Protein 6LDN (pdb70)

Structure (mmCIF, N/CA/C/O backbone):
data_6LDN
#
_entry.id   6LDN
#
_cell.length_a   61.473
_cell.length_b   131.072
_cell.length_c   51.913
_cell.angle_alpha   90.000
_cell.angle_beta   90.000
_cell.angle_gamma   90.000
#
_symmetry.space_group_name_H-M   'P 21 21 2'
#
loop_
_entity.id
_entity.type
_entity.pdbx_description
1 polymer Csm5
2 water water
#
loop_
_atom_site.group_PDB
_atom_site.id
_atom_site.type_symbol
_atom_site.label_atom_id
_atom_site.label_alt_id
_atom_site.label_comp_id
_atom_site.label_asym_id
_atom_site.label_entity_id
_atom_site.label_seq_id
_atom_site.pdbx_PDB_ins_code
_atom_site.Cartn_x
_atom_site.Cartn_y
_atom_site.Cartn_z
_atom_site.occupancy
_atom_site.B_iso_or_equiv
_atom_site.auth_seq_id
_atom_site.auth_comp_id
_atom_site.auth_asym_id
_atom_site.auth_atom_id
_atom_site.pdbx_PDB_model_num
ATOM 1 N N . GLU A 1 3 ? -2.08328 30.67312 47.26908 1.000 69.99797 3 GLU A N 1
ATOM 2 C CA . GLU A 1 3 ? -0.95661 30.09909 47.99682 1.000 72.39772 3 GLU A CA 1
ATOM 3 C C . GLU A 1 3 ? -0.20181 31.10922 48.85164 1.000 72.60511 3 GLU A C 1
ATOM 4 O O . GLU A 1 3 ? 0.37367 32.06341 48.33330 1.000 76.07491 3 GLU A O 1
ATOM 10 N N . ARG A 1 4 ? -0.20999 30.87325 50.16399 1.000 71.69987 4 ARG A N 1
ATOM 11 C CA . ARG A 1 4 ? 0.47446 31.73592 51.11773 1.000 69.46395 4 ARG A CA 1
ATOM 12 C C . ARG A 1 4 ? 1.98980 31.60112 50.97200 1.000 59.20146 4 ARG A C 1
ATOM 13 O O . ARG A 1 4 ? 2.51865 30.53879 50.63799 1.000 48.50782 4 ARG A O 1
ATOM 21 N N . THR A 1 5 ? 2.69123 32.69973 51.20209 1.000 61.33295 5 THR A N 1
ATOM 22 C CA . THR A 1 5 ? 4.14359 32.67852 51.14526 1.000 66.22571 5 THR A CA 1
ATOM 23 C C . THR A 1 5 ? 4.76195 32.04609 52.39655 1.000 60.34483 5 THR A C 1
ATOM 24 O O . THR A 1 5 ? 4.21222 32.13331 53.49843 1.000 57.95275 5 THR A O 1
ATOM 28 N N . LEU A 1 6 ? 5.93204 31.41865 52.21389 1.000 61.15744 6 LEU A N 1
ATOM 29 C CA . LEU A 1 6 ? 6.65746 30.71335 53.27430 1.000 54.77877 6 LEU A CA 1
ATOM 30 C C . LEU A 1 6 ? 8.14503 31.02823 53.18287 1.000 52.71303 6 LEU A C 1
ATOM 31 O O . LEU A 1 6 ? 8.72724 30.96618 52.09552 1.000 55.50982 6 LEU A O 1
ATOM 36 N N . LYS A 1 7 ? 8.76579 31.34309 54.31956 1.000 44.08736 7 LYS A N 1
ATOM 37 C CA . LYS A 1 7 ? 10.13793 31.83101 54.32833 1.000 44.11305 7 LYS A CA 1
ATOM 38 C C . LYS A 1 7 ? 10.93392 31.11472 55.41418 1.000 41.43308 7 LYS A C 1
ATOM 39 O O . LYS A 1 7 ? 10.50260 31.04750 56.56922 1.000 40.93975 7 LYS A O 1
ATOM 45 N N . VAL A 1 8 ? 12.09993 30.59730 55.03783 1.000 39.22666 8 VAL A N 1
ATOM 46 C CA . VAL A 1 8 ? 12.95978 29.83037 55.93431 1.000 35.30957 8 VAL A CA 1
ATOM 47 C C . VAL A 1 8 ? 13.82003 30.80039 56.73635 1.000 37.87577 8 VAL A C 1
ATOM 48 O O . VAL A 1 8 ? 14.51822 31.64316 56.15925 1.000 36.02702 8 VAL A O 1
ATOM 52 N N . LEU A 1 9 ? 13.76675 30.69054 58.06703 1.000 38.07089 9 LEU A N 1
ATOM 53 C CA . LEU A 1 9 ? 14.42300 31.65978 58.93903 1.000 37.81436 9 LEU A CA 1
ATOM 54 C C . LEU A 1 9 ? 15.75220 31.16605 59.50262 1.000 38.23415 9 LEU A C 1
ATOM 55 O O . LEU A 1 9 ? 16.64186 31.97588 59.78894 1.000 42.15646 9 LEU A O 1
ATOM 60 N N . SER A 1 10 ? 15.88555 29.86549 59.68449 1.000 35.28409 10 SER A N 1
ATOM 61 C CA . SER A 1 10 ? 17.04112 29.21339 60.26802 1.000 34.50632 10 SER A CA 1
ATOM 62 C C . SER A 1 10 ? 17.19181 27.90686 59.50965 1.000 40.17964 10 SER A C 1
ATOM 63 O O . SER A 1 10 ? 16.25689 27.48600 58.82031 1.000 41.59194 10 SER A O 1
ATOM 66 N N . PRO A 1 11 ? 18.37641 27.29061 59.53468 1.000 41.97011 11 PRO A N 1
ATOM 67 C CA . PRO A 1 11 ? 18.60782 26.16273 58.62513 1.000 38.03325 11 PRO A CA 1
ATOM 68 C C . PRO A 1 11 ? 17.62621 25.02752 58.87607 1.000 40.33066 11 PRO A C 1
ATOM 69 O O . PRO A 1 11 ? 17.33042 24.66280 60.01676 1.000 43.63657 11 PRO A O 1
ATOM 73 N N . LEU A 1 12 ? 17.14316 24.44827 57.78416 1.000 34.12228 12 LEU A N 1
ATOM 74 C CA . LEU A 1 12 ? 15.95080 23.61282 57.80271 1.000 32.32268 12 LEU A CA 1
ATOM 75 C C . LEU A 1 12 ? 16.28683 22.33080 57.07003 1.000 35.69008 12 LEU A C 1
ATOM 76 O O . LEU A 1 12 ? 16.53428 22.35139 55.86126 1.000 37.25330 12 LEU A O 1
ATOM 81 N N . HIS A 1 13 ? 16.30603 21.23157 57.80822 1.000 36.87036 13 HIS A N 1
ATOM 82 C CA . HIS A 1 13 ? 16.53624 19.90350 57.26326 1.000 35.42528 13 HIS A CA 1
ATOM 83 C C . HIS A 1 13 ? 15.28003 19.06606 57.42279 1.000 33.35168 13 HIS A C 1
ATOM 84 O O . HIS A 1 13 ? 14.79474 18.87517 58.53966 1.000 34.97347 13 HIS A O 1
ATOM 91 N N . ILE A 1 14 ? 14.75871 18.57536 56.30830 1.000 34.02362 14 ILE A N 1
ATOM 92 C CA . ILE A 1 14 ? 13.69760 17.58037 56.30545 1.000 31.44105 14 ILE A CA 1
ATOM 93 C C . ILE A 1 14 ? 14.16014 16.42592 55.43454 1.000 34.53894 14 ILE A C 1
ATOM 94 O O . ILE A 1 14 ? 14.34607 16.59725 54.22420 1.000 33.68507 14 ILE A O 1
ATOM 99 N N . GLY A 1 15 ? 14.34202 15.26433 56.03889 1.000 39.20666 15 GLY A N 1
ATOM 100 C CA . GLY A 1 15 ? 15.18182 14.21971 55.47800 1.000 45.96932 15 GLY A CA 1
ATOM 101 C C . GLY A 1 15 ? 14.38201 12.96670 55.18573 1.000 51.30969 15 GLY A C 1
ATOM 102 O O . GLY A 1 15 ? 13.51629 12.57954 55.96688 1.000 50.50522 15 GLY A O 1
ATOM 103 N N . THR A 1 16 ? 14.70564 12.32434 54.06446 1.000 68.76466 16 THR A N 1
ATOM 104 C CA . THR A 1 16 ? 14.19292 10.99645 53.74731 1.000 78.54738 16 THR A CA 1
ATOM 105 C C . THR A 1 16 ? 14.68588 9.91009 54.70465 1.000 78.85959 16 THR A C 1
ATOM 106 O O . THR A 1 16 ? 14.07214 8.83972 54.77298 1.000 78.38521 16 THR A O 1
ATOM 110 N N . GLY A 1 17 ? 15.78942 10.14026 55.41500 1.000 68.91616 17 GLY A N 1
ATOM 111 C CA . GLY A 1 17 ? 16.54731 9.08671 56.04632 1.000 60.28084 17 GLY A CA 1
ATOM 112 C C . GLY A 1 17 ? 17.70529 8.55162 55.22915 1.000 61.56288 17 GLY A C 1
ATOM 113 O O . GLY A 1 17 ? 18.64779 8.00004 55.80689 1.000 66.81448 17 GLY A O 1
ATOM 114 N N . ASN A 1 18 ? 17.68789 8.74194 53.91323 1.000 61.80269 18 ASN A N 1
ATOM 115 C CA . ASN A 1 18 ? 18.80873 8.38235 53.05716 1.000 59.90232 18 ASN A CA 1
ATOM 116 C C . ASN A 1 18 ? 19.95660 9.37194 53.19992 1.000 56.06293 18 ASN A C 1
ATOM 117 O O . ASN A 1 18 ? 19.75550 10.55254 53.49486 1.000 50.47501 18 ASN A O 1
ATOM 122 N N . GLU A 1 19 ? 21.17385 8.87288 52.97792 1.000 57.95031 19 GLU A N 1
ATOM 123 C CA . GLU A 1 19 ? 22.39219 9.64285 53.17382 1.000 57.02776 19 GLU A CA 1
ATOM 124 C C . GLU A 1 19 ? 23.22399 9.61912 51.90048 1.000 55.07402 19 GLU A C 1
ATOM 125 O O . GLU A 1 19 ? 23.39683 8.56602 51.28074 1.000 54.42386 19 GLU A O 1
ATOM 131 N N . LEU A 1 20 ? 23.74633 10.78383 51.51774 1.000 54.43565 20 LEU A N 1
ATOM 132 C CA . LEU A 1 20 ? 24.91761 10.82479 50.65336 1.000 50.23555 20 LEU A CA 1
ATOM 133 C C . LEU A 1 20 ? 26.14224 10.24661 51.34928 1.000 56.45127 20 LEU A C 1
ATOM 134 O O . LEU A 1 20 ? 26.43503 10.56056 52.50731 1.000 56.56992 20 LEU A O 1
ATOM 139 N N . THR A 1 21 ? 26.88672 9.44755 50.60484 1.000 59.26933 21 THR A N 1
ATOM 140 C CA . THR A 1 21 ? 28.10511 8.77228 51.00817 1.000 57.33935 21 THR A CA 1
ATOM 141 C C . THR A 1 21 ? 29.29979 9.38568 50.28192 1.000 55.62827 21 THR A C 1
ATOM 142 O O . THR A 1 21 ? 29.12760 10.10586 49.29297 1.000 50.32505 21 THR A O 1
ATOM 146 N N . PRO A 1 22 ? 30.52980 9.13367 50.74357 1.000 58.97327 22 PRO A N 1
ATOM 147 C CA . PRO A 1 22 ? 31.69054 9.67145 50.01187 1.000 60.37882 22 PRO A CA 1
ATOM 148 C C . PRO A 1 22 ? 31.76748 9.19957 48.56841 1.000 57.27803 22 PRO A C 1
ATOM 149 O O . PRO A 1 22 ? 32.37376 9.88457 47.73580 1.000 63.18480 22 PRO A O 1
ATOM 153 N N . VAL A 1 23 ? 31.16571 8.05475 48.24615 1.000 48.14814 23 VAL A N 1
ATOM 154 C CA . VAL A 1 23 ? 31.03639 7.63760 46.85253 1.000 46.52641 23 VAL A CA 1
ATOM 155 C C . VAL A 1 23 ? 30.26108 8.66652 46.03598 1.000 45.48788 23 VAL A C 1
ATOM 156 O O . VAL A 1 23 ? 30.41298 8.73927 44.81028 1.000 46.39956 23 VAL A O 1
ATOM 160 N N . ASP A 1 24 ? 29.41413 9.46624 46.68455 1.000 47.38139 24 ASP A N 1
ATOM 161 C CA . ASP A 1 24 ? 28.54618 10.39883 45.97693 1.000 47.60353 24 ASP A CA 1
ATOM 162 C C . ASP A 1 24 ? 29.09689 11.82262 45.90580 1.000 46.43067 24 ASP A C 1
ATOM 163 O O . ASP A 1 24 ? 28.52517 12.64977 45.18496 1.000 44.33714 24 ASP A O 1
ATOM 168 N N . ILE A 1 25 ? 30.16739 12.15205 46.63348 1.000 47.28154 25 ILE A N 1
ATOM 169 C CA . ILE A 1 25 ? 30.57933 13.54752 46.75263 1.000 49.33757 25 ILE A CA 1
ATOM 170 C C . ILE A 1 25 ? 32.04657 13.68883 46.37917 1.000 49.64257 25 ILE A C 1
ATOM 171 O O . ILE A 1 25 ? 32.84823 12.77077 46.55747 1.000 53.90635 25 ILE A O 1
ATOM 176 N N . TYR A 1 26 ? 32.38296 14.83913 45.80934 1.000 47.80964 26 TYR A N 1
ATOM 177 C CA . TYR A 1 26 ? 33.75102 15.33736 45.77310 1.000 45.60613 26 TYR A CA 1
ATOM 178 C C . TYR A 1 26 ? 33.82204 16.69643 46.45519 1.000 39.33035 26 TYR A C 1
ATOM 179 O O . TYR A 1 26 ? 33.22076 17.65870 45.95507 1.000 36.78721 26 TYR A O 1
ATOM 188 N N . PRO A 1 27 ? 34.50773 16.84130 47.58729 1.000 40.44281 27 PRO A N 1
ATOM 189 C CA . PRO A 1 27 ? 34.70252 18.17692 48.16476 1.000 38.63120 27 PRO A CA 1
ATOM 190 C C . PRO A 1 27 ? 35.86355 18.90684 47.50340 1.000 44.35688 27 PRO A C 1
ATOM 191 O O . PRO A 1 27 ? 36.87778 18.30505 47.14592 1.000 47.55984 27 PRO A O 1
ATOM 195 N N . ARG A 1 28 ? 35.72216 20.22101 47.34852 1.000 43.86430 28 ARG A N 1
ATOM 196 C CA . ARG A 1 28 ? 36.87732 21.05771 47.03618 1.000 45.83920 28 ARG A CA 1
ATOM 197 C C . ARG A 1 28 ? 36.64519 22.45261 47.60371 1.000 47.43903 28 ARG A C 1
ATOM 198 O O . ARG A 1 28 ? 35.60733 23.06458 47.32962 1.000 50.18710 28 ARG A O 1
ATOM 206 N N . GLU A 1 29 ? 37.60188 22.94609 48.39250 1.000 41.83132 29 GLU A N 1
ATOM 207 C CA . GLU A 1 29 ? 37.45236 24.21877 49.12157 1.000 41.31309 29 GLU A CA 1
ATOM 208 C C . GLU A 1 29 ? 36.22828 24.09966 50.03291 1.000 45.05848 29 GLU A C 1
ATOM 209 O O . GLU A 1 29 ? 36.16828 23.14991 50.83039 1.000 48.65806 29 GLU A O 1
ATOM 215 N N . ASN A 1 30 ? 35.24779 25.00724 49.96255 1.000 45.67371 30 ASN A N 1
ATOM 216 C CA . ASN A 1 30 ? 34.02488 24.90864 50.75922 1.000 47.72212 30 ASN A CA 1
ATOM 217 C C . ASN A 1 30 ? 32.80254 24.50709 49.93290 1.0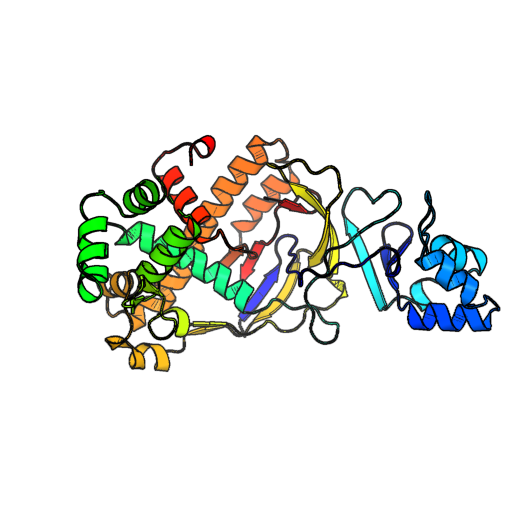00 43.25025 30 ASN A C 1
ATOM 218 O O . ASN A 1 30 ? 31.67720 24.87587 50.28922 1.000 45.51138 30 ASN A O 1
ATOM 223 N N . ILE A 1 31 ? 33.00356 23.82475 48.80859 1.000 39.82435 31 ILE A N 1
ATOM 224 C CA . ILE A 1 31 ? 31.92517 23.26942 47.99739 1.000 39.67279 31 ILE A CA 1
ATOM 225 C C . ILE A 1 31 ? 31.99868 21.74966 48.07305 1.000 44.05937 31 ILE A C 1
ATOM 226 O O . ILE A 1 31 ? 33.05785 21.15862 47.82731 1.000 51.47487 31 ILE A O 1
ATOM 231 N N . ILE A 1 32 ? 30.88069 21.12204 48.42462 1.000 43.08418 32 ILE A N 1
ATOM 232 C CA . ILE A 1 32 ? 30.64127 19.70240 48.15747 1.000 42.65127 32 ILE A CA 1
ATOM 233 C C . ILE A 1 32 ? 30.02525 19.55116 46.77392 1.000 38.71873 32 ILE A C 1
ATOM 234 O O . ILE A 1 32 ? 28.93100 20.06385 46.51449 1.000 37.94528 32 ILE A O 1
ATOM 239 N N . HIS A 1 33 ? 30.69708 18.81951 45.89482 1.000 34.77402 33 HIS A N 1
ATOM 240 C CA . HIS A 1 33 ? 30.10760 18.44255 44.61469 1.000 36.07869 33 HIS A CA 1
ATOM 241 C C . HIS A 1 33 ? 29.31919 17.15065 44.80559 1.000 38.97939 33 HIS A C 1
ATOM 242 O O . HIS A 1 33 ? 29.87349 16.15132 45.27467 1.000 42.38976 33 HIS A O 1
ATOM 249 N N . VAL A 1 34 ? 28.03548 17.16790 44.44160 1.000 37.95537 34 VAL A N 1
ATOM 250 C CA . VAL A 1 34 ? 27.20630 15.96671 44.45401 1.000 36.56594 34 VAL A CA 1
ATOM 251 C C . VAL A 1 34 ? 27.28901 15.35229 43.06059 1.000 40.38634 34 VAL A C 1
ATOM 252 O O . VAL A 1 34 ? 26.73218 15.88289 42.10395 1.000 45.31029 34 VAL A O 1
ATOM 256 N N . LEU A 1 35 ? 28.01760 14.24507 42.94480 1.000 40.75530 35 LEU A N 1
ATOM 257 C CA . LEU A 1 35 ? 28.53105 13.78777 41.66227 1.000 43.65039 35 LEU A CA 1
ATOM 258 C C . LEU A 1 35 ? 27.47698 12.99268 40.90403 1.000 43.25444 35 LEU A C 1
ATOM 259 O O . LEU A 1 35 ? 26.58672 12.38119 41.49778 1.000 43.28375 35 LEU A O 1
ATOM 264 N N . ASP A 1 36 ? 27.59763 12.98869 39.57730 1.000 42.07234 36 ASP A N 1
ATOM 265 C CA . ASP A 1 36 ? 26.97873 11.95468 38.74920 1.000 45.07560 36 ASP A CA 1
ATOM 266 C C . ASP A 1 36 ? 27.96941 10.80899 38.58465 1.000 46.20506 36 ASP A C 1
ATOM 267 O O . ASP A 1 36 ? 28.79934 10.79585 37.66897 1.000 47.52687 36 ASP A O 1
ATOM 272 N N . THR A 1 37 ? 27.89218 9.83778 39.49882 1.000 39.81686 37 THR A N 1
ATOM 273 C CA . THR A 1 37 ? 28.92426 8.81199 39.54555 1.000 42.37067 37 THR A CA 1
ATOM 274 C C . THR A 1 37 ? 28.90719 7.95799 38.29461 1.000 44.33155 37 THR A C 1
ATOM 275 O O . THR A 1 37 ? 29.94992 7.42708 37.89563 1.000 50.29258 37 THR A O 1
ATOM 279 N N . GLU A 1 38 ? 27.74266 7.81257 37.66412 1.000 44.76686 38 GLU A N 1
ATOM 280 C CA . GLU A 1 38 ? 27.65894 6.94777 36.49524 1.000 46.91691 38 GLU A CA 1
ATOM 281 C C . GLU A 1 38 ? 28.44613 7.53775 35.33361 1.000 52.43021 38 GLU A C 1
ATOM 282 O O . GLU A 1 38 ? 29.28627 6.85814 34.73218 1.000 42.59215 38 GLU A O 1
ATOM 288 N N . ARG A 1 39 ? 28.22142 8.82238 35.03246 1.000 52.56609 39 ARG A N 1
ATOM 289 C CA . ARG A 1 39 ? 28.97298 9.44965 33.95263 1.000 53.95319 39 ARG A CA 1
ATOM 290 C C . ARG A 1 39 ? 30.45506 9.53700 34.28164 1.000 52.73442 39 ARG A C 1
ATOM 291 O O . ARG A 1 39 ? 31.29254 9.43894 33.37952 1.000 54.79204 39 ARG A O 1
ATOM 299 N N . LEU A 1 40 ? 30.79652 9.69102 35.56407 1.000 53.25998 40 LEU A N 1
ATOM 300 C CA . LEU A 1 40 ? 32.19984 9.67173 35.97010 1.000 49.37028 40 LEU A CA 1
ATOM 301 C C . LEU A 1 40 ? 32.83445 8.29649 35.76442 1.000 51.89784 40 LEU A C 1
ATOM 302 O O . LEU A 1 40 ? 33.96955 8.20086 35.28380 1.000 54.00546 40 LEU A O 1
ATOM 307 N N . VAL A 1 41 ? 32.12194 7.21709 36.09865 1.000 47.91644 41 VAL A N 1
ATOM 308 C CA . VAL A 1 41 ? 32.68616 5.89409 35.85124 1.000 50.88929 41 VAL A CA 1
ATOM 309 C C . VAL A 1 41 ? 32.81363 5.63267 34.35420 1.000 54.61720 41 VAL A C 1
ATOM 310 O O . VAL A 1 41 ? 33.82931 5.09838 33.89303 1.000 58.08837 41 VAL A O 1
ATOM 314 N N . ASN A 1 42 ? 31.82010 6.04311 33.56158 1.000 55.98577 42 ASN A N 1
ATOM 315 C CA . ASN A 1 42 ? 31.92100 5.81412 32.12283 1.000 59.52303 42 ASN A CA 1
ATOM 316 C C . ASN A 1 42 ? 33.06635 6.59586 31.50125 1.000 55.28825 42 ASN A C 1
ATOM 317 O O . ASN A 1 42 ? 33.77521 6.06624 30.63960 1.000 57.05553 42 ASN A O 1
ATOM 322 N N . ASP A 1 43 ? 33.27541 7.84804 31.92793 1.000 55.12141 43 ASP A N 1
ATOM 323 C CA . ASP A 1 43 ? 34.38799 8.62132 31.37704 1.000 57.90217 43 ASP A CA 1
ATOM 324 C C . ASP A 1 43 ? 35.73601 8.03722 31.78779 1.000 54.65317 43 ASP A C 1
ATOM 325 O O . ASP A 1 43 ? 36.67777 8.03695 30.99088 1.000 58.24014 43 ASP A O 1
ATOM 330 N N . LEU A 1 44 ? 35.85196 7.53997 33.02620 1.000 52.17023 44 LEU A N 1
ATOM 331 C CA . LEU A 1 44 ? 37.11365 6.95220 33.47730 1.000 52.85351 44 LEU A CA 1
ATOM 332 C C . LEU A 1 44 ? 37.43442 5.66476 32.72901 1.000 57.53616 44 LEU A C 1
ATOM 333 O O . LEU A 1 44 ? 38.60673 5.34987 32.49437 1.000 52.05072 44 LEU A O 1
ATOM 338 N N . MET A 1 45 ? 36.41059 4.89660 32.35825 1.000 59.00392 45 MET A N 1
ATOM 339 C CA . MET A 1 45 ? 36.66746 3.68785 31.58913 1.000 60.83098 45 MET A CA 1
ATOM 340 C C . MET A 1 45 ? 37.05818 3.99486 30.15104 1.000 65.23762 45 MET A C 1
ATOM 341 O O . MET A 1 45 ? 37.79570 3.21640 29.53577 1.000 70.04672 45 MET A O 1
ATOM 346 N N . ASN A 1 46 ? 36.58877 5.11232 29.59549 1.000 63.93677 46 ASN A N 1
ATOM 347 C CA . ASN A 1 46 ? 37.07689 5.52725 28.28604 1.000 68.34496 46 ASN A CA 1
ATOM 348 C C . ASN A 1 46 ? 38.44061 6.19333 28.35091 1.000 69.04948 46 ASN A C 1
ATOM 349 O O . ASN A 1 46 ? 39.10036 6.32182 27.31473 1.000 71.08063 46 ASN A O 1
ATOM 354 N N . LEU A 1 47 ? 38.87332 6.61252 29.53747 1.000 67.75886 47 LEU A N 1
ATOM 355 C CA . LEU A 1 47 ? 40.24618 7.02144 29.79668 1.000 67.12556 47 LEU A CA 1
ATOM 356 C C . LEU A 1 47 ? 41.14513 5.84192 30.14979 1.000 69.03052 47 LEU A C 1
ATOM 357 O O . LEU A 1 47 ? 42.32550 6.03942 30.45442 1.000 70.54941 47 LEU A O 1
ATOM 362 N N . GLY A 1 48 ? 40.61299 4.62348 30.10991 1.000 67.66254 48 GLY A N 1
ATOM 363 C CA . GLY A 1 48 ? 41.41254 3.43348 30.27978 1.000 68.45486 48 GLY A CA 1
ATOM 364 C C . GLY A 1 48 ? 41.50925 2.90493 31.69323 1.000 69.25683 48 GLY A C 1
ATOM 365 O O . GLY A 1 48 ? 42.18277 1.88613 31.90850 1.000 65.92517 48 GLY A O 1
ATOM 366 N N . VAL A 1 49 ? 40.85552 3.53780 32.66643 1.000 55.66627 49 VAL A N 1
ATOM 367 C CA . VAL A 1 49 ? 40.65631 2.84945 33.93254 1.000 58.04205 49 VAL A CA 1
ATOM 368 C C . VAL A 1 49 ? 39.76282 1.64587 33.67071 1.000 64.37527 49 VAL A C 1
ATOM 369 O O . VAL A 1 49 ? 38.66368 1.77281 33.12025 1.000 67.16686 49 VAL A O 1
ATOM 373 N N . GLU A 1 50 ? 40.25576 0.46321 33.99877 1.000 66.44435 50 GLU A N 1
ATOM 374 C CA . GLU A 1 50 ? 39.42726 -0.71865 33.87217 1.000 67.80067 50 GLU A CA 1
ATOM 375 C C . GLU A 1 50 ? 38.48486 -0.83363 35.06336 1.000 64.23002 50 GLU A C 1
ATOM 376 O O . GLU A 1 50 ? 38.78417 -0.36696 36.16606 1.000 63.60943 50 GLU A O 1
ATOM 382 N N . LEU A 1 51 ? 37.31497 -1.43312 34.81683 1.000 62.34486 51 LEU A N 1
ATOM 383 C CA . LEU A 1 51 ? 36.24010 -1.40159 35.80310 1.000 59.17707 51 LEU A CA 1
ATOM 384 C C . LEU A 1 51 ? 36.63469 -2.11698 37.09038 1.000 54.68856 51 LEU A C 1
ATOM 385 O O . LEU A 1 51 ? 36.18962 -1.72752 38.17926 1.000 53.10813 51 LEU A O 1
ATOM 390 N N . ASN A 1 52 ? 37.48855 -3.14239 36.97980 1.000 60.75942 52 ASN A N 1
ATOM 391 C CA . ASN A 1 52 ? 37.95341 -3.89981 38.13989 1.000 62.62728 52 ASN A CA 1
ATOM 392 C C . ASN A 1 52 ? 38.56485 -2.98495 39.19187 1.000 57.99266 52 ASN A C 1
ATOM 393 O O . ASN A 1 52 ? 38.30924 -3.13947 40.39224 1.000 55.69606 52 ASN A O 1
ATOM 398 N N . GLU A 1 53 ? 39.37420 -2.02263 38.75484 1.000 60.18773 53 GLU A N 1
ATOM 399 C CA . GLU A 1 53 ? 40.02918 -1.11507 39.68454 1.000 57.87264 53 GLU A CA 1
ATOM 400 C C . GLU A 1 53 ? 39.02263 -0.20751 40.38176 1.000 57.07709 53 GLU A C 1
ATOM 401 O O . GLU A 1 53 ? 39.12954 0.03367 41.58937 1.000 59.97997 53 GLU A O 1
ATOM 407 N N . ILE A 1 54 ? 38.01325 0.26471 39.64752 1.000 57.46820 54 ILE A N 1
ATOM 408 C CA . ILE A 1 54 ? 36.94634 1.04926 40.25650 1.000 49.39541 54 ILE A CA 1
ATOM 409 C C . ILE A 1 54 ? 36.17131 0.21496 41.26631 1.000 49.43073 54 ILE A C 1
ATOM 410 O O . ILE A 1 54 ? 35.86475 0.67982 42.37189 1.000 48.63478 54 ILE A O 1
ATOM 415 N N . LEU A 1 55 ? 35.85183 -1.03288 40.91883 1.000 53.77032 55 LEU A N 1
ATOM 416 C CA . LEU A 1 55 ? 35.07092 -1.84349 41.84688 1.000 58.87276 55 LEU A CA 1
ATOM 417 C C . LEU A 1 55 ? 35.85373 -2.12337 43.12705 1.000 59.74925 55 LEU A C 1
ATOM 418 O O . LEU A 1 55 ? 35.28855 -2.07719 44.22665 1.000 53.57102 55 LEU A O 1
ATOM 423 N N . ALA A 1 56 ? 37.16730 -2.35597 43.01171 1.000 52.47786 56 ALA A N 1
ATOM 424 C CA . ALA A 1 56 ? 37.97721 -2.58210 44.20338 1.000 53.23382 56 ALA A CA 1
ATOM 425 C C . ALA A 1 56 ? 38.07934 -1.33207 45.06994 1.000 64.01471 56 ALA A C 1
ATOM 426 O O . ALA A 1 56 ? 38.14930 -1.44011 46.29900 1.000 64.38468 56 ALA A O 1
ATOM 428 N N . LEU A 1 57 ? 38.07362 -0.14430 44.45630 1.000 58.13588 57 LEU A N 1
ATOM 429 C CA . LEU A 1 57 ? 38.05687 1.08815 45.23380 1.000 57.64744 57 LEU A CA 1
ATOM 430 C C . LEU A 1 57 ? 36.74829 1.24886 45.99775 1.000 59.02324 57 LEU A C 1
ATOM 431 O O . LEU A 1 57 ? 36.74855 1.67983 47.15592 1.000 58.52214 57 LEU A O 1
ATOM 436 N N . LEU A 1 58 ? 35.61778 0.92125 45.36739 1.000 63.28610 58 LEU A N 1
ATOM 437 C CA . LEU A 1 58 ? 34.34636 1.00986 46.07733 1.000 67.81961 58 LEU A CA 1
ATOM 438 C C . LEU A 1 58 ? 34.26123 -0.01864 47.19996 1.000 77.05571 58 LEU A C 1
ATOM 439 O O . LEU A 1 58 ? 33.66285 0.25355 48.24697 1.000 81.46142 58 LEU A O 1
ATOM 444 N N . LYS A 1 59 ? 34.87317 -1.19018 47.00821 1.000 82.88300 59 LYS A N 1
ATOM 445 C CA . LYS A 1 59 ? 34.86741 -2.23373 48.03046 1.000 90.35877 59 LYS A CA 1
ATOM 446 C C . LYS A 1 59 ? 35.75963 -1.88598 49.22290 1.000 93.92578 59 LYS A C 1
ATOM 447 O O . LYS A 1 59 ? 35.45349 -2.27653 50.35575 1.000 94.32505 59 LYS A O 1
ATOM 453 N N . ASN A 1 60 ? 36.87369 -1.18650 48.99004 1.000 95.80942 60 ASN A N 1
ATOM 454 C CA . ASN A 1 60 ? 37.88663 -0.91571 50.01531 1.000 98.21743 60 ASN A CA 1
ATOM 455 C C . ASN A 1 60 ? 38.31523 0.54648 49.94220 1.000 94.79325 60 ASN A C 1
ATOM 456 O O . ASN A 1 60 ? 39.39439 0.85535 49.42013 1.000 94.69445 60 ASN A O 1
ATOM 461 N N . PRO A 1 61 ? 37.49220 1.47255 50.43431 1.000 92.39131 61 PRO A N 1
ATOM 462 C CA . PRO A 1 61 ? 37.83840 2.89098 50.32220 1.000 90.22564 61 PRO A CA 1
ATOM 463 C C . PRO A 1 61 ? 39.10698 3.20757 51.08788 1.000 89.93021 61 PRO A C 1
ATOM 464 O O . PRO A 1 61 ? 39.37190 2.62272 52.15735 1.000 85.79697 61 PRO A O 1
ATOM 468 N N . PRO A 1 62 ? 39.92928 4.13062 50.57930 1.000 96.01245 62 PRO A N 1
ATOM 469 C CA . PRO A 1 62 ? 41.22026 4.41386 51.22220 1.000 102.73300 62 PRO A CA 1
ATOM 470 C C . PRO A 1 62 ? 41.05742 4.99976 52.61682 1.000 112.31484 62 PRO A C 1
ATOM 471 O O . PRO A 1 62 ? 40.04843 5.62914 52.94463 1.000 112.46994 62 PRO A O 1
ATOM 475 N N . GLY A 1 63 ? 42.07050 4.76118 53.44929 1.000 122.31946 63 GLY A N 1
ATOM 476 C CA . GLY A 1 63 ? 42.03812 5.08551 54.85961 1.000 128.81199 63 GLY A CA 1
ATOM 477 C C . GLY A 1 63 ? 42.38590 6.51333 55.21062 1.000 132.93172 63 GLY A C 1
ATOM 478 O O . GLY A 1 63 ? 42.40059 6.85480 56.39713 1.000 133.52578 63 GLY A O 1
ATOM 479 N N . ASP A 1 64 ? 42.66536 7.36238 54.21644 1.000 135.17266 64 ASP A N 1
ATOM 480 C CA . ASP A 1 64 ? 43.21010 8.69272 54.47040 1.000 136.64193 64 ASP A CA 1
ATOM 481 C C . ASP A 1 64 ? 42.57515 9.77311 53.59430 1.000 130.06693 64 ASP A C 1
ATOM 482 O O . ASP A 1 64 ? 42.26330 10.86111 54.08986 1.000 131.81245 64 ASP A O 1
ATOM 487 N N . ALA A 1 65 ? 42.38159 9.49757 52.30198 1.000 122.58744 65 ALA A N 1
ATOM 488 C CA . ALA A 1 65 ? 41.74000 10.41936 51.36505 1.000 115.30448 65 ALA A CA 1
ATOM 489 C C . ALA A 1 65 ? 40.30121 9.97602 51.08642 1.000 107.46243 65 ALA A C 1
ATOM 490 O O . ALA A 1 65 ? 39.81897 8.97794 51.63311 1.000 105.89940 65 ALA A O 1
ATOM 492 N N . TYR A 1 66 ? 39.60224 10.72811 50.22082 1.000 100.72749 66 TYR A N 1
ATOM 493 C CA . TYR A 1 66 ? 38.30077 10.25176 49.75286 1.000 89.12256 66 TYR A CA 1
ATOM 494 C C . TYR A 1 66 ? 38.44162 9.19269 48.67426 1.000 90.79248 66 TYR A C 1
ATOM 495 O O . TYR A 1 66 ? 39.51184 8.60521 48.48549 1.000 102.31607 66 TYR A O 1
ATOM 504 N N . ILE A 1 67 ? 37.35375 8.95349 47.95731 1.000 78.98213 67 ILE A N 1
ATOM 505 C CA . ILE A 1 67 ? 37.30848 7.94069 46.92139 1.000 77.55031 67 ILE A CA 1
ATOM 506 C C . ILE A 1 67 ? 37.61669 8.52388 45.55341 1.000 69.52589 67 ILE A C 1
ATOM 507 O O . ILE A 1 67 ? 38.44575 7.98922 44.81637 1.000 75.98166 67 ILE A O 1
ATOM 512 N N . TRP A 1 68 ? 36.95769 9.61783 45.19234 1.000 60.72098 68 TRP A N 1
ATOM 513 C CA . TRP A 1 68 ? 37.15111 10.21415 43.87942 1.000 64.95103 68 TRP A CA 1
ATOM 514 C C . TRP A 1 68 ? 38.22558 11.29764 43.87160 1.000 75.00104 68 TRP A C 1
ATOM 515 O O . TRP A 1 68 ? 38.46294 11.90762 42.82254 1.000 77.91878 68 TRP A O 1
ATOM 526 N N . LYS A 1 69 ? 38.84487 11.58247 45.02044 1.000 77.65600 69 LYS A N 1
ATOM 527 C CA . LYS A 1 69 ? 39.98820 12.48644 45.03453 1.000 79.12703 69 LYS A CA 1
ATOM 528 C C . LYS A 1 69 ? 41.14451 11.91853 44.22708 1.000 75.82561 69 LYS A C 1
ATOM 529 O O . LYS A 1 69 ? 41.86208 12.66072 43.54594 1.000 72.13680 69 LYS A O 1
ATOM 535 N N . GLY A 1 70 ? 41.32555 10.60144 44.25949 1.000 73.98938 70 GLY A N 1
ATOM 536 C CA . GLY A 1 70 ? 42.44406 10.02387 43.54150 1.000 70.68960 70 GLY A CA 1
ATOM 537 C C . GLY A 1 70 ? 42.27378 10.12611 42.03940 1.000 69.38371 70 GLY A C 1
ATOM 538 O O . GLY A 1 70 ? 43.23714 10.37653 41.31738 1.000 69.34667 70 GLY A O 1
ATOM 539 N N . TYR A 1 71 ? 41.04373 9.96430 41.54783 1.000 69.15978 71 TYR A N 1
ATOM 540 C CA . TYR A 1 71 ? 40.85442 9.95633 40.10222 1.000 67.22141 71 TYR A CA 1
ATOM 541 C C . TYR A 1 71 ? 40.64691 11.34911 39.53495 1.000 63.26938 71 TYR A C 1
ATOM 542 O O . TYR A 1 71 ? 41.20353 11.67131 38.47696 1.000 59.24771 71 TYR A O 1
ATOM 551 N N . ILE A 1 72 ? 39.84791 12.17615 40.21658 1.000 60.88904 72 ILE A N 1
ATOM 552 C CA . ILE A 1 72 ? 39.63113 13.53614 39.74352 1.000 57.91272 72 ILE A CA 1
ATOM 553 C C . ILE A 1 72 ? 40.94612 14.29484 39.70607 1.000 61.78979 72 ILE A C 1
ATOM 554 O O . ILE A 1 72 ? 41.17409 15.10064 38.79405 1.000 61.05897 72 ILE A O 1
ATOM 559 N N . GLU A 1 73 ? 41.86419 14.00116 40.63277 1.000 67.95380 73 GLU A N 1
ATOM 560 C CA . GLU A 1 73 ? 43.14788 14.69582 40.69861 1.000 72.62010 73 GLU A CA 1
ATOM 561 C C . GLU A 1 73 ? 44.28765 13.94757 40.00019 1.000 72.56230 73 GLU A C 1
ATOM 562 O O . GLU A 1 73 ? 45.36018 14.52696 39.79682 1.000 72.59762 73 GLU A O 1
ATOM 568 N N . GLU A 1 74 ? 44.05251 12.71850 39.53807 1.000 71.75318 74 GLU A N 1
ATOM 569 C CA . GLU A 1 74 ? 45.00158 12.04434 38.66112 1.000 67.12930 74 GLU A CA 1
ATOM 570 C C . GLU A 1 74 ? 44.77178 12.37683 37.19410 1.000 66.08016 74 GLU A C 1
ATOM 571 O O . GLU A 1 74 ? 45.73579 12.50070 36.43343 1.000 70.95337 74 GLU A O 1
ATOM 577 N N . PHE A 1 75 ? 43.51119 12.51538 36.77822 1.000 60.21433 75 PHE A N 1
ATOM 578 C CA . PHE A 1 75 ? 43.16633 12.72466 35.37788 1.000 57.92561 75 PHE A CA 1
ATOM 579 C C . PHE A 1 75 ? 42.81473 14.17735 35.07057 1.000 59.21355 75 PHE A C 1
ATOM 580 O O . PHE A 1 75 ? 42.36241 14.47804 33.96192 1.000 48.39026 75 PHE A O 1
ATOM 588 N N . HIS A 1 76 ? 42.99491 15.07722 36.03733 1.000 61.13199 76 HIS A N 1
ATOM 589 C CA . HIS A 1 76 ? 42.79105 16.51397 35.84876 1.000 60.39933 76 HIS A CA 1
ATOM 590 C C . HIS A 1 76 ? 41.36968 16.79871 35.35246 1.000 63.58122 76 HIS A C 1
ATOM 591 O O . HIS A 1 76 ? 41.14194 17.63112 34.47020 1.000 66.40907 76 HIS A O 1
ATOM 598 N N . LEU A 1 77 ? 40.41131 16.06381 35.91588 1.000 60.40199 77 LEU A N 1
ATOM 599 C CA . LEU A 1 77 ? 39.00272 16.23955 35.59690 1.000 56.63491 77 LEU A CA 1
ATOM 600 C C . LEU A 1 77 ? 38.45340 17.49909 36.25644 1.000 55.32348 77 LEU A C 1
ATOM 601 O O . LEU A 1 77 ? 38.90887 17.92283 37.32212 1.000 54.77581 77 LEU A O 1
ATOM 606 N N . ASP A 1 78 ? 37.45804 18.09886 35.61641 1.000 57.70226 78 ASP A N 1
ATOM 607 C CA . ASP A 1 78 ? 36.76068 19.21959 36.22627 1.000 57.51364 78 ASP A CA 1
ATOM 608 C C . ASP A 1 78 ? 35.60504 18.69337 37.05991 1.000 53.00135 78 ASP A C 1
ATOM 609 O O . ASP A 1 78 ? 34.64101 18.15720 36.49332 1.000 49.99757 78 ASP A O 1
ATOM 614 N N . PRO A 1 79 ? 35.62214 18.87610 38.37802 1.000 54.02231 79 PRO A N 1
ATOM 615 C CA . PRO A 1 79 ? 34.52460 18.33923 39.19087 1.000 53.89564 79 PRO A CA 1
ATOM 616 C C . PRO A 1 79 ? 33.18113 18.89347 38.77231 1.000 53.31121 79 PRO A C 1
ATOM 617 O O . PRO A 1 79 ? 32.18314 18.16150 38.80760 1.000 49.27358 79 PRO A O 1
ATOM 621 N N . SER A 1 80 ? 33.13647 20.14559 38.30451 1.000 60.33155 80 SER A N 1
ATOM 622 C CA . SER A 1 80 ? 31.88084 20.72511 37.84841 1.000 65.01514 80 SER A CA 1
ATOM 623 C C . SER A 1 80 ? 31.31690 19.99593 36.63918 1.000 64.89392 80 SER A C 1
ATOM 624 O O . SER A 1 80 ? 30.10450 20.03694 36.41564 1.000 71.86341 80 SER A O 1
ATOM 627 N N . ASP A 1 81 ? 32.15667 19.32998 35.85804 1.000 61.05474 81 ASP A N 1
ATOM 628 C CA . ASP A 1 81 ? 31.63661 18.56984 34.73559 1.000 65.86590 81 ASP A CA 1
ATOM 629 C C . ASP A 1 81 ? 30.86819 17.34140 35.18720 1.000 64.46612 81 ASP A C 1
ATOM 630 O O . ASP A 1 81 ? 30.12453 16.76968 34.38805 1.000 65.24010 81 ASP A O 1
ATOM 635 N N . TYR A 1 82 ? 31.03989 16.91180 36.43764 1.000 59.89427 82 TYR A N 1
ATOM 636 C CA . TYR A 1 82 ? 30.35575 15.72802 36.94258 1.000 53.18504 82 TYR A CA 1
ATOM 637 C C . TYR A 1 82 ? 29.39346 16.04527 38.08162 1.000 53.93121 82 TYR A C 1
ATOM 638 O O . TYR A 1 82 ? 28.80495 15.12087 38.65615 1.000 55.31948 82 TYR A O 1
ATOM 647 N N . SER A 1 83 ? 29.21342 17.32488 38.41432 1.000 49.70127 83 SER A N 1
ATOM 648 C CA . SER A 1 83 ? 28.31874 17.72567 39.49173 1.000 47.92396 83 SER A CA 1
ATOM 649 C C . SER A 1 83 ? 26.87469 17.75119 39.00918 1.000 53.10248 83 SER A C 1
ATOM 650 O O . SER A 1 83 ? 26.55168 18.42064 38.02501 1.000 59.53059 83 SER A O 1
ATOM 653 N N . ILE A 1 84 ? 25.99953 17.04074 39.71962 1.000 52.00440 84 ILE A N 1
ATOM 654 C CA . ILE A 1 84 ? 24.56779 17.29154 39.59675 1.000 48.54289 84 ILE A CA 1
ATOM 655 C C . ILE A 1 84 ? 24.20901 18.64384 40.20500 1.000 48.82065 84 ILE A C 1
ATOM 656 O O . ILE A 1 84 ? 23.49030 19.44835 39.60055 1.000 52.23403 84 ILE A O 1
ATOM 661 N N . TYR A 1 85 ? 24.69623 18.90484 41.41312 1.000 43.13858 85 TYR A N 1
ATOM 662 C CA . TYR A 1 85 ? 24.54690 20.19285 42.07423 1.000 41.17075 85 TYR A CA 1
ATOM 663 C C . TYR A 1 85 ? 25.60810 20.27390 43.16065 1.000 40.78430 85 TYR A C 1
ATOM 664 O O . TYR A 1 85 ? 26.36060 19.32550 43.39296 1.000 46.08421 85 TYR A O 1
ATOM 673 N N . THR A 1 86 ? 25.68100 21.43132 43.80203 1.000 36.58935 86 THR A N 1
ATOM 674 C CA . THR A 1 86 ? 26.75565 21.73960 44.72707 1.000 34.81491 86 THR A CA 1
ATOM 675 C C . THR A 1 86 ? 26.15413 22.25113 46.02555 1.000 36.93210 86 THR A C 1
ATOM 676 O O . THR A 1 86 ? 25.03818 22.77160 46.05301 1.000 38.85399 86 THR A O 1
ATOM 680 N N . LEU A 1 87 ? 26.92323 22.10904 47.09882 1.000 32.24423 87 LEU A N 1
ATOM 681 C CA . LEU A 1 87 ? 26.50202 22.48213 48.43747 1.000 32.07955 87 LEU A CA 1
ATOM 682 C C . LEU A 1 87 ? 27.62909 23.29647 49.05490 1.000 40.52383 87 LEU A C 1
ATOM 683 O O . LEU A 1 87 ? 28.74164 22.78423 49.21272 1.000 45.14807 87 LEU A O 1
ATOM 688 N N . LYS A 1 88 ? 27.35998 24.56243 49.38064 1.000 42.43969 88 LYS A N 1
ATOM 689 C CA . LYS A 1 88 ? 28.27254 25.29600 50.24950 1.000 45.86825 88 LYS A CA 1
ATOM 690 C C . LYS A 1 88 ? 28.33766 24.64022 51.62622 1.000 41.78260 88 LYS A C 1
ATOM 691 O O . LYS A 1 88 ? 27.32244 24.18673 52.16413 1.000 39.33106 88 LYS A O 1
ATOM 697 N N . ILE A 1 89 ? 29.55240 24.57683 52.19601 1.000 36.27679 89 ILE A N 1
ATOM 698 C CA . ILE A 1 89 ? 29.76565 23.94979 53.49847 1.000 41.90218 89 ILE A CA 1
ATOM 699 C C . ILE A 1 89 ? 29.59710 24.99235 54.59587 1.000 41.94438 89 ILE A C 1
ATOM 700 O O . ILE A 1 89 ? 30.12472 26.10459 54.49851 1.000 43.13708 89 ILE A O 1
ATOM 705 N N . HIS A 1 90 ? 28.91228 24.61590 55.67532 1.000 37.57488 90 HIS A N 1
ATOM 706 C CA . HIS A 1 90 ? 28.80204 25.44057 56.87903 1.000 40.48114 90 HIS A CA 1
ATOM 707 C C . HIS A 1 90 ? 29.26041 24.61610 58.07897 1.000 43.45783 90 HIS A C 1
ATOM 708 O O . HIS A 1 90 ? 28.49966 23.78259 58.58192 1.000 44.57396 90 HIS A O 1
ATOM 715 N N . GLY A 1 91 ? 30.47440 24.86675 58.56200 1.000 45.32695 91 GLY A N 1
ATOM 716 C CA . GLY A 1 91 ? 30.98903 24.25745 59.77684 1.000 54.46216 91 GLY A CA 1
ATOM 717 C C . GLY A 1 91 ? 32.28125 23.50077 59.52850 1.000 63.64953 91 GLY A C 1
ATOM 718 O O . GLY A 1 91 ? 32.80685 23.45908 58.41785 1.000 66.17800 91 GLY A O 1
ATOM 719 N N . LYS A 1 92 ? 32.79031 22.89330 60.60319 1.000 76.02029 92 LYS A N 1
ATOM 720 C CA . LYS A 1 92 ? 34.09046 22.22830 60.55146 1.000 84.83882 92 LYS A CA 1
ATOM 721 C C . LYS A 1 92 ? 34.03383 21.03971 59.61603 1.000 92.82794 92 LYS A C 1
ATOM 722 O O . LYS A 1 92 ? 33.31861 20.07196 59.87802 1.000 94.99458 92 LYS A O 1
ATOM 728 N N . ILE A 1 93 ? 34.85162 21.08245 58.56555 1.000 102.52049 93 ILE A N 1
ATOM 729 C CA . ILE A 1 93 ? 34.77487 20.07766 57.51054 1.000 104.47882 93 ILE A CA 1
ATOM 730 C C . ILE A 1 93 ? 35.18036 18.69156 58.01792 1.000 101.26036 93 ILE A C 1
ATOM 731 O O . ILE A 1 93 ? 36.03969 18.53868 58.91657 1.000 103.60321 93 ILE A O 1
ATOM 736 N N . GLY A 1 94 ? 34.54081 17.67405 57.43920 1.000 94.58593 94 GLY A N 1
ATOM 737 C CA . GLY A 1 94 ? 34.83886 16.29946 57.81958 1.000 91.48324 94 GLY A CA 1
ATOM 738 C C . GLY A 1 94 ? 36.24113 15.87762 57.39854 1.000 90.60463 94 GLY A C 1
ATOM 739 O O . GLY A 1 94 ? 36.72892 16.26284 56.33465 1.000 90.92844 94 GLY A O 1
ATOM 740 N N . ARG A 1 95 ? 36.90290 15.06752 58.23994 1.000 84.74254 95 ARG A N 1
ATOM 741 C CA . ARG A 1 95 ? 38.29044 14.74107 57.95297 1.000 83.05262 95 ARG A CA 1
ATOM 742 C C . ARG A 1 95 ? 38.41572 14.04731 56.60842 1.000 87.29748 95 ARG A C 1
ATOM 743 O O . ARG A 1 95 ? 39.09403 14.55409 55.71543 1.000 88.98138 95 ARG A O 1
ATOM 751 N N . LYS A 1 96 ? 37.80778 12.87151 56.45922 1.000 91.77339 96 LYS A N 1
ATOM 752 C CA . LYS A 1 96 ? 38.14888 11.95859 55.37225 1.000 98.15885 96 LYS A CA 1
ATOM 753 C C . LYS A 1 96 ? 36.90551 11.45964 54.66705 1.000 101.18831 96 LYS A C 1
ATOM 754 O O . LYS A 1 96 ? 36.87998 11.24409 53.45237 1.000 104.33215 96 LYS A O 1
ATOM 760 N N . SER A 1 97 ? 35.89908 11.16348 55.45919 1.000 99.10045 97 SER A N 1
ATOM 761 C CA . SER A 1 97 ? 34.65050 10.66593 54.93726 1.000 96.84063 97 SER A CA 1
ATOM 762 C C . SER A 1 97 ? 33.59229 11.56666 55.52353 1.000 87.06885 97 SER A C 1
ATOM 763 O O . SER A 1 97 ? 33.61804 11.87494 56.71781 1.000 88.20022 97 SER A O 1
ATOM 766 N N . MET A 1 98 ? 32.73378 12.06288 54.66720 1.000 75.20785 98 MET A N 1
ATOM 767 C CA . MET A 1 98 ? 31.66797 12.93583 55.08614 1.000 70.10788 98 MET A CA 1
ATOM 768 C C . MET A 1 98 ? 30.38487 12.23886 54.68719 1.000 69.40545 98 MET A C 1
ATOM 769 O O . MET A 1 98 ? 30.33016 11.59853 53.63213 1.000 73.36675 98 MET A O 1
ATOM 774 N N . GLN A 1 99 ? 29.37355 12.31926 55.53918 1.000 66.99154 99 GLN A N 1
ATOM 775 C CA . GLN A 1 99 ? 28.15107 11.56835 55.3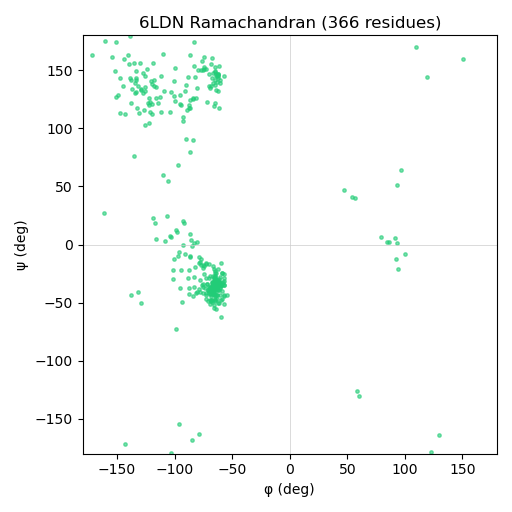0810 1.000 58.68107 99 GLN A CA 1
ATOM 776 C C . GLN A 1 99 ? 26.97505 12.46908 55.64112 1.000 53.38596 99 GLN A C 1
ATOM 777 O O . GLN A 1 99 ? 26.88239 12.99072 56.75729 1.000 58.96812 99 GLN A O 1
ATOM 783 N N . ILE A 1 100 ? 26.10529 12.69305 54.66472 1.000 43.57497 100 ILE A N 1
ATOM 784 C CA . ILE A 1 100 ? 25.21955 13.84985 54.66906 1.000 39.72854 100 ILE A CA 1
ATOM 785 C C . ILE A 1 100 ? 23.78626 13.34017 54.59080 1.000 40.77566 100 ILE A C 1
ATOM 786 O O . ILE A 1 100 ? 23.41366 12.66916 53.61760 1.000 28.05311 100 ILE A O 1
ATOM 791 N N . LYS A 1 101 ? 22.98039 13.66990 55.59955 1.000 35.84590 101 LYS A N 1
ATOM 792 C CA . LYS A 1 101 ? 21.55018 13.39331 55.52213 1.000 32.98422 101 LYS A CA 1
ATOM 793 C C . LYS A 1 101 ? 20.94530 14.14579 54.35363 1.000 33.33951 101 LYS A C 1
ATOM 794 O O . LYS A 1 101 ? 20.97510 15.37864 54.31150 1.000 38.88571 101 LYS A O 1
ATOM 800 N N . GLU A 1 102 ? 20.40578 13.40840 53.39889 1.000 34.59636 102 GLU A N 1
ATOM 801 C CA . GLU A 1 102 ? 19.85037 14.05229 52.22893 1.000 39.68296 102 GLU A CA 1
ATOM 802 C C . GLU A 1 102 ? 18.54058 14.73417 52.59560 1.000 41.92066 102 GLU A C 1
ATOM 803 O O . GLU A 1 102 ? 17.84471 14.33048 53.53338 1.000 41.57741 102 GLU A O 1
ATOM 809 N N . PHE A 1 103 ? 18.22482 15.80516 51.87405 1.000 39.83773 103 PHE A N 1
ATOM 810 C CA . PHE A 1 103 ? 16.98030 16.52670 52.08201 1.000 30.22164 103 PHE A CA 1
ATOM 811 C C . PHE A 1 103 ? 15.96909 16.11230 51.02165 1.000 33.15048 103 PHE A C 1
ATOM 812 O O . PHE A 1 103 ? 16.32930 15.82446 49.88065 1.000 38.07996 103 PHE A O 1
ATOM 820 N N . ILE A 1 104 ? 14.71218 15.97345 51.45482 1.000 29.82442 104 ILE A N 1
ATOM 821 C CA . ILE A 1 104 ? 13.71312 15.27518 50.66434 1.000 35.23062 104 ILE A CA 1
ATOM 822 C C . ILE A 1 104 ? 13.44264 16.03963 49.38041 1.000 35.79033 104 ILE A C 1
ATOM 823 O O . ILE A 1 104 ? 13.41017 17.27766 49.35763 1.000 37.76057 104 ILE A O 1
ATOM 828 N N . LYS A 1 105 ? 13.25053 15.29689 48.29538 1.000 32.01163 105 LYS A N 1
ATOM 829 C CA . LYS A 1 105 ? 13.14562 15.88082 46.97250 1.000 30.53716 105 LYS A CA 1
ATOM 830 C C . LYS A 1 105 ? 12.04359 15.15162 46.22975 1.000 37.81249 105 LYS A C 1
ATOM 831 O O . LYS A 1 105 ? 11.71806 14.00353 46.53343 1.000 46.50238 105 LYS A O 1
ATOM 837 N N . LEU A 1 106 ? 11.46028 15.82723 45.25264 1.000 37.05123 106 LEU A N 1
ATOM 838 C CA . LEU A 1 106 ? 10.71915 15.15446 44.20182 1.000 43.16894 106 LEU A CA 1
ATOM 839 C C . LEU A 1 106 ? 11.35783 15.51774 42.87229 1.000 46.01368 106 LEU A C 1
ATOM 840 O O . LEU A 1 106 ? 11.48159 16.70113 42.54592 1.000 42.46103 106 LEU A O 1
ATOM 845 N N . ASN A 1 107 ? 11.78483 14.49894 42.12351 1.000 58.63455 107 ASN A N 1
ATOM 846 C CA . ASN A 1 107 ? 12.38669 14.68848 40.80478 1.000 61.92252 107 ASN A CA 1
ATOM 847 C C . ASN A 1 107 ? 13.55977 15.66303 40.87380 1.000 56.11646 107 ASN A C 1
ATOM 848 O O . ASN A 1 107 ? 13.73398 16.52498 40.00911 1.000 54.78409 107 ASN A O 1
ATOM 853 N N . GLY A 1 108 ? 14.36097 15.53034 41.93090 1.000 56.58792 108 GLY A N 1
ATOM 854 C CA . GLY A 1 108 ? 15.56897 16.30612 42.11604 1.000 57.39761 108 GLY A CA 1
ATOM 855 C C . GLY A 1 108 ? 15.39644 17.65584 42.78282 1.000 59.81706 108 GLY A C 1
ATOM 856 O O . GLY A 1 108 ? 16.38531 18.39086 42.92026 1.000 60.57783 108 GLY A O 1
ATOM 857 N N . ARG A 1 109 ? 14.18224 18.01698 43.18780 1.000 58.06742 109 ARG A N 1
ATOM 858 C CA . ARG A 1 109 ? 13.88237 19.37332 43.61982 1.000 53.95683 109 ARG A CA 1
ATOM 859 C C . ARG A 1 109 ? 13.41346 19.35253 45.06879 1.000 49.00290 109 ARG A C 1
ATOM 860 O O . ARG A 1 109 ? 12.45276 18.63553 45.39547 1.000 51.44461 109 ARG A O 1
ATOM 868 N N . PRO A 1 110 ? 14.09230 20.04852 45.97475 1.000 40.13275 110 PRO A N 1
ATOM 869 C CA . PRO A 1 110 ? 13.63990 20.10214 47.37375 1.000 35.03472 110 PRO A CA 1
ATOM 870 C C . PRO A 1 110 ? 12.29427 20.80434 47.53584 1.000 38.82909 110 PRO A C 1
ATOM 871 O O . PRO A 1 110 ? 11.92944 21.69987 46.76731 1.000 39.28420 110 PRO A O 1
ATOM 875 N N . TYR A 1 111 ? 11.54663 20.37020 48.54958 1.000 38.00913 111 TYR A N 1
ATOM 876 C CA . TYR A 1 111 ? 10.29357 21.00536 48.92133 1.000 36.84459 111 TYR A CA 1
ATOM 877 C C . TYR A 1 111 ? 10.02378 20.73449 50.39851 1.000 37.30588 111 TYR A C 1
ATOM 878 O O . TYR A 1 111 ? 10.57818 19.80038 50.98436 1.000 39.04702 111 TYR A O 1
ATOM 887 N N . ILE A 1 112 ? 9.15040 21.54557 50.99185 1.000 36.98715 112 ILE A N 1
ATOM 888 C CA . ILE A 1 112 ? 8.61097 21.28063 52.32253 1.000 36.03776 112 ILE A CA 1
ATOM 889 C C . ILE A 1 112 ? 7.37867 20.39649 52.15061 1.000 37.72212 112 ILE A C 1
ATOM 890 O O . ILE A 1 112 ? 6.38827 20.85369 51.55774 1.000 42.64220 112 ILE A O 1
ATOM 895 N N . PRO A 1 113 ? 7.37883 19.16954 52.67786 1.000 31.66449 113 PRO A N 1
ATOM 896 C CA . PRO A 1 113 ? 6.13829 18.38862 52.67157 1.000 31.85204 113 PRO A CA 1
ATOM 897 C C . PRO A 1 113 ? 5.06866 19.06063 53.52233 1.000 31.54195 113 PRO A C 1
ATOM 898 O O . PRO A 1 113 ? 5.34611 19.63547 54.57605 1.000 36.79051 113 PRO A O 1
ATOM 902 N N . GLY A 1 114 ? 3.81876 18.92764 53.06981 1.000 29.20503 114 GLY A N 1
ATOM 903 C CA . GLY A 1 114 ? 2.69340 19.39973 53.85961 1.000 27.41363 114 GLY A CA 1
ATOM 904 C C . GLY A 1 114 ? 2.55620 18.72330 55.21037 1.000 33.73525 114 GLY A C 1
ATOM 905 O O . GLY A 1 114 ? 2.09850 19.34625 56.17014 1.000 39.35930 114 GLY A O 1
ATOM 906 N N . SER A 1 115 ? 2.95903 17.45379 55.32231 1.000 29.63746 115 SER A N 1
ATOM 907 C CA . SER A 1 115 ? 2.91636 16.81639 56.63442 1.000 26.94027 115 SER A CA 1
ATOM 908 C C . SER A 1 115 ? 3.85613 17.49265 57.63157 1.000 32.81884 115 SER A C 1
ATOM 909 O O . SER A 1 115 ? 3.57794 17.49167 58.83656 1.000 35.36762 115 SER A O 1
ATOM 912 N N . SER A 1 116 ? 4.97289 18.06264 57.16340 1.000 32.37372 116 SER A N 1
ATOM 913 C CA . SER A 1 116 ? 5.87012 18.77665 58.07142 1.000 33.75565 116 SER A CA 1
ATOM 914 C C . SER A 1 116 ? 5.22417 20.04896 58.59412 1.000 35.03499 116 SER A C 1
ATOM 915 O O . SER A 1 116 ? 5.36661 20.39169 59.77316 1.000 38.46400 116 SER A O 1
ATOM 918 N N . LEU A 1 117 ? 4.54882 20.79115 57.71650 1.000 32.35666 117 LEU A N 1
ATOM 919 C CA . LEU A 1 117 ? 3.96284 22.04590 58.15395 1.000 33.97422 117 LEU A CA 1
ATOM 920 C C . LEU A 1 117 ? 2.75355 21.78297 59.03978 1.000 36.97470 117 LEU A C 1
ATOM 921 O O . LEU A 1 117 ? 2.61287 22.38138 60.11688 1.000 37.73580 117 LEU A O 1
ATOM 926 N N . LYS A 1 118 ? 1.91058 20.83603 58.62608 1.000 38.96223 118 LYS A N 1
ATOM 927 C CA . LYS A 1 118 ? 0.73085 20.47828 59.39632 1.000 39.73662 118 LYS A CA 1
ATOM 928 C C . LYS A 1 118 ? 1.09731 19.86026 60.74240 1.000 41.76674 118 LYS A C 1
ATOM 929 O O . LYS A 1 118 ? 0.38966 20.08094 61.73367 1.000 37.99375 118 LYS A O 1
ATOM 935 N N . GLY A 1 119 ? 2.21644 19.12745 60.80842 1.000 35.93929 119 GLY A N 1
ATOM 936 C CA . GLY A 1 119 ? 2.65495 18.57374 62.07631 1.000 33.96252 119 GLY A CA 1
ATOM 937 C C . GLY A 1 119 ? 3.12574 19.61865 63.06924 1.000 36.49174 119 GLY A C 1
ATOM 938 O O . GLY A 1 119 ? 2.88888 19.48400 64.27590 1.000 42.50049 119 GLY A O 1
ATOM 939 N N . ALA A 1 120 ? 3.79306 20.67029 62.58522 1.000 33.43052 120 ALA A N 1
ATOM 940 C CA . ALA A 1 120 ? 4.12369 21.79490 63.45046 1.000 34.18969 120 ALA A CA 1
ATOM 941 C C . ALA A 1 120 ? 2.87220 22.51614 63.93549 1.000 35.97691 120 ALA A C 1
ATOM 942 O O . ALA A 1 120 ? 2.81876 22.97836 65.08177 1.000 35.33149 120 ALA A O 1
ATOM 944 N N . ILE A 1 121 ? 1.85418 22.62093 63.07928 1.000 37.52377 121 ILE A N 1
ATOM 945 C CA . ILE A 1 121 ? 0.59562 23.21653 63.50870 1.000 37.25584 121 ILE A CA 1
ATOM 946 C C . ILE A 1 121 ? -0.10701 22.30745 64.50326 1.000 41.03271 121 ILE A C 1
ATOM 947 O O . ILE A 1 121 ? -0.62932 22.76551 65.52676 1.000 49.47598 121 ILE A O 1
ATOM 952 N N . ARG A 1 122 ? -0.10965 21.00207 64.22864 1.000 38.28766 122 ARG A N 1
ATOM 953 C CA . ARG A 1 122 ? -0.79749 20.05305 65.09451 1.000 32.23651 122 ARG A CA 1
ATOM 954 C C . ARG A 1 122 ? -0.18491 20.02719 66.48641 1.000 32.49781 122 ARG A C 1
ATOM 955 O O . ARG A 1 122 ? -0.90265 19.92628 67.48604 1.000 42.00989 122 ARG A O 1
ATOM 963 N N . THR A 1 123 ? 1.13642 20.15890 66.57627 1.000 29.11474 123 THR A N 1
ATOM 964 C CA . THR A 1 123 ? 1.76610 20.17509 67.88815 1.000 35.25441 123 THR A CA 1
ATOM 965 C C . THR A 1 123 ? 1.33384 21.39697 68.68467 1.000 37.75107 123 THR A C 1
ATOM 966 O O . THR A 1 123 ? 1.16431 21.31704 69.90628 1.000 37.94718 123 THR A O 1
ATOM 970 N N . ALA A 1 124 ? 1.13759 22.53201 68.01205 1.000 37.39712 124 ALA A N 1
ATOM 971 C CA . ALA A 1 124 ? 0.73415 23.73987 68.72329 1.000 41.49125 124 ALA A CA 1
ATOM 972 C C . ALA A 1 124 ? -0.72229 23.65634 69.16333 1.000 43.56042 124 ALA A C 1
ATOM 973 O O . ALA A 1 124 ? -1.07189 24.09205 70.26370 1.000 42.11291 124 ALA A O 1
ATOM 975 N N . VAL A 1 125 ? -1.57248 23.06557 68.32495 1.000 42.88160 125 VAL A N 1
ATOM 976 C CA . VAL A 1 125 ? -2.97234 22.84834 68.67294 1.000 36.89434 125 VAL A CA 1
ATOM 977 C C . VAL A 1 125 ? -3.10023 21.94515 69.89532 1.000 35.25065 125 VAL A C 1
ATOM 978 O O . VAL A 1 125 ? -3.94390 22.17413 70.77152 1.000 41.91910 125 VAL A O 1
ATOM 982 N N . LEU A 1 126 ? -2.25594 20.92310 69.98900 1.000 34.11749 126 LEU A N 1
ATOM 983 C CA . LEU A 1 126 ? -2.23571 20.09708 71.19087 1.000 39.34481 126 LEU A CA 1
ATOM 984 C C . LEU A 1 126 ? -1.97261 20.93943 72.43031 1.000 39.88402 126 LEU A C 1
ATOM 985 O O . LEU A 1 126 ? -2.64200 20.77839 73.45629 1.000 42.88436 126 LEU A O 1
ATOM 990 N N . TYR A 1 127 ? -1.00920 21.85531 72.33623 1.000 35.77214 127 TYR A N 1
ATOM 991 C CA . TYR A 1 127 ? -0.58854 22.66585 73.47378 1.000 36.17487 127 TYR A CA 1
ATOM 992 C C . TYR A 1 127 ? -1.72239 23.55644 73.97245 1.000 39.98398 127 TYR A C 1
ATOM 993 O O . TYR A 1 127 ? -1.98569 23.62762 75.17783 1.000 37.35442 127 TYR A O 1
ATOM 1002 N N . LYS A 1 128 ? -2.41231 24.23881 73.05766 1.000 34.87485 128 LYS A N 1
ATOM 1003 C CA . LYS A 1 128 ? -3.47954 25.12739 73.48162 1.000 35.99638 128 LYS A CA 1
ATOM 1004 C C . LYS A 1 128 ? -4.63565 24.33666 74.07906 1.000 42.29653 128 LYS A C 1
ATOM 1005 O O . LYS A 1 128 ? -5.17672 24.71098 75.12646 1.000 38.06612 128 LYS A O 1
ATOM 1011 N N . ALA A 1 129 ? -4.99301 23.21468 73.45012 1.000 41.40947 129 ALA A N 1
ATOM 1012 C CA . ALA A 1 129 ? -6.12221 22.42187 73.92193 1.000 41.24506 129 ALA A CA 1
ATOM 1013 C C . ALA A 1 129 ? -5.87465 21.90827 75.33567 1.000 42.44802 129 ALA A C 1
ATOM 1014 O O . ALA A 1 129 ? -6.71305 22.08437 76.23083 1.000 39.26626 129 ALA A O 1
ATOM 1016 N N . LEU A 1 130 ? -4.70670 21.29991 75.56062 1.000 40.51893 130 LEU A N 1
ATOM 1017 C CA . LEU A 1 130 ? -4.32843 20.85869 76.90181 1.000 42.10409 130 LEU A CA 1
ATOM 1018 C C . LEU A 1 130 ? -4.10870 22.01821 77.86345 1.000 42.88278 130 LEU A C 1
ATOM 1019 O O . LEU A 1 130 ? -4.36844 21.87641 79.06189 1.000 47.01727 130 LEU A O 1
ATOM 1024 N N . LYS A 1 131 ? -3.61010 23.15602 77.37877 1.000 43.11933 131 LYS A N 1
ATOM 1025 C CA . LYS A 1 131 ? -3.35144 24.26466 78.28911 1.000 52.32110 131 LYS A CA 1
ATOM 1026 C C . LYS A 1 131 ? -4.65838 24.87119 78.78757 1.000 53.85407 131 LYS A C 1
ATOM 1027 O O . LYS A 1 131 ? -4.78578 25.19856 79.97322 1.000 51.36520 131 LYS A O 1
ATOM 1033 N N . GLU A 1 132 ? -5.64651 25.00102 77.90103 1.000 57.24359 132 GLU A N 1
ATOM 1034 C CA . GLU A 1 132 ? -6.88613 25.70119 78.20433 1.000 61.17062 132 GLU A CA 1
ATOM 1035 C C . GLU A 1 132 ? -8.00969 24.77297 78.65262 1.000 62.58796 132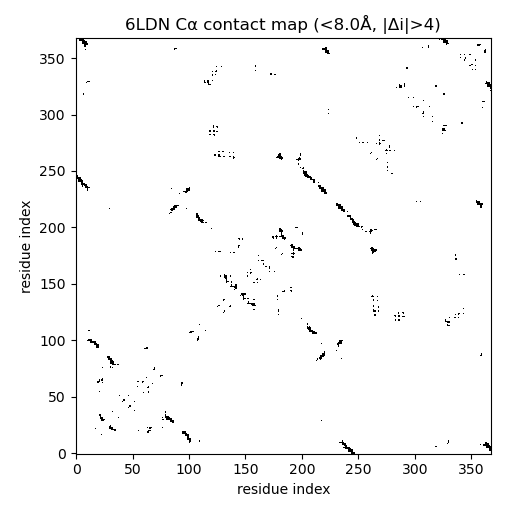 GLU A C 1
ATOM 1036 O O . GLU A 1 132 ? -8.77349 25.13708 79.54963 1.000 62.63389 132 GLU A O 1
ATOM 1042 N N . CYS A 1 133 ? -8.12867 23.57381 78.06785 1.000 65.56981 133 CYS A N 1
ATOM 1043 C CA . CYS A 1 133 ? -9.26446 22.69113 78.33355 1.000 64.38850 133 CYS A CA 1
ATOM 1044 C C . CYS A 1 133 ? -8.83584 21.36191 78.95830 1.000 60.29602 133 CYS A C 1
ATOM 1045 O O . CYS A 1 133 ? -9.56614 20.37244 78.86763 1.000 56.51793 133 CYS A O 1
ATOM 1048 N N . GLY A 1 134 ? -7.66812 21.31960 79.59320 1.000 62.09413 134 GLY A N 1
ATOM 1049 C CA . GLY A 1 134 ? -7.07645 20.11725 80.14337 1.000 58.64928 134 GLY A CA 1
ATOM 1050 C C . GLY A 1 134 ? -7.51605 19.78302 81.55009 1.000 60.55453 134 GLY A C 1
ATOM 1051 O O . GLY A 1 134 ? -6.93988 18.89438 82.18812 1.000 62.32935 134 GLY A O 1
ATOM 1052 N N . ASP A 1 135 ? -8.51509 20.48894 82.06095 1.000 58.59642 135 ASP A N 1
ATOM 1053 C CA . ASP A 1 135 ? -9.04537 20.21371 83.38318 1.000 63.87746 135 ASP A CA 1
ATOM 1054 C C . ASP A 1 135 ? -9.76105 18.86965 83.41308 1.000 61.13052 135 ASP A C 1
ATOM 1055 O O . ASP A 1 135 ? -10.21689 18.35306 82.38803 1.000 55.93997 135 ASP A O 1
ATOM 1060 N N . ALA A 1 136 ? -9.82415 18.28777 84.61288 1.000 63.76874 136 ALA A N 1
ATOM 1061 C CA . ALA A 1 136 ? -10.42294 16.96995 84.76515 1.000 63.36612 136 ALA A CA 1
ATOM 1062 C C . ALA A 1 136 ? -11.87354 16.95157 84.31527 1.000 64.66350 136 ALA A C 1
ATOM 1063 O O . ALA A 1 136 ? -12.33178 15.94822 83.75979 1.000 64.16553 136 ALA A O 1
ATOM 1065 N N . ARG A 1 137 ? -12.60691 18.04658 84.52261 1.000 69.73990 137 ARG A N 1
ATOM 1066 C CA . ARG A 1 137 ? -14.01951 18.04361 84.15702 1.000 74.23533 137 ARG A CA 1
ATOM 1067 C C . ARG A 1 137 ? -14.19668 17.97701 82.64555 1.000 71.45334 137 ARG A C 1
ATOM 1068 O O . ARG A 1 137 ? -14.96500 17.15048 82.13869 1.000 74.84300 137 ARG A O 1
ATOM 1076 N N . ALA A 1 138 ? -13.48546 18.83025 81.90462 1.000 63.65425 138 ALA A N 1
ATOM 1077 C CA . ALA A 1 138 ? -13.70528 18.88283 80.46352 1.000 55.68710 138 ALA A CA 1
ATOM 1078 C C . ALA A 1 138 ? -13.25863 17.59504 79.79583 1.000 55.45663 138 ALA A C 1
ATOM 1079 O O . ALA A 1 138 ? -13.92169 17.09934 78.87773 1.000 61.42878 138 ALA A O 1
ATOM 1081 N N . VAL A 1 139 ? -12.13661 17.03883 80.24464 1.000 49.69278 139 VAL A N 1
ATOM 1082 C CA . VAL A 1 139 ? -11.61130 15.84974 79.59266 1.000 53.44603 139 VAL A CA 1
ATOM 1083 C C . VAL A 1 139 ? -12.47481 14.64810 79.91160 1.000 54.12789 139 VAL A C 1
ATOM 1084 O O . VAL A 1 139 ? -12.66899 13.76305 79.06787 1.000 54.00491 139 VAL A O 1
ATOM 1088 N N . MET A 1 140 ? -13.03441 14.60879 81.11501 1.000 59.83156 140 MET A N 1
ATOM 1089 C CA . MET A 1 140 ? -13.92102 13.50972 81.45326 1.000 61.90691 140 MET A CA 1
ATOM 1090 C C . MET A 1 140 ? -15.20401 13.57147 80.64284 1.000 62.31164 140 MET A C 1
ATOM 1091 O O . MET A 1 140 ? -15.73699 12.53355 80.24009 1.000 60.19402 140 MET A O 1
ATOM 1096 N N . ARG A 1 141 ? -15.71107 14.77938 80.38558 1.000 64.27655 141 ARG A N 1
ATOM 1097 C CA . ARG A 1 141 ? -16.90785 14.90479 79.56269 1.000 66.34031 141 ARG A CA 1
ATOM 1098 C C . ARG A 1 141 ? -16.64710 14.38871 78.15311 1.000 60.95890 141 ARG A C 1
ATOM 1099 O O . ARG A 1 141 ? -17.49591 13.70745 77.56564 1.000 57.48607 141 ARG A O 1
ATOM 1107 N N . VAL A 1 142 ? -15.44234 14.63411 77.63048 1.000 55.69187 142 VAL A N 1
ATOM 1108 C CA . VAL A 1 142 ? -15.07989 14.13905 76.30828 1.000 51.10526 142 VAL A CA 1
ATOM 1109 C C . VAL A 1 142 ? -15.02763 12.62344 76.30758 1.000 52.51604 142 VAL A C 1
ATOM 1110 O O . VAL A 1 142 ? -15.67407 11.96327 75.48629 1.000 55.35797 142 VAL A O 1
ATOM 1114 N N . VAL A 1 143 ? -14.23873 12.05288 77.22077 1.000 52.19789 143 VAL A N 1
ATOM 1115 C CA . VAL A 1 143 ? -13.96249 10.62315 77.20164 1.000 49.61616 143 VAL A CA 1
ATOM 1116 C C . VAL A 1 143 ? -15.15004 9.80513 77.69118 1.000 55.55507 143 VAL A C 1
ATOM 1117 O O . VAL A 1 143 ? -15.29114 8.64428 77.28619 1.000 58.65143 143 VAL A O 1
ATOM 1121 N N . SER A 1 144 ? -16.03484 10.38091 78.51886 1.000 49.89179 144 SER A N 1
ATOM 1122 C CA . SER A 1 144 ? -17.16508 9.60556 79.03278 1.000 69.69335 144 SER A CA 1
ATOM 1123 C C . SER A 1 144 ? -18.11876 9.19079 77.92046 1.000 68.94708 144 SER A C 1
ATOM 1124 O O . SER A 1 144 ? -18.82200 8.18564 78.05884 1.000 72.88009 144 SER A O 1
ATOM 1127 N N . LYS A 1 145 ? -18.13964 9.92346 76.81529 1.000 67.61009 145 LYS A N 1
ATOM 1128 C CA . LYS A 1 145 ? -19.00805 9.59486 75.69765 1.000 67.94033 145 LYS A CA 1
ATOM 1129 C C . LYS A 1 145 ? -18.43934 8.49065 74.81400 1.000 68.95278 145 LYS A C 1
ATOM 1130 O O . LYS A 1 145 ? -19.05760 8.16039 73.79644 1.000 73.23645 145 LYS A O 1
ATOM 1136 N N . VAL A 1 146 ? -17.27529 7.93160 75.16168 1.000 66.21585 146 VAL A N 1
ATOM 1137 C CA . VAL A 1 146 ? -16.61648 6.91199 74.34533 1.000 62.27173 146 VAL A CA 1
ATOM 1138 C C . VAL A 1 146 ? -16.24179 5.69192 75.18565 1.000 58.55358 146 VAL A C 1
ATOM 1139 O O . VAL A 1 146 ? -16.51301 4.54711 74.80250 1.000 54.72274 146 VAL A O 1
ATOM 1143 N N . ASN A 1 147 ? -15.58172 5.92057 76.31795 1.000 55.76770 147 ASN A N 1
ATOM 1144 C CA . ASN A 1 147 ? -15.27817 4.83943 77.25214 1.000 54.12016 147 ASN A CA 1
ATOM 1145 C C . ASN A 1 147 ? -15.30878 5.41258 78.65844 1.000 55.40786 147 ASN A C 1
ATOM 1146 O O . ASN A 1 147 ? -14.45523 6.22662 79.02061 1.000 57.23941 147 ASN A O 1
ATOM 1151 N N . GLY A 1 148 ? -16.28929 4.98151 79.45057 1.000 53.70334 148 GLY A N 1
ATOM 1152 C CA . GLY A 1 148 ? -16.43162 5.54419 80.77316 1.000 54.64592 148 GLY A CA 1
ATOM 1153 C C . GLY A 1 148 ? -15.44967 4.99829 81.77528 1.000 60.23855 148 GLY A C 1
ATOM 1154 O O . GLY A 1 148 ? -15.28128 5.59273 82.84053 1.000 62.78225 148 GLY A O 1
ATOM 1155 N N . ASP A 1 149 ? -14.78413 3.88910 81.45794 1.000 64.09789 149 ASP A N 1
ATOM 1156 C CA . ASP A 1 149 ? -13.73747 3.39748 82.34497 1.000 71.89298 149 ASP A CA 1
ATOM 1157 C C . ASP A 1 149 ? -12.50455 4.28636 82.27065 1.000 67.64917 149 ASP A C 1
ATOM 1158 O O . ASP A 1 149 ? -11.96811 4.70741 83.30327 1.000 66.59978 149 ASP A O 1
ATOM 1163 N N . VAL A 1 150 ? -12.06681 4.62200 81.05386 1.000 62.33322 150 VAL A N 1
ATOM 1164 C CA . VAL A 1 150 ? -10.97175 5.57641 80.90894 1.000 58.37837 150 VAL A CA 1
ATOM 1165 C C . VAL A 1 150 ? -11.35370 6.92614 81.50746 1.000 60.48746 150 VAL A C 1
ATOM 1166 O O . VAL A 1 150 ? -10.56657 7.54096 82.23951 1.000 61.20644 150 VAL A O 1
ATOM 1170 N N . ALA A 1 151 ? -12.57574 7.39357 81.24117 1.000 61.61561 151 ALA A N 1
ATOM 1171 C CA . ALA A 1 151 ? -12.98199 8.69243 81.76818 1.000 61.11028 151 ALA A CA 1
ATOM 1172 C C . ALA A 1 151 ? -13.04512 8.68168 83.28645 1.000 65.76306 151 ALA A C 1
ATOM 1173 O O . ALA A 1 151 ? -12.81548 9.71089 83.92968 1.000 69.57568 151 ALA A O 1
ATOM 1175 N N . ARG A 1 152 ? -13.34713 7.53306 83.87447 1.000 63.22495 152 ARG A N 1
ATOM 1176 C CA . ARG A 1 152 ? -13.28406 7.42242 85.31835 1.000 64.93198 152 ARG A CA 1
ATOM 1177 C C . ARG A 1 152 ? -11.85301 7.31796 85.81470 1.000 66.73487 152 ARG A C 1
ATOM 1178 O O . ARG A 1 152 ? -11.52883 7.83905 86.88640 1.000 66.65331 152 ARG A O 1
ATOM 1186 N N . ASP A 1 153 ? -10.98242 6.66168 85.05364 1.000 77.29115 153 ASP A N 1
ATOM 1187 C CA . ASP A 1 153 ? -9.59724 6.56226 85.48674 1.000 86.23085 153 ASP A CA 1
ATOM 1188 C C . ASP A 1 153 ? -8.88988 7.90958 85.38538 1.000 92.34820 153 ASP A C 1
ATOM 1189 O O . ASP A 1 153 ? -8.10796 8.26930 86.27458 1.000 95.01175 153 ASP A O 1
ATOM 1194 N N . ILE A 1 154 ? -9.16728 8.68420 84.32883 1.000 93.25815 154 ILE A N 1
ATOM 1195 C CA . ILE A 1 154 ? -8.50551 9.98244 84.20730 1.000 90.37903 154 ILE A CA 1
ATOM 1196 C C . ILE A 1 154 ? -8.93394 10.89633 85.33926 1.000 87.76625 154 ILE A C 1
ATOM 1197 O O . ILE A 1 154 ? -8.17194 11.77189 85.76212 1.000 86.96954 154 ILE A O 1
ATOM 1202 N N . GLY A 1 155 ? -10.14244 10.71592 85.85084 1.000 87.03476 155 GLY A N 1
ATOM 1203 C CA . GLY A 1 155 ? -10.78527 11.78927 86.56646 1.000 85.74392 155 GLY A CA 1
ATOM 1204 C C . GLY A 1 155 ? -10.31084 12.00748 87.98190 1.000 88.07735 155 GLY A C 1
ATOM 1205 O O . GLY A 1 155 ? -10.31807 13.13942 88.47268 1.000 89.83225 155 GLY A O 1
ATOM 1206 N N . ARG A 1 156 ? -9.88538 10.94191 88.64932 1.000 91.14612 156 ARG A N 1
ATOM 1207 C CA . ARG A 1 156 ? -9.24351 11.07860 89.95206 1.000 102.46091 156 ARG A CA 1
ATOM 1208 C C . ARG A 1 156 ? -7.72607 11.06735 89.75913 1.000 116.28168 156 ARG A C 1
ATOM 1209 O O . ARG A 1 156 ? -7.01262 10.13349 90.13017 1.000 116.77159 156 ARG A O 1
ATOM 1217 N N . SER A 1 157 ? -7.24509 12.14523 89.13458 1.000 135.69803 157 SER A N 1
ATOM 1218 C CA . SER A 1 157 ? -5.81781 12.36987 88.93813 1.000 140.18966 157 SER A CA 1
ATOM 1219 C C . SER A 1 157 ? -5.53179 13.83788 88.63792 1.000 137.25921 157 SER A C 1
ATOM 1220 O O . SER A 1 157 ? -4.53743 14.15770 87.97812 1.000 139.13383 157 SER A O 1
ATOM 1223 N N . GLU A 1 158 ? -6.39178 14.72869 89.12902 1.000 131.21039 158 GLU A N 1
ATOM 1224 C CA . GLU A 1 158 ? -6.24539 16.18783 88.99254 1.000 120.17074 158 GLU A CA 1
ATOM 1225 C C . GLU A 1 158 ? -6.24365 16.52576 87.50262 1.000 114.99108 158 GLU A C 1
ATOM 1226 O O . GLU A 1 158 ? -7.14347 16.07002 86.77837 1.000 117.65249 158 GLU A O 1
ATOM 1232 N N . ASP A 1 159 ? -5.29178 17.31327 87.00879 1.000 107.37318 159 ASP A N 1
ATOM 1233 C CA . ASP A 1 159 ? -5.26127 17.67065 85.59882 1.000 96.64648 159 ASP A CA 1
ATOM 1234 C C . ASP A 1 159 ? -4.78694 16.49302 84.75016 1.000 88.98960 159 ASP A C 1
ATOM 1235 O O . ASP A 1 159 ? -4.22077 15.51385 85.24578 1.000 87.85557 159 ASP A O 1
ATOM 1240 N N . VAL A 1 160 ? -5.09017 16.57830 83.45456 1.000 80.12555 160 VAL A N 1
ATOM 1241 C CA . VAL A 1 160 ? -4.67202 15.56151 82.49659 1.000 71.85919 160 VAL A CA 1
ATOM 1242 C C . VAL A 1 160 ? -3.15734 15.51265 82.36730 1.000 66.83881 160 VAL A C 1
ATOM 1243 O O . VAL A 1 160 ? -2.59100 14.48848 81.96378 1.000 63.34769 160 VAL A O 1
ATOM 1247 N N . LEU A 1 161 ? -2.47559 16.60393 82.70749 1.000 64.83512 161 LEU A N 1
ATOM 1248 C CA . LEU A 1 161 ? -1.02329 16.55646 82.80513 1.000 67.50569 161 LEU A CA 1
ATOM 1249 C C . LEU A 1 161 ? -0.58268 15.52878 83.84326 1.000 71.95516 161 LEU A C 1
ATOM 1250 O O . LEU A 1 161 ? 0.29419 14.70031 83.57732 1.000 70.09984 161 LEU A O 1
ATOM 1255 N N . ASP A 1 162 ? -1.19611 15.55824 85.03269 1.000 76.77247 162 ASP A N 1
ATOM 1256 C CA . ASP A 1 162 ? -0.89046 14.56648 86.06283 1.000 78.03330 162 ASP A CA 1
ATOM 1257 C C . ASP A 1 162 ? -1.40336 13.17567 85.70425 1.000 72.62818 162 ASP A C 1
ATOM 1258 O O . ASP A 1 162 ? -0.82592 12.17332 86.13993 1.000 71.33436 162 ASP A O 1
ATOM 1263 N N . TYR A 1 163 ? -2.48607 13.08508 84.93401 1.000 69.11597 163 TYR A N 1
ATOM 1264 C CA . TYR A 1 163 ? -2.93795 11.77555 84.48244 1.000 66.21265 163 TYR A CA 1
ATOM 1265 C C . TYR A 1 163 ? -1.94630 11.13947 83.51445 1.000 63.73361 163 TYR A C 1
ATOM 1266 O O . TYR A 1 163 ? -1.64691 9.94130 83.62431 1.000 62.68177 163 TYR A O 1
ATOM 1275 N N . TYR A 1 164 ? -1.40496 11.92727 82.57713 1.000 58.69149 164 TYR A N 1
ATOM 1276 C CA . TYR A 1 164 ? -0.37542 11.40963 81.67613 1.000 55.80431 164 TYR A CA 1
ATOM 1277 C C . TYR A 1 164 ? 0.84295 10.92075 82.44853 1.000 57.70240 164 TYR A C 1
ATOM 1278 O O . TYR A 1 164 ? 1.47112 9.92775 82.06217 1.000 57.98669 164 TYR A O 1
ATOM 1287 N N . MET A 1 165 ? 1.17930 11.58757 83.55102 1.000 60.77830 165 MET A N 1
ATOM 1288 C CA . MET A 1 165 ? 2.41915 11.26679 84.24055 1.000 74.25239 165 MET A CA 1
ATOM 1289 C C . MET A 1 165 ? 2.24275 10.07554 85.17219 1.000 82.28621 165 MET A C 1
ATOM 1290 O O . MET A 1 165 ? 3.15557 9.25537 85.31154 1.000 83.19020 165 MET A O 1
ATOM 1295 N N . SER A 1 166 ? 1.07643 9.95930 85.81321 1.000 90.21776 166 SER A N 1
ATOM 1296 C CA . SER A 1 166 ? 0.78018 8.75273 86.57888 1.000 95.49855 166 SER A CA 1
ATOM 1297 C C . SER A 1 166 ? 0.68201 7.53336 85.67274 1.000 94.32018 166 SER A C 1
ATOM 1298 O O . SER A 1 166 ? 1.11103 6.43700 86.05096 1.000 93.37098 166 SER A O 1
ATOM 1301 N N . PHE A 1 167 ? 0.14066 7.70878 84.46349 1.000 95.66003 167 PHE A N 1
ATOM 1302 C CA . PHE A 1 167 ? -0.00924 6.58091 83.54803 1.000 96.84863 167 PHE A CA 1
ATOM 1303 C C . PHE A 1 167 ? 1.34817 6.06050 83.07833 1.000 95.41560 167 PHE A C 1
ATOM 1304 O O . PHE A 1 167 ? 1.55853 4.84479 82.99012 1.000 97.01584 167 PHE A O 1
ATOM 1312 N N . LEU A 1 168 ? 2.29214 6.96572 82.80278 1.000 91.91765 168 LEU A N 1
ATOM 1313 C CA . LEU A 1 168 ? 3.65254 6.55265 82.47089 1.000 88.60217 168 LEU A CA 1
ATOM 1314 C C . LEU A 1 168 ? 4.33438 5.86702 83.63880 1.000 88.06288 168 LEU A C 1
ATOM 1315 O O . LEU A 1 168 ? 5.24203 5.05522 83.43470 1.000 88.01608 168 LEU A O 1
ATOM 1320 N N . SER A 1 169 ? 3.92532 6.19410 84.85736 1.000 93.18339 169 SER A N 1
ATOM 1321 C CA . SER A 1 169 ? 4.49036 5.60652 86.05945 1.000 98.24447 169 SER A CA 1
ATOM 1322 C C . SER A 1 169 ? 3.46994 4.69219 86.73522 1.000 102.85320 169 SER A C 1
ATOM 1323 O O . SER A 1 169 ? 3.53139 4.44641 87.94096 1.000 105.65716 169 SER A O 1
ATOM 1326 N N . ASP A 1 174 ? 5.56125 1.70615 77.28911 1.000 67.03216 174 ASP A N 1
ATOM 1327 C CA . ASP A 1 174 ? 4.49310 2.26852 78.11045 1.000 71.84066 174 ASP A CA 1
ATOM 1328 C C . ASP A 1 174 ? 4.40300 3.78383 77.88496 1.000 74.99626 174 ASP A C 1
ATOM 1329 O O . ASP A 1 174 ? 3.48358 4.42770 78.37752 1.000 82.34076 174 ASP A O 1
ATOM 1334 N N . ARG A 1 175 ? 5.36483 4.35120 77.14492 1.000 69.23797 175 ARG A N 1
ATOM 1335 C CA . ARG A 1 175 ? 5.20736 5.70372 76.61302 1.000 69.46889 175 ARG A CA 1
ATOM 1336 C C . ARG A 1 175 ? 4.37628 5.75210 75.34523 1.000 68.89054 175 ARG A C 1
ATOM 1337 O O . ARG A 1 175 ? 3.58683 6.68423 75.16602 1.000 64.06203 175 ARG A O 1
ATOM 1345 N N . LYS A 1 176 ? 4.57773 4.80560 74.42605 1.000 69.05144 176 LYS A N 1
ATOM 1346 C CA . LYS A 1 176 ? 3.80699 4.85014 73.19203 1.000 67.22804 176 LYS A CA 1
ATOM 1347 C C . LYS A 1 176 ? 2.32519 4.67274 73.48195 1.000 66.98646 176 LYS A C 1
ATOM 1348 O O . LYS A 1 176 ? 1.48338 5.26355 72.79668 1.000 62.54169 176 LYS A O 1
ATOM 1354 N N . ARG A 1 177 ? 1.98863 3.90850 74.52528 1.000 65.91790 177 ARG A N 1
ATOM 1355 C CA . ARG A 1 177 ? 0.59034 3.77920 74.90675 1.000 63.88084 177 ARG A CA 1
ATOM 1356 C C . ARG A 1 177 ? 0.02650 5.10253 75.41236 1.000 58.55007 177 ARG A C 1
ATOM 1357 O O . ARG A 1 177 ? -1.02520 5.55500 74.94418 1.000 62.16416 177 ARG A O 1
ATOM 1365 N N . ALA A 1 178 ? 0.70465 5.73934 76.37105 1.000 50.02404 178 ALA A N 1
ATOM 1366 C CA . ALA A 1 178 ? 0.18285 6.99220 76.90711 1.000 48.48842 178 ALA A CA 1
ATOM 1367 C C . ALA A 1 178 ? 0.11372 8.04941 75.82261 1.000 44.85143 178 ALA A C 1
ATOM 1368 O O . ALA A 1 178 ? -0.82888 8.84529 75.76599 1.000 44.27441 178 ALA A O 1
ATOM 1370 N N . ASP A 1 179 ? 1.07993 8.00593 74.92363 1.000 44.09497 179 ASP A N 1
ATOM 1371 C CA . ASP A 1 179 ? 1.21165 8.96615 73.84858 1.000 47.89418 179 ASP A CA 1
ATOM 1372 C C . ASP A 1 179 ? 0.06133 8.82276 72.85661 1.000 45.58670 179 ASP A C 1
ATOM 1373 O O . ASP A 1 179 ? -0.58730 9.81447 72.49864 1.000 45.56755 179 ASP A O 1
ATOM 1378 N N . ASP A 1 180 ? -0.23164 7.58125 72.43709 1.000 44.45537 180 ASP A N 1
ATOM 1379 C CA . ASP A 1 180 ? -1.39642 7.29878 71.59981 1.000 39.51521 180 ASP A CA 1
ATOM 1380 C C . ASP A 1 180 ? -2.71208 7.53112 72.32823 1.000 40.14128 180 ASP A C 1
ATOM 1381 O O . ASP A 1 180 ? -3.71110 7.90238 71.69754 1.000 41.69313 180 ASP A O 1
ATOM 1386 N N . LEU A 1 181 ? -2.74967 7.28359 73.63754 1.000 39.59405 181 LEU A N 1
ATOM 1387 C CA . LEU A 1 181 ? -3.97903 7.52007 74.37964 1.000 39.21989 181 LEU A CA 1
ATOM 1388 C C . LEU A 1 181 ? -4.30254 9.00211 74.42092 1.000 47.74167 181 LEU A C 1
ATOM 1389 O O . LEU A 1 181 ? -5.46727 9.39257 74.29981 1.000 49.68362 181 LEU A O 1
ATOM 1394 N N . LEU A 1 182 ? -3.26780 9.83739 74.55323 1.000 42.70053 182 LEU A N 1
ATOM 1395 C CA . LEU A 1 182 ? -3.44826 11.28078 74.63542 1.000 47.34783 182 LEU A CA 1
ATOM 1396 C C . LEU A 1 182 ? -3.76928 11.88003 73.27317 1.000 47.83678 182 LEU A C 1
ATOM 1397 O O . LEU A 1 182 ? -4.54576 12.83543 73.17752 1.000 45.17805 182 LEU A O 1
ATOM 1402 N N . GLU A 1 183 ? -3.16723 11.34600 72.20766 1.000 49.22480 183 GLU A N 1
ATOM 1403 C CA . GLU A 1 183 ? -3.52931 11.80935 70.87532 1.000 47.31717 183 GLU A CA 1
ATOM 1404 C C . GLU A 1 183 ? -4.98556 11.50949 70.56761 1.000 50.50537 183 GLU A C 1
ATOM 1405 O O . GLU A 1 183 ? -5.66445 12.32203 69.92903 1.000 57.15433 183 GLU A O 1
ATOM 1411 N N . ALA A 1 184 ? -5.49711 10.37310 71.04057 1.000 47.14527 184 ALA A N 1
ATOM 1412 C CA . ALA A 1 184 ? -6.89802 10.05718 70.79223 1.000 49.19953 184 ALA A CA 1
ATOM 1413 C C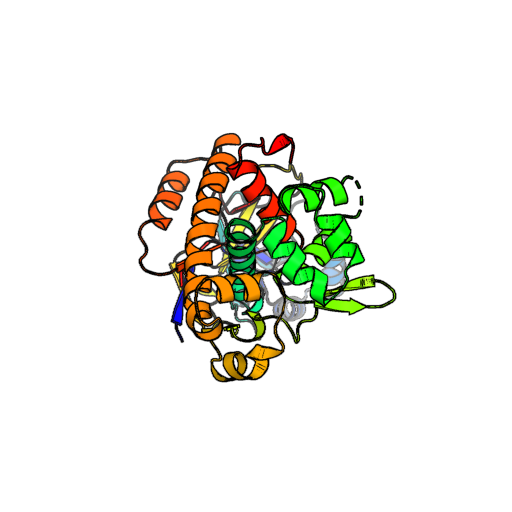 . ALA A 1 184 ? -7.82770 10.96208 71.59956 1.000 48.38654 184 ALA A C 1
ATOM 1414 O O . ALA A 1 184 ? -8.87188 11.39193 71.09717 1.000 39.59184 184 ALA A O 1
ATOM 1416 N N . ILE A 1 185 ? -7.46799 11.27011 72.84773 1.000 41.53666 185 ILE A N 1
ATOM 1417 C CA . ILE A 1 185 ? -8.34634 12.09523 73.66958 1.000 45.91627 185 ILE A CA 1
ATOM 1418 C C . ILE A 1 185 ? -8.43678 13.50937 73.11596 1.000 51.69923 185 ILE A C 1
ATOM 1419 O O . ILE A 1 185 ? -9.50272 14.13374 73.15781 1.000 56.40429 185 ILE A O 1
ATOM 1424 N N . VAL A 1 186 ? -7.33710 14.03309 72.57509 1.000 37.30736 186 VAL A N 1
ATOM 1425 C CA . VAL A 1 186 ? -7.34086 15.41096 72.10202 1.000 41.97352 186 VAL A CA 1
ATOM 1426 C C . VAL A 1 186 ? -7.90107 15.49024 70.68941 1.000 43.72413 186 VAL A C 1
ATOM 1427 O O . VAL A 1 186 ? -8.70769 16.37097 70.37642 1.000 49.01205 186 VAL A O 1
ATOM 1431 N N . PHE A 1 187 ? -7.48378 14.57376 69.81511 1.000 41.57141 187 PHE A N 1
ATOM 1432 C CA . PHE A 1 187 ? -7.66884 14.73636 68.38018 1.000 42.37448 187 PHE A CA 1
ATOM 1433 C C . PHE A 1 187 ? -8.72226 13.79986 67.80797 1.000 49.24548 187 PHE A C 1
ATOM 1434 O O . PHE A 1 187 ? -8.96658 13.82217 66.60055 1.000 50.65908 187 PHE A O 1
ATOM 1442 N N . GLY A 1 188 ? -9.37835 13.00451 68.64416 1.000 49.96528 188 GLY A N 1
ATOM 1443 C CA . GLY A 1 188 ? -10.51457 12.23286 68.18303 1.000 46.07675 188 GLY A CA 1
ATOM 1444 C C . GLY A 1 188 ? -10.32971 10.73047 68.31114 1.000 51.39507 188 GLY A C 1
ATOM 1445 O O . GLY A 1 188 ? -9.22309 10.19755 68.12398 1.000 48.16350 188 GLY A O 1
ATOM 1446 N N . MET A 1 189 ? -11.42361 10.03415 68.62510 1.000 49.18392 189 MET A N 1
ATOM 1447 C CA . MET A 1 189 ? -11.33438 8.72365 69.23653 1.000 52.20324 189 MET A CA 1
ATOM 1448 C C . MET A 1 189 ? -12.54082 7.88204 68.86659 1.000 54.87945 189 MET A C 1
ATOM 1449 O O . MET A 1 189 ? -13.65010 8.38765 68.68442 1.000 52.92469 189 MET A O 1
ATOM 1454 N N . GLU A 1 190 ? -12.30213 6.58198 68.79142 1.000 59.79392 190 GLU A N 1
ATOM 1455 C CA . GLU A 1 190 ? -13.33601 5.59783 68.61886 1.000 60.15125 190 GLU A CA 1
ATOM 1456 C C . GLU A 1 190 ? -13.18464 4.58853 69.75044 1.000 51.85531 190 GLU A C 1
ATOM 1457 O O . GLU A 1 190 ? -12.06102 4.27891 70.15432 1.000 52.31578 190 GLU A O 1
ATOM 1463 N N . PRO A 1 191 ? -14.27864 4.04247 70.26809 1.000 50.55930 191 PRO A N 1
ATOM 1464 C CA . PRO A 1 191 ? -14.15737 2.88644 71.15719 1.000 50.78809 191 PRO A CA 1
ATOM 1465 C C . PRO A 1 191 ? -13.54722 1.72194 70.40134 1.000 51.27801 191 PRO A C 1
ATOM 1466 O O . PRO A 1 191 ? -13.73047 1.57662 69.19502 1.000 52.41726 191 PRO A O 1
ATOM 1470 N N . ASP A 1 192 ? -12.77389 0.91435 71.11433 1.000 48.16762 192 ASP A N 1
ATOM 1471 C CA . ASP A 1 192 ? -12.22833 -0.28609 70.50413 1.000 55.21774 192 ASP A CA 1
ATOM 1472 C C . ASP A 1 192 ? -12.18293 -1.37883 71.55920 1.000 58.15464 192 ASP A C 1
ATOM 1473 O O . ASP A 1 192 ? -11.82256 -1.10902 72.70663 1.000 50.01866 192 ASP A O 1
ATOM 1478 N N . ARG A 1 193 ? -12.58977 -2.59681 71.19363 1.000 61.42996 193 ARG A N 1
ATOM 1479 C CA . ARG A 1 193 ? -12.80336 -3.60330 72.23112 1.000 67.39883 193 ARG A CA 1
ATOM 1480 C C . ARG A 1 193 ? -11.48357 -4.10980 72.80802 1.000 70.16806 193 ARG A C 1
ATOM 1481 O O . ARG A 1 193 ? -11.37056 -4.28922 74.02470 1.000 71.32436 193 ARG A O 1
ATOM 1489 N N . ARG A 1 194 ? -10.47009 -4.34598 71.96807 1.000 70.87754 194 ARG A N 1
ATOM 1490 C CA . ARG A 1 194 ? -9.16751 -4.74258 72.50561 1.000 71.93742 194 ARG A CA 1
ATOM 1491 C C . ARG A 1 194 ? -8.40452 -3.59642 73.14118 1.000 66.71279 194 ARG A C 1
ATOM 1492 O O . ARG A 1 194 ? -7.48731 -3.83395 73.93495 1.000 65.64936 194 ARG A O 1
ATOM 1500 N N . SER A 1 195 ? -8.76906 -2.37095 72.82542 1.000 66.15052 195 SER A N 1
ATOM 1501 C CA . SER A 1 195 ? -7.97486 -1.22344 73.22141 1.000 63.90259 195 SER A CA 1
ATOM 1502 C C . SER A 1 195 ? -8.96415 -0.12453 73.55728 1.000 72.74455 195 SER A C 1
ATOM 1503 O O . SER A 1 195 ? -9.63012 0.39412 72.65972 1.000 84.71247 195 SER A O 1
ATOM 1506 N N . LYS A 1 196 ? -9.03459 0.24733 74.83462 1.000 65.22713 196 LYS A N 1
ATOM 1507 C CA . LYS A 1 196 ? -10.23931 0.87421 75.36327 1.000 58.13458 196 LYS A CA 1
ATOM 1508 C C . LYS A 1 196 ? -10.58909 2.14327 74.58616 1.000 54.33661 196 LYS A C 1
ATOM 1509 O O . LYS A 1 196 ? -11.77079 2.43794 74.37638 1.000 52.06593 196 LYS A O 1
ATOM 1515 N N . ILE A 1 197 ? -9.56797 2.85191 74.08754 1.000 53.10935 197 ILE A N 1
ATOM 1516 C CA . ILE A 1 197 ? -9.68822 4.03154 73.23127 1.000 51.75769 197 ILE A CA 1
ATOM 1517 C C . ILE A 1 197 ? -8.72300 3.87597 72.06352 1.000 51.76073 197 ILE A C 1
ATOM 1518 O O . ILE A 1 197 ? -7.60322 3.38714 72.24114 1.000 54.60094 197 ILE A O 1
ATOM 1523 N N . ARG A 1 198 ? -9.13177 4.33113 70.87719 1.000 47.24057 198 ARG A N 1
ATOM 1524 C CA . ARG A 1 198 ? -8.21904 4.42906 69.74469 1.000 47.32268 198 ARG A CA 1
ATOM 1525 C C . ARG A 1 198 ? -8.44015 5.72865 68.99103 1.000 44.69071 198 ARG A C 1
ATOM 1526 O O . ARG A 1 198 ? -9.57877 6.16741 68.80928 1.000 45.80789 198 ARG A O 1
ATOM 1534 N N . TYR A 1 199 ? -7.33884 6.32348 68.53954 1.000 43.85670 199 TYR A N 1
ATOM 1535 C CA . TYR A 1 199 ? -7.41209 7.47538 67.65751 1.000 47.07335 199 TYR A CA 1
ATOM 1536 C C . TYR A 1 199 ? -8.09985 7.12454 66.34851 1.000 52.11585 199 TYR A C 1
ATOM 1537 O O . TYR A 1 199 ? -7.77624 6.12664 65.69942 1.000 58.79973 199 TYR A O 1
ATOM 1546 N N . GLU A 1 200 ? -9.04760 7.97047 65.95943 1.000 55.67047 200 GLU A N 1
ATOM 1547 C CA . GLU A 1 200 ? -9.74645 7.85733 64.68704 1.000 53.05467 200 GLU A CA 1
ATOM 1548 C C . GLU A 1 200 ? -9.51426 9.10550 63.84730 1.000 47.35873 200 GLU A C 1
ATOM 1549 O O . GLU A 1 200 ? -9.97134 10.19816 64.22192 1.000 48.21208 200 GLU A O 1
ATOM 1555 N N . PRO A 1 201 ? -8.79834 8.99895 62.73259 1.000 47.28443 201 PRO A N 1
ATOM 1556 C CA . PRO A 1 201 ? -8.63594 10.16508 61.84141 1.000 44.35644 201 PRO A CA 1
ATOM 1557 C C . PRO A 1 201 ? -9.94723 10.74876 61.34693 1.000 46.69570 201 PRO A C 1
ATOM 1558 O O . PRO A 1 201 ? -10.05470 11.96895 61.18445 1.000 50.65974 201 PRO A O 1
ATOM 1562 N N . LYS A 1 202 ? -10.95021 9.89906 61.11782 1.000 50.30705 202 LYS A N 1
ATOM 1563 C CA . LYS A 1 202 ? -12.23473 10.36876 60.61930 1.000 50.63404 202 LYS A CA 1
ATOM 1564 C C . LYS A 1 202 ? -12.88840 11.35677 61.58221 1.000 46.50361 202 LYS A C 1
ATOM 1565 O O . LYS A 1 202 ? -13.66821 12.21551 61.15519 1.000 49.75210 202 LYS A O 1
ATOM 1571 N N . ARG A 1 203 ? -12.59384 11.25528 62.87583 1.000 40.87243 203 ARG A N 1
ATOM 1572 C CA . ARG A 1 203 ? -13.20387 12.11686 63.87873 1.000 42.68193 203 ARG A CA 1
ATOM 1573 C C . ARG A 1 203 ? -12.32154 13.29753 64.29162 1.000 42.07283 203 ARG A C 1
ATOM 1574 O O . ARG A 1 203 ? -12.63743 13.97239 65.27911 1.000 43.75453 203 ARG A O 1
ATOM 1582 N N . ASP A 1 204 ? -11.24445 13.56740 63.54429 1.000 42.32316 204 ASP A N 1
ATOM 1583 C CA . ASP A 1 204 ? -10.23496 14.56305 63.90865 1.000 44.60012 204 ASP A CA 1
ATOM 1584 C C . ASP A 1 204 ? -10.55279 15.90819 63.25700 1.000 43.97337 204 ASP A C 1
ATOM 1585 O O . ASP A 1 204 ? -10.53384 16.00700 62.01935 1.000 39.82925 204 ASP A O 1
ATOM 1590 N N . PRO A 1 205 ? -10.75403 16.97396 64.03053 1.000 40.89169 205 PRO A N 1
ATOM 1591 C CA . PRO A 1 205 ? -10.99703 18.29258 63.42048 1.000 41.42074 205 PRO A CA 1
ATOM 1592 C C . PRO A 1 205 ? -9.89076 18.74532 62.47773 1.000 44.47672 205 PRO A C 1
ATOM 1593 O O . PRO A 1 205 ? -10.16735 19.41928 61.48306 1.000 43.74881 205 PRO A O 1
ATOM 1597 N N . MET A 1 206 ? -8.64140 18.34811 62.74120 1.000 51.40209 206 MET A N 1
ATOM 1598 C CA . MET A 1 206 ? -7.51743 18.67534 61.86707 1.000 50.85315 206 MET A CA 1
ATOM 1599 C C . MET A 1 206 ? -7.68852 18.14767 60.44480 1.000 50.08638 206 MET A C 1
ATOM 1600 O O . MET A 1 206 ? -6.98197 18.60886 59.54128 1.000 50.49931 206 MET A O 1
ATOM 1605 N N . LYS A 1 207 ? -8.61249 17.21067 60.22493 1.000 52.13002 207 LYS A N 1
ATOM 1606 C CA . LYS A 1 207 ? -8.98593 16.81456 58.86991 1.000 53.05036 207 LYS A CA 1
ATOM 1607 C C . LYS A 1 207 ? -9.47389 17.99902 58.05122 1.000 49.82432 207 LYS A C 1
ATOM 1608 O O . LYS A 1 207 ? -9.31734 18.01128 56.82548 1.000 52.25351 207 LYS A O 1
ATOM 1614 N N . ALA A 1 208 ? -10.05295 19.00553 58.70215 1.000 48.87508 208 ALA A N 1
ATOM 1615 C CA . ALA A 1 208 ? -10.57498 20.15776 57.97737 1.000 49.90705 208 ALA A CA 1
ATOM 1616 C C . ALA A 1 208 ? -9.48441 21.12090 57.51773 1.000 49.40528 208 ALA A C 1
ATOM 1617 O O . ALA A 1 208 ? -9.76715 22.01264 56.71006 1.000 48.14971 208 ALA A O 1
ATOM 1619 N N . LEU A 1 209 ? -8.25903 20.98237 58.01778 1.000 47.82663 209 LEU A N 1
ATOM 1620 C CA . LEU A 1 209 ? -7.15822 21.85365 57.61814 1.000 45.91716 209 LEU A CA 1
ATOM 1621 C C . LEU A 1 209 ? -6.36207 21.19393 56.49724 1.000 43.40972 209 LEU A C 1
ATOM 1622 O O . LEU A 1 209 ? -5.82466 20.09817 56.67374 1.000 41.51693 209 LEU A O 1
ATOM 1627 N N . ILE A 1 210 ? -6.27472 21.86336 55.35694 1.000 43.00024 210 ILE A N 1
ATOM 1628 C CA . ILE A 1 210 ? -5.67368 21.30266 54.15234 1.000 43.55695 210 ILE A CA 1
ATOM 1629 C C . ILE A 1 210 ? -4.29886 21.92730 53.97966 1.000 44.33898 210 ILE A C 1
ATOM 1630 O O . ILE A 1 210 ? -4.18854 23.13871 53.74620 1.000 50.16014 210 ILE A O 1
ATOM 1635 N N . VAL A 1 211 ? -3.24197 21.12580 54.08865 1.000 40.51809 211 VAL A N 1
ATOM 1636 C CA . VAL A 1 211 ? -1.88368 21.63792 53.91174 1.000 38.00930 211 VAL A CA 1
ATOM 1637 C C . VAL A 1 211 ? -1.24179 20.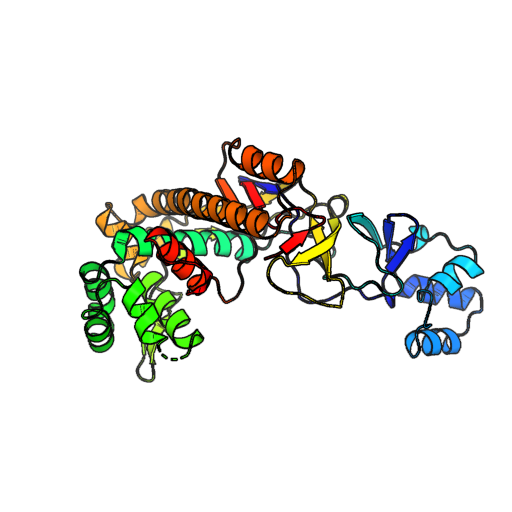84440 52.77934 1.000 35.59654 211 VAL A C 1
ATOM 1638 O O . VAL A 1 211 ? -0.84185 19.68716 52.95699 1.000 35.35623 211 VAL A O 1
ATOM 1642 N N . ARG A 1 212 ? -1.13385 21.46635 51.60817 1.000 37.40941 212 ARG A N 1
ATOM 1643 C CA . ARG A 1 212 ? -0.40905 20.87764 50.49023 1.000 43.82691 212 ARG A CA 1
ATOM 1644 C C . ARG A 1 212 ? 1.10851 20.98404 50.68753 1.000 48.09466 212 ARG A C 1
ATOM 1645 O O . ARG A 1 212 ? 1.61501 21.82619 51.43371 1.000 46.53204 212 ARG A O 1
ATOM 1653 N N . ASP A 1 213 ? 1.83273 20.11041 49.99108 1.000 50.38046 213 ASP A N 1
ATOM 1654 C CA . ASP A 1 213 ? 3.27204 20.27276 49.82788 1.000 43.96207 213 ASP A CA 1
ATOM 1655 C C . ASP A 1 213 ? 3.58605 21.62173 49.20055 1.000 43.08850 213 ASP A C 1
ATOM 1656 O O . ASP A 1 213 ? 2.84203 22.11881 48.34939 1.000 47.61758 213 ASP A O 1
ATOM 1661 N N . SER A 1 214 ? 4.70775 22.21166 49.61818 1.000 36.96110 214 SER A N 1
ATOM 1662 C CA . SER A 1 214 ? 5.11350 23.48320 49.03760 1.000 37.63697 214 SER A CA 1
ATOM 1663 C C . SER A 1 214 ? 5.50345 23.29666 47.57295 1.000 36.86364 214 SER A C 1
ATOM 1664 O O . SER A 1 214 ? 5.80596 22.19131 47.10381 1.000 38.92965 214 SER A O 1
ATOM 1667 N N . LYS A 1 215 ? 5.49380 24.40578 46.85218 1.000 36.53411 215 LYS A N 1
ATOM 1668 C CA . LYS A 1 215 ? 6.20564 24.47037 45.59157 1.000 40.76739 215 LYS A CA 1
ATOM 1669 C C . LYS A 1 215 ? 7.70466 24.24169 45.82244 1.000 38.87091 215 LYS A C 1
ATOM 1670 O O . LYS A 1 215 ? 8.21759 24.45674 46.92885 1.000 38.63062 215 LYS A O 1
ATOM 1676 N N . PRO A 1 216 ? 8.42044 23.74704 44.80981 1.000 38.55723 216 PRO A N 1
ATOM 1677 C CA . PRO A 1 216 ? 9.84579 23.43579 44.98674 1.000 34.24954 216 PRO A CA 1
ATOM 1678 C C . PRO A 1 216 ? 10.64741 24.68521 45.32414 1.000 36.40920 216 PRO A C 1
ATOM 1679 O O . PRO A 1 216 ? 10.33683 25.79033 44.86938 1.000 42.36710 216 PRO A O 1
ATOM 1683 N N . VAL A 1 217 ? 11.66612 24.50664 46.16021 1.000 37.31119 217 VAL A N 1
ATOM 1684 C CA . VAL A 1 217 ? 12.75621 25.46206 46.32534 1.000 37.05207 217 VAL A CA 1
ATOM 1685 C C . VAL A 1 217 ? 13.84717 25.13781 45.31418 1.000 45.08085 217 VAL A C 1
ATOM 1686 O O . VAL A 1 217 ? 14.10518 23.96688 45.01429 1.000 51.12452 217 VAL A O 1
ATOM 1690 N N . GLY A 1 218 ? 14.50173 26.16790 44.78200 1.000 41.05641 218 GLY A N 1
ATOM 1691 C CA . GLY A 1 218 ? 15.67764 25.92418 43.96455 1.000 39.19118 218 GLY A CA 1
ATOM 1692 C C . GLY A 1 218 ? 16.76533 25.25320 44.78212 1.000 45.25937 218 GLY A C 1
ATOM 1693 O O . GLY A 1 218 ? 16.94846 25.55442 45.96384 1.000 48.48203 218 GLY A O 1
ATOM 1694 N N . ARG A 1 219 ? 17.50035 24.33054 44.14202 1.000 46.91267 219 ARG A N 1
ATOM 1695 C CA . ARG A 1 219 ? 18.61085 23.66743 44.82833 1.000 48.19784 219 ARG A CA 1
ATOM 1696 C C . ARG A 1 219 ? 19.69416 24.64453 45.24314 1.000 45.47528 219 ARG A C 1
ATOM 1697 O O . ARG A 1 219 ? 20.46545 24.34373 46.16168 1.000 49.36407 219 ARG A O 1
ATOM 1705 N N . LYS A 1 220 ? 19.75436 25.81214 44.60424 1.000 44.69524 220 LYS A N 1
ATOM 1706 C CA . LYS A 1 220 ? 20.75801 26.80743 44.96244 1.000 44.92114 220 LYS A CA 1
ATOM 1707 C C . LYS A 1 220 ? 20.67077 27.19031 46.43711 1.000 39.80964 220 LYS A C 1
ATOM 1708 O O . LYS A 1 220 ? 21.66715 27.62889 47.02062 1.000 44.14325 220 LYS A O 1
ATOM 1714 N N . HIS A 1 221 ? 19.49548 27.03819 47.05330 1.000 35.74461 221 HIS A N 1
ATOM 1715 C CA . HIS A 1 221 ? 19.31254 27.30613 48.47359 1.000 36.50432 221 HIS A CA 1
ATOM 1716 C C . HIS A 1 221 ? 19.63828 26.12479 49.38381 1.000 39.04879 221 HIS A C 1
ATOM 1717 O O . HIS A 1 221 ? 19.69155 26.31463 50.60235 1.000 37.09948 221 HIS A O 1
ATOM 1724 N N . LEU A 1 222 ? 19.85034 24.92020 48.84347 1.000 42.19757 222 LEU A N 1
ATOM 1725 C CA . LEU A 1 222 ? 20.48673 23.85099 49.60941 1.000 38.16569 222 LEU A CA 1
ATOM 1726 C C . LEU A 1 222 ? 21.95712 24.13333 49.89616 1.000 37.36016 222 LEU A C 1
ATOM 1727 O O . LEU A 1 222 ? 22.72394 24.49214 48.99578 1.000 36.97566 222 LEU A O 1
ATOM 1732 N N . ALA A 1 223 ? 22.35562 23.86578 51.14372 1.000 32.95774 223 ALA A N 1
ATOM 1733 C CA . ALA A 1 223 ? 23.74739 23.79490 51.56785 1.000 33.69091 223 ALA A CA 1
ATOM 1734 C C . ALA A 1 223 ? 23.89692 22.61174 52.52399 1.000 38.00076 223 ALA A C 1
ATOM 1735 O O . ALA A 1 223 ? 22.93134 21.89823 52.82055 1.000 39.27886 223 ALA A O 1
ATOM 1737 N N . VAL A 1 224 ? 25.12102 22.39597 53.00174 1.000 35.58650 224 VAL A N 1
ATOM 1738 C CA . VAL A 1 224 ? 25.40921 21.34306 53.97083 1.000 37.08089 224 VAL A CA 1
ATOM 1739 C C . VAL A 1 224 ? 25.88898 21.98050 55.27460 1.000 37.35905 224 VAL A C 1
ATOM 1740 O O . VAL A 1 224 ? 26.70575 22.90857 55.26226 1.000 34.55631 224 VAL A O 1
ATOM 1744 N N . TYR A 1 225 ? 25.37079 21.48891 56.39947 1.000 35.95865 225 TYR A N 1
ATOM 1745 C CA . TYR A 1 225 ? 25.59861 22.08459 57.71097 1.000 40.31594 225 TYR A CA 1
ATOM 1746 C C . TYR A 1 225 ? 26.13985 20.99428 58.62639 1.000 36.26297 225 TYR A C 1
ATOM 1747 O O . TYR A 1 225 ? 25.63696 19.87018 58.61148 1.000 40.86389 225 TYR A O 1
ATOM 1756 N N . HIS A 1 226 ? 27.21307 21.29523 59.35037 1.000 40.43508 226 HIS A N 1
ATOM 1757 C CA . HIS A 1 226 ? 27.59705 20.51110 60.52102 1.000 42.06468 226 HIS A CA 1
ATOM 1758 C C . HIS A 1 226 ? 26.59383 20.71776 61.65096 1.000 44.09970 226 HIS A C 1
ATOM 1759 O O . HIS A 1 226 ? 26.25258 21.85476 61.99086 1.000 49.36065 226 HIS A O 1
ATOM 1766 N N . VAL A 1 227 ? 26.19050 19.62821 62.29397 1.000 42.65932 227 VAL A N 1
ATOM 1767 C CA . VAL A 1 227 ? 25.14911 19.65593 63.31221 1.000 43.36606 227 VAL A CA 1
ATOM 1768 C C . VAL A 1 227 ? 25.73458 19.19911 64.64361 1.000 45.39660 227 VAL A C 1
ATOM 1769 O O . VAL A 1 227 ? 26.47261 18.20965 64.70886 1.000 46.25757 227 VAL A O 1
ATOM 1773 N N . GLU A 1 228 ? 25.38026 19.91767 65.70467 1.000 49.06054 228 GLU A N 1
ATOM 1774 C CA . GLU A 1 228 ? 25.78289 19.62660 67.07097 1.000 54.14079 228 GLU A CA 1
ATOM 1775 C C . GLU A 1 228 ? 24.53215 19.35275 67.89770 1.000 56.38808 228 GLU A C 1
ATOM 1776 O O . GLU A 1 228 ? 23.43720 19.78398 67.53798 1.000 55.48913 228 GLU A O 1
ATOM 1782 N N . VAL A 1 229 ? 24.67944 18.61488 68.99855 1.000 68.25609 229 VAL A N 1
ATOM 1783 C CA . VAL A 1 229 ? 23.57611 18.39669 69.93750 1.000 80.99639 229 VAL A CA 1
ATOM 1784 C C . VAL A 1 229 ? 23.99741 18.89283 71.31406 1.000 98.64832 229 VAL A C 1
ATOM 1785 O O . VAL A 1 229 ? 25.03580 18.47125 71.83531 1.000 102.72414 229 VAL A O 1
ATOM 1789 N N . ILE A 1 230 ? 23.19153 19.77906 71.90605 1.000 116.23893 230 ILE A N 1
ATOM 1790 C CA . ILE A 1 230 ? 23.53557 20.32115 73.21766 1.000 129.00720 230 ILE A CA 1
ATOM 1791 C C . ILE A 1 230 ? 23.48707 19.23611 74.28925 1.000 135.56821 230 ILE A C 1
ATOM 1792 O O . ILE A 1 230 ? 24.30571 19.22779 75.21646 1.000 136.51298 230 ILE A O 1
ATOM 1797 N N . GLY A 1 231 ? 22.54561 18.30042 74.17677 1.000 140.39828 231 GLY A N 1
ATOM 1798 C CA . GLY A 1 231 ? 22.29491 17.35937 75.25111 1.000 147.44102 231 GLY A CA 1
ATOM 1799 C C . GLY A 1 231 ? 22.90328 15.98489 75.05755 1.000 152.40077 231 GLY A C 1
ATOM 1800 O O . GLY A 1 231 ? 22.96983 15.19564 76.00524 1.000 156.24920 231 GLY A O 1
ATOM 1801 N N . ASN A 1 232 ? 23.36856 15.68803 73.84511 1.000 155.75705 232 ASN A N 1
ATOM 1802 C CA . ASN A 1 232 ? 23.86060 14.35767 73.53423 1.000 149.38064 232 ASN A CA 1
ATOM 1803 C C . ASN A 1 232 ? 25.24101 14.45745 72.89852 1.000 141.03011 232 ASN A C 1
ATOM 1804 O O . ASN A 1 232 ? 25.45889 15.29117 72.01162 1.000 142.88705 232 ASN A O 1
ATOM 1809 N N . PRO A 1 233 ? 26.19776 13.64262 73.34165 1.000 132.56527 233 PRO A N 1
ATOM 1810 C CA . PRO A 1 233 ? 27.52336 13.64071 72.70178 1.000 128.00545 233 PRO A CA 1
ATOM 1811 C C . PRO A 1 233 ? 27.70428 12.49074 71.72224 1.000 124.03475 233 PRO A C 1
ATOM 1812 O O . PRO A 1 233 ? 27.54708 11.32783 72.10015 1.000 124.87075 233 PRO A O 1
ATOM 1816 N N . GLN A 1 234 ? 28.02231 12.78561 70.46753 1.000 119.75884 234 GLN A N 1
ATOM 1817 C CA . GLN A 1 234 ? 28.18802 11.73823 69.47073 1.000 118.17131 234 GLN A CA 1
ATOM 1818 C C . GLN A 1 234 ? 29.57610 11.82343 68.85224 1.000 122.63390 234 GLN A C 1
ATOM 1819 O O . GLN A 1 234 ? 29.93715 12.88292 68.30654 1.000 123.32560 234 GLN A O 1
ATOM 1825 N N . PRO A 1 235 ? 30.39125 10.76755 68.92366 1.000 130.06757 235 PRO A N 1
ATOM 1826 C CA . PRO A 1 235 ? 31.71142 10.81865 68.28377 1.000 130.39067 235 PRO A CA 1
ATOM 1827 C C . PRO A 1 235 ? 31.66323 11.11036 66.79556 1.000 126.84316 235 PRO A C 1
ATOM 1828 O O . PRO A 1 235 ? 32.55844 11.78193 66.27719 1.000 129.66353 235 PRO A O 1
ATOM 1832 N N . ILE A 1 236 ? 30.64674 10.62377 66.08949 1.000 119.45044 236 ILE A N 1
ATOM 1833 C CA . ILE A 1 236 ? 30.57228 10.77773 64.63749 1.000 106.02417 236 ILE A CA 1
ATOM 1834 C C . ILE A 1 236 ? 29.96248 12.13323 64.28955 1.000 97.49169 236 ILE A C 1
ATOM 1835 O O . ILE A 1 236 ? 28.87405 12.45977 64.78568 1.000 99.50791 236 ILE A O 1
ATOM 1840 N N . PRO A 1 237 ? 30.62209 12.95380 63.46351 1.000 86.66077 237 PRO A N 1
ATOM 1841 C CA . PRO A 1 237 ? 30.01451 14.22572 63.04923 1.000 77.86432 237 PRO A CA 1
ATOM 1842 C C . PRO A 1 237 ? 28.73189 14.00807 62.26335 1.000 69.89379 237 PRO A C 1
ATOM 1843 O O . PRO A 1 237 ? 28.58418 13.03339 61.52860 1.000 69.71907 237 PRO A O 1
ATOM 1847 N N . ILE A 1 238 ? 27.79579 14.94256 62.42599 1.000 62.89646 238 ILE A N 1
ATOM 1848 C CA . ILE A 1 238 ? 26.50423 14.88657 61.75119 1.000 55.91437 238 ILE A CA 1
ATOM 1849 C C . ILE A 1 238 ? 26.44712 15.97744 60.69148 1.000 48.56399 238 ILE A C 1
ATOM 1850 O O . ILE A 1 238 ? 26.72561 17.14598 60.97909 1.000 51.60855 238 ILE A O 1
ATOM 1855 N N . TRP A 1 239 ? 26.02620 15.60915 59.48605 1.000 41.54009 239 TRP A N 1
ATOM 1856 C CA . TRP A 1 239 ? 25.96843 16.52602 58.35807 1.000 36.73194 239 TRP A CA 1
ATOM 1857 C C . TRP A 1 239 ? 24.62823 16.36524 57.66013 1.000 36.19050 239 TRP A C 1
ATOM 1858 O O . TRP A 1 239 ? 24.22508 15.23807 57.35168 1.000 33.49377 239 TRP A O 1
ATOM 1869 N N . VAL A 1 240 ? 23.94990 17.48461 57.39283 1.000 27.30585 240 VAL A N 1
ATOM 1870 C CA . VAL A 1 240 ? 22.61917 17.46598 56.78907 1.000 31.18169 240 VAL A CA 1
ATOM 1871 C C . VAL A 1 240 ? 22.58325 18.46120 55.63444 1.000 32.88926 240 VAL A C 1
ATOM 1872 O O . VAL A 1 240 ? 23.07586 19.58780 55.75848 1.000 33.91684 240 VAL A O 1
ATOM 1876 N N . GLU A 1 241 ? 21.98356 18.05608 54.51301 1.000 34.77061 241 GLU A N 1
ATOM 1877 C CA . GLU A 1 241 ? 21.44669 19.03961 53.58594 1.000 35.69298 241 GLU A CA 1
ATOM 1878 C C . GLU A 1 241 ? 20.32032 19.81337 54.25226 1.000 41.20129 241 GLU A C 1
ATOM 1879 O O . GLU A 1 241 ? 19.38268 19.21817 54.79544 1.000 42.29792 241 GLU A O 1
ATOM 1885 N N . ALA A 1 242 ? 20.36328 21.13896 54.12173 1.000 30.46289 242 ALA A N 1
ATOM 1886 C CA . ALA A 1 242 ? 19.37288 22.00463 54.73920 1.000 33.64092 242 ALA A CA 1
ATOM 1887 C C . ALA A 1 242 ? 19.16030 23.21988 53.84852 1.000 35.98973 242 ALA A C 1
ATOM 1888 O O . ALA A 1 242 ? 20.09784 23.69926 53.20376 1.000 39.19071 242 ALA A O 1
ATOM 1890 N N . ILE A 1 243 ? 17.91715 23.69144 53.78188 1.000 28.49518 243 ILE A N 1
ATOM 1891 C CA . ILE A 1 243 ? 17.64877 24.94002 53.08852 1.000 32.85630 243 ILE A CA 1
ATOM 1892 C C . ILE A 1 243 ? 18.21626 26.11329 53.87940 1.000 36.67551 243 ILE A C 1
ATOM 1893 O O . ILE A 1 243 ? 18.03934 26.20797 55.10122 1.000 25.65857 243 ILE A O 1
ATOM 1898 N N . GLU A 1 244 ? 18.86741 27.03798 53.17240 1.000 38.44656 244 GLU A N 1
ATOM 1899 C CA . GLU A 1 244 ? 19.52485 28.16508 53.81488 1.000 41.69855 244 GLU A CA 1
ATOM 1900 C C . GLU A 1 244 ? 18.49465 29.18786 54.29130 1.000 41.90628 244 GLU A C 1
ATOM 1901 O O . GLU A 1 244 ? 17.41408 29.31272 53.71140 1.000 41.23438 244 GLU A O 1
ATOM 1907 N N . PRO A 1 245 ? 18.81253 29.95084 55.33547 1.000 37.06870 245 PRO A N 1
ATOM 1908 C CA . PRO A 1 245 ? 17.88953 31.00800 55.77577 1.000 35.45940 245 PRO A CA 1
ATOM 1909 C C . PRO A 1 245 ? 17.66363 32.04021 54.67582 1.000 34.86082 245 PRO A C 1
ATOM 1910 O O . PRO A 1 245 ? 18.58652 32.42218 53.94947 1.000 40.47922 245 PRO A O 1
ATOM 1914 N N . GLY A 1 246 ? 16.42423 32.50416 54.57257 1.000 33.80788 246 GLY A N 1
ATOM 1915 C CA . GLY A 1 246 ? 16.04369 33.48746 53.58586 1.000 34.37275 246 GLY A CA 1
ATOM 1916 C C . GLY A 1 246 ? 15.51222 32.92360 52.28658 1.000 37.23798 246 GLY A C 1
ATOM 1917 O O . GLY A 1 246 ? 14.92923 33.67696 51.50113 1.000 39.13514 246 GLY A O 1
ATOM 1918 N N . ALA A 1 247 ? 15.66761 31.62580 52.04477 1.000 36.57919 247 ALA A N 1
ATOM 1919 C CA . ALA A 1 247 ? 14.96989 30.98217 50.94459 1.000 36.85813 247 ALA A CA 1
ATOM 1920 C C . ALA A 1 247 ? 13.46094 31.02775 51.16130 1.000 35.46025 247 ALA A C 1
ATOM 1921 O O . ALA A 1 247 ? 12.97305 30.97768 52.29091 1.000 36.95403 247 ALA A O 1
ATOM 1923 N N . ALA A 1 248 ? 12.72006 31.13331 50.06000 1.000 32.33107 248 ALA A N 1
ATOM 1924 C CA . ALA A 1 248 ? 11.28430 31.35730 50.11933 1.000 36.30866 248 ALA A CA 1
ATOM 1925 C C . ALA A 1 248 ? 10.58596 30.50539 49.06692 1.000 41.39551 248 ALA A C 1
ATOM 1926 O O . ALA A 1 248 ? 11.09735 30.31059 47.96213 1.000 46.04012 248 ALA A O 1
ATOM 1928 N N . THR A 1 249 ? 9.41153 29.99370 49.42746 1.000 39.35120 249 THR A N 1
ATOM 1929 C CA . THR A 1 249 ? 8.54705 29.26829 48.50566 1.000 36.45192 249 THR A CA 1
ATOM 1930 C C . THR A 1 249 ? 7.10125 29.62929 48.84704 1.000 40.28618 249 THR A C 1
ATOM 1931 O O . THR A 1 249 ? 6.84667 30.53757 49.64250 1.000 37.18159 249 THR A O 1
ATOM 1935 N N . ASP A 1 250 ? 6.14732 28.93924 48.22359 1.000 45.14600 250 ASP A N 1
ATOM 1936 C CA . ASP A 1 250 ? 4.72907 29.14355 48.47713 1.000 50.23270 250 ASP A CA 1
ATOM 1937 C C . ASP A 1 250 ? 4.09503 27.82050 48.87764 1.000 45.66954 250 ASP A C 1
ATOM 1938 O O . ASP A 1 250 ? 4.54656 26.75041 48.45830 1.000 40.01179 250 ASP A O 1
ATOM 1943 N N . VAL A 1 251 ? 3.04089 27.90001 49.69172 1.000 44.51705 251 VAL A N 1
ATOM 1944 C CA . VAL A 1 251 ? 2.30635 26.72541 50.14558 1.000 42.61320 251 VAL A CA 1
ATOM 1945 C C . VAL A 1 251 ? 0.81605 26.99274 49.98527 1.000 43.01654 251 VAL A C 1
ATOM 1946 O O . VAL A 1 251 ? 0.34123 28.10435 50.24913 1.000 38.74235 251 VAL A O 1
ATOM 1950 N N . GLU A 1 252 ? 0.07558 25.96611 49.57172 1.000 45.69784 252 GLU A N 1
ATOM 1951 C CA . GLU A 1 252 ? -1.37829 25.98428 49.64785 1.000 48.63934 252 GLU A CA 1
ATOM 1952 C C . GLU A 1 252 ? -1.80859 25.49976 51.02798 1.000 43.33381 252 GLU A C 1
ATOM 1953 O O . GLU A 1 252 ? -1.54014 24.35441 51.40670 1.000 44.18510 252 GLU A O 1
ATOM 1959 N N . ILE A 1 253 ? -2.46869 26.37204 51.77693 1.000 43.52242 253 ILE A N 1
ATOM 1960 C CA . ILE A 1 253 ? -2.91483 26.05847 53.12756 1.000 46.19784 253 ILE A CA 1
ATOM 1961 C C . ILE A 1 253 ? -4.19173 26.83656 53.39390 1.000 53.17869 253 ILE A C 1
ATOM 1962 O O . ILE A 1 253 ? -4.25923 28.04396 53.14180 1.000 58.33202 253 ILE A O 1
ATOM 1967 N N . HIS A 1 254 ? -5.22563 26.12984 53.84170 1.000 57.14157 254 HIS A N 1
ATOM 1968 C CA . HIS A 1 254 ? -6.53153 26.74314 54.04270 1.000 54.07166 254 HIS A CA 1
ATOM 1969 C C . HIS A 1 254 ? -7.45069 25.75345 54.73966 1.000 50.04915 254 HIS A C 1
ATOM 1970 O O . HIS A 1 254 ? -7.18292 24.54844 54.78898 1.000 46.55599 254 HIS A O 1
ATOM 1977 N N . VAL A 1 255 ? -8.53639 26.29135 55.28239 1.000 50.50412 255 VAL A N 1
ATOM 1978 C CA . VAL A 1 255 ? -9.49118 25.52431 56.06386 1.000 48.50286 255 VAL A CA 1
ATOM 1979 C C . VAL A 1 255 ? -10.63220 25.08359 55.16270 1.000 55.19303 255 VAL A C 1
ATOM 1980 O O . VAL A 1 255 ? -11.24175 25.89747 54.46172 1.000 59.83708 255 VAL A O 1
ATOM 1984 N N . ASP A 1 256 ? -10.93069 23.79476 55.19355 1.000 57.16709 256 ASP A N 1
ATOM 1985 C CA . ASP A 1 256 ? -12.00618 23.23334 54.38955 1.000 62.24883 256 ASP A CA 1
ATOM 1986 C C . ASP A 1 256 ? -13.29752 23.43673 55.16684 1.000 61.46578 256 ASP A C 1
ATOM 1987 O O . ASP A 1 256 ? -13.69622 22.61547 55.99303 1.000 53.43030 256 ASP A O 1
ATOM 1992 N N . THR A 1 257 ? -13.93372 24.58332 54.92478 1.000 70.85877 257 THR A N 1
ATOM 1993 C CA . THR A 1 257 ? -15.12364 24.93829 55.68443 1.000 76.46660 257 THR A CA 1
ATOM 1994 C C . THR A 1 257 ? -16.26807 23.96592 55.42317 1.000 82.41429 257 THR A C 1
ATOM 1995 O O . THR A 1 257 ? -17.06878 23.69988 56.32734 1.000 82.96292 257 THR A O 1
ATOM 1999 N N . GLU A 1 258 ? -16.35660 23.40393 54.21228 1.000 85.23077 258 GLU A N 1
ATOM 2000 C CA . GLU A 1 258 ? -17.41636 22.43125 53.96322 1.000 87.69925 258 GLU A CA 1
ATOM 2001 C C . GLU A 1 258 ? -17.23203 21.18901 54.82206 1.000 82.15602 258 GLU A C 1
ATOM 2002 O O . GLU A 1 258 ? -18.19623 20.68940 55.41392 1.000 80.65524 258 GLU A O 1
ATOM 2008 N N . ALA A 1 259 ? -15.99624 20.69173 54.92683 1.000 75.21936 259 ALA A N 1
ATOM 2009 C CA . ALA A 1 259 ? -15.75536 19.53541 55.77767 1.000 66.36348 259 ALA A CA 1
ATOM 2010 C C . ALA A 1 259 ? -16.06901 19.85566 57.22637 1.000 62.87896 259 ALA A C 1
ATOM 2011 O O . ALA A 1 259 ? -16.52560 18.98725 57.97681 1.000 63.88010 259 ALA A O 1
ATOM 2013 N N . LEU A 1 260 ? -15.85812 21.10004 57.63036 1.000 59.95745 260 LEU A N 1
ATOM 2014 C CA . LEU A 1 260 ? -15.96469 21.41561 59.04212 1.000 61.04010 260 LEU A CA 1
ATOM 2015 C C . LEU A 1 260 ? -17.42696 21.47021 59.47174 1.000 66.58154 260 LEU A C 1
ATOM 2016 O O . LEU A 1 260 ? -17.78855 20.94217 60.53000 1.000 64.85381 260 LEU A O 1
ATOM 2021 N N . ARG A 1 261 ? -18.28787 22.06873 58.64125 1.000 72.06711 261 ARG A N 1
ATOM 2022 C CA . ARG A 1 261 ? -19.72388 22.03443 58.90223 1.000 73.97969 261 ARG A CA 1
ATOM 2023 C C . ARG A 1 261 ? -20.28659 20.62265 58.77291 1.000 67.91335 261 ARG A C 1
ATOM 2024 O O . ARG A 1 261 ? -21.22193 20.25242 59.49227 1.000 59.19785 261 ARG A O 1
ATOM 2032 N N . LEU A 1 262 ? -19.71507 19.81662 57.88545 1.000 66.45002 262 LEU A N 1
ATOM 2033 C CA . LEU A 1 262 ? -20.36386 18.57673 57.49354 1.000 63.96022 262 LEU A CA 1
ATOM 2034 C C . LEU A 1 262 ? -20.15265 17.49730 58.54782 1.000 65.88013 262 LEU A C 1
ATOM 2035 O O . LEU A 1 262 ? -21.07022 16.73284 58.85726 1.000 71.62257 262 LEU A O 1
ATOM 2040 N N . ASN A 1 263 ? -18.96113 17.45164 59.13738 1.000 64.73007 263 ASN A N 1
ATOM 2041 C CA . ASN A 1 263 ? -18.63099 16.52035 60.20542 1.000 58.94851 263 ASN A CA 1
ATOM 2042 C C . ASN A 1 263 ? -18.88466 17.10191 61.59157 1.000 56.78985 263 ASN A C 1
ATOM 2043 O O . ASN A 1 263 ? -18.32568 16.59854 62.56939 1.000 59.73349 263 ASN A O 1
ATOM 2048 N N . ALA A 1 264 ? -19.69343 18.16045 61.69339 1.000 55.64191 264 ALA A N 1
ATOM 2049 C CA . ALA A 1 264 ? -19.83091 18.88096 62.95791 1.000 62.29898 264 ALA A CA 1
ATOM 2050 C C . ALA A 1 264 ? -20.37982 18.00087 64.07709 1.000 67.34661 264 ALA A C 1
ATOM 2051 O O . ALA A 1 264 ? -20.03992 18.20491 65.24827 1.000 70.29319 264 ALA A O 1
ATOM 2053 N N . ASP A 1 265 ? -21.23947 17.04096 63.75597 1.000 67.51784 265 ASP A N 1
ATOM 2054 C CA . ASP A 1 265 ? -21.68839 16.10021 64.76974 1.000 70.44213 265 ASP A CA 1
ATOM 2055 C C . ASP A 1 265 ? -20.77069 14.90767 64.94509 1.000 69.17779 265 ASP A C 1
ATOM 2056 O O . ASP A 1 265 ? -20.96316 14.14314 65.89439 1.000 69.89275 265 ASP A O 1
ATOM 2061 N N . TYR A 1 266 ? -19.80450 14.71148 64.05124 1.000 66.95173 266 TYR A N 1
ATOM 2062 C CA . TYR A 1 266 ? -19.03297 13.47762 64.03641 1.000 64.03751 266 TYR A CA 1
ATOM 2063 C C . TYR A 1 266 ? -17.66462 13.63671 64.67595 1.000 62.32446 266 TYR A C 1
ATOM 2064 O O . TYR A 1 266 ? -17.07730 12.64011 65.10715 1.000 64.25546 266 TYR A O 1
ATOM 2073 N N . PHE A 1 267 ? -17.16066 14.86317 64.75625 1.000 62.75582 267 PHE A N 1
ATOM 2074 C CA . PHE A 1 267 ? -15.93955 15.14910 65.49042 1.000 55.03224 267 PHE A CA 1
ATOM 2075 C C . PHE A 1 267 ? -16.13057 14.88061 66.97303 1.000 53.97101 267 PHE A C 1
ATOM 2076 O O . PHE A 1 267 ? -17.22257 15.02393 67.52041 1.000 60.16105 267 PHE A O 1
ATOM 2084 N N . ASN A 1 268 ? -15.04889 14.47910 67.62280 1.000 52.66238 268 ASN A N 1
ATOM 2085 C CA . ASN A 1 268 ? -15.03414 14.39922 69.07212 1.000 52.94788 268 ASN A CA 1
ATOM 2086 C C . ASN A 1 268 ? -13.60633 14.63963 69.54381 1.000 50.54075 268 ASN A C 1
ATOM 2087 O O . ASN A 1 268 ? -12.67678 14.77126 68.74159 1.000 54.35210 268 ASN A O 1
ATOM 2092 N N . GLY A 1 269 ? -13.44497 14.71864 70.85275 1.000 48.70771 269 GLY A N 1
ATOM 2093 C CA . GLY A 1 269 ? -12.14284 14.86077 71.46514 1.000 40.44688 269 GLY A CA 1
ATOM 2094 C C . GLY A 1 269 ? -11.95151 16.24380 72.05648 1.000 43.12585 269 GLY A C 1
ATOM 2095 O O . GLY A 1 269 ? -12.73845 17.16523 71.84663 1.000 40.94668 269 GLY A O 1
ATOM 2096 N N . LEU A 1 270 ? -10.86673 16.36791 72.81501 1.000 44.51913 270 LEU A N 1
ATOM 2097 C CA . LEU A 1 270 ? -10.68398 17.55145 73.63962 1.000 46.86137 270 LEU A CA 1
ATOM 2098 C C . LEU A 1 270 ? -10.61802 18.82439 72.79918 1.000 47.26422 270 LEU A C 1
ATOM 2099 O O . LEU A 1 270 ? -11.11165 19.87216 73.23178 1.000 45.00866 270 LEU A O 1
ATOM 2104 N N . LEU A 1 271 ? -10.05820 18.74687 71.58474 1.000 46.66435 271 LEU A N 1
ATOM 2105 C CA . LEU A 1 271 ? -9.90594 19.93764 70.74488 1.000 43.34494 271 LEU A CA 1
ATOM 2106 C C . LEU A 1 271 ? -11.25019 20.46377 70.24989 1.000 48.82160 271 LEU A C 1
ATOM 2107 O O . LEU A 1 271 ? -11.49323 21.67774 70.25027 1.000 48.77175 271 LEU A O 1
ATOM 2112 N N . TRP A 1 272 ? -12.12698 19.56652 69.79817 1.000 52.18889 272 TRP A N 1
ATOM 2113 C CA . TRP A 1 272 ? -13.46243 19.97609 69.37206 1.000 54.01537 272 TRP A CA 1
ATOM 2114 C C . TRP A 1 272 ? -14.30735 20.45461 70.54559 1.000 59.42762 272 TRP A C 1
ATOM 2115 O O . TRP A 1 272 ? -15.07969 21.41100 70.40605 1.000 62.53867 272 TRP A O 1
ATOM 2126 N N . GLU A 1 273 ? -14.14260 19.83766 71.71681 1.000 59.28927 273 GLU A N 1
ATOM 2127 C CA . GLU A 1 273 ? -14.76669 20.37063 72.92204 1.000 58.52924 273 GLU A CA 1
ATOM 2128 C C . GLU A 1 273 ? -14.30453 21.79056 73.19430 1.000 56.90340 273 GLU A C 1
ATOM 2129 O O . GLU A 1 273 ? -15.10377 22.65400 73.56964 1.000 56.04597 273 GLU A O 1
ATOM 2135 N N . CYS A 1 274 ? -13.02106 22.05685 72.97126 1.000 58.69666 274 CYS A N 1
ATOM 2136 C CA . CYS A 1 274 ? -12.42615 23.30728 73.40871 1.000 59.18975 274 CYS A CA 1
ATOM 2137 C C . CYS A 1 274 ? -12.85168 24.44918 72.49576 1.000 56.95285 274 CYS A C 1
ATOM 2138 O O . CYS A 1 274 ? -13.04057 25.58207 72.95313 1.000 53.40080 274 CYS A O 1
ATOM 2141 N N . LEU A 1 275 ? -13.02989 24.14865 71.20817 1.000 56.92479 275 LEU A N 1
ATOM 2142 C CA . LEU A 1 275 ? -13.67183 25.07837 70.28712 1.000 52.23541 275 LEU A CA 1
ATOM 2143 C C . LEU A 1 275 ? -15.12919 25.32599 70.65954 1.000 55.54627 275 LEU A C 1
ATOM 2144 O O . LEU A 1 275 ? -15.62833 26.44811 70.51679 1.000 61.47338 275 LEU A O 1
ATOM 2149 N N . LYS A 1 276 ? -15.83478 24.28716 71.12917 1.000 55.22217 276 LYS A N 1
ATOM 2150 C CA . LYS A 1 276 ? -17.24905 24.44291 71.46823 1.000 58.90268 276 LYS A CA 1
ATOM 2151 C C . LYS A 1 276 ? -17.44928 25.35939 72.66315 1.000 64.07496 276 LYS A C 1
ATOM 2152 O O . LYS A 1 276 ? -18.45359 26.07633 72.72488 1.000 67.78182 276 LYS A O 1
ATOM 2158 N N . GLU A 1 277 ? -16.51359 25.35334 73.61819 1.000 70.14928 277 GLU A N 1
ATOM 2159 C CA . GLU A 1 277 ? -16.60640 26.26228 74.75512 1.000 78.79371 277 GLU A CA 1
ATOM 2160 C C . GLU A 1 277 ? -16.44487 27.70536 74.32930 1.000 81.48215 277 GLU A C 1
ATOM 2161 O O . GLU A 1 277 ? -16.80460 28.61140 75.08727 1.000 85.60445 277 GLU A O 1
ATOM 2167 N N . ARG A 1 278 ? -15.88454 27.92953 73.14769 1.000 79.26773 278 ARG A N 1
ATOM 2168 C CA . ARG A 1 278 ? -15.45084 29.24291 72.71966 1.000 81.49939 278 ARG A CA 1
ATOM 2169 C C . ARG A 1 278 ? -16.42454 29.84795 71.71283 1.000 79.02425 278 ARG A C 1
ATOM 2170 O O . ARG A 1 278 ? -16.14450 30.90762 71.14864 1.000 83.19889 278 ARG A O 1
ATOM 2178 N N . GLY A 1 279 ? -17.57163 29.20044 71.47953 1.000 70.58240 279 GLY A N 1
ATOM 2179 C CA . GLY A 1 279 ? -18.46363 29.57651 70.40926 1.000 65.30077 279 GLY A CA 1
ATOM 2180 C C . GLY A 1 279 ? -18.84467 28.37705 69.56697 1.000 62.82765 279 GLY A C 1
ATOM 2181 O O . GLY A 1 279 ? -18.67585 27.22178 69.97485 1.000 61.21665 279 GLY A O 1
ATOM 2182 N N . GLU A 1 280 ? -19.38283 28.65304 68.38476 1.000 60.68125 280 GLU A N 1
ATOM 2183 C CA . GLU A 1 280 ? -19.70335 27.58892 67.45032 1.000 60.45910 280 GLU A CA 1
ATOM 2184 C C . GLU A 1 280 ? -18.41487 27.01002 66.87907 1.000 61.07964 280 GLU A C 1
ATOM 2185 O O . GLU A 1 280 ? -17.63030 27.75372 66.27100 1.000 61.06754 280 GLU A O 1
ATOM 2191 N N . PRO A 1 281 ? -18.16528 25.70567 67.02710 1.000 56.80812 281 PRO A N 1
ATOM 2192 C CA . PRO A 1 281 ? -16.79834 25.18645 66.83800 1.000 53.26370 281 PRO A CA 1
ATOM 2193 C C . PRO A 1 281 ? -16.22816 25.46086 65.46512 1.000 55.65499 281 PRO A C 1
ATOM 2194 O O . PRO A 1 281 ? -15.02351 25.73458 65.33230 1.000 55.13718 281 PRO A O 1
ATOM 2198 N N . GLY A 1 282 ? -17.07023 25.43975 64.42800 1.000 58.58597 282 GLY A N 1
ATOM 2199 C CA . GLY A 1 282 ? -16.54514 25.54579 63.07760 1.000 61.71458 282 GLY A CA 1
ATOM 2200 C C . GLY A 1 282 ? -16.11542 26.93754 62.69141 1.000 64.98453 282 GLY A C 1
ATOM 2201 O O . GLY A 1 282 ? -15.33077 27.08330 61.75679 1.000 67.68568 282 GLY A O 1
ATOM 2202 N N . GLU A 1 283 ? -16.60109 27.96513 63.38971 1.000 71.57081 283 GLU A N 1
ATOM 2203 C CA . GLU A 1 283 ? -16.11469 29.32057 63.15886 1.000 77.30192 283 GLU A CA 1
ATOM 2204 C C . GLU A 1 283 ? -14.89972 29.65802 64.01207 1.000 75.22127 283 GLU A C 1
ATOM 2205 O O . GLU A 1 283 ? -14.05021 30.44783 63.58265 1.000 79.86984 283 GLU A O 1
ATOM 2211 N N . VAL A 1 284 ? -14.77449 29.05140 65.19554 1.000 67.08094 284 VAL A N 1
ATOM 2212 C CA . VAL A 1 284 ? -13.62725 29.32907 66.05282 1.000 61.34167 284 VAL A CA 1
ATOM 2213 C C . VAL A 1 284 ? -12.35435 28.68512 65.49759 1.000 54.24891 284 VAL A C 1
ATOM 2214 O O . VAL A 1 284 ? -11.24104 29.06524 65.88265 1.000 49.97159 284 VAL A O 1
ATOM 2218 N N . PHE A 1 285 ? -12.49875 27.72861 64.57706 1.000 55.03570 285 PHE A N 1
ATOM 2219 C CA . PHE A 1 285 ? -11.45623 26.73617 64.33242 1.000 50.75255 285 PHE A CA 1
ATOM 2220 C C . PHE A 1 285 ? -10.18406 27.38204 63.80477 1.000 49.00117 285 PHE A C 1
ATOM 2221 O O . PHE A 1 285 ? -9.10664 27.23139 64.39186 1.000 52.08617 285 PHE A O 1
ATOM 2229 N N . GLU A 1 286 ? -10.29590 28.13062 62.70674 1.000 47.90420 286 GLU A N 1
ATOM 2230 C CA . GLU A 1 286 ? -9.11966 28.75954 62.12608 1.000 47.92964 286 GLU A CA 1
ATOM 2231 C C . GLU A 1 286 ? -8.50043 29.77711 63.08074 1.000 49.11166 286 GLU A C 1
ATOM 2232 O O . GLU A 1 286 ? -7.27324 29.91496 63.12122 1.000 52.76973 286 GLU A O 1
ATOM 2238 N N . ASP A 1 287 ? -9.31850 30.46124 63.88483 1.000 49.03312 287 ASP A N 1
ATOM 2239 C CA . ASP A 1 287 ? -8.78008 31.41676 64.85167 1.000 52.06729 287 ASP A CA 1
ATOM 2240 C C . ASP A 1 287 ? -8.01083 30.70769 65.95175 1.000 54.22142 287 ASP A C 1
ATOM 2241 O O . ASP A 1 287 ? -6.88590 31.09498 66.28839 1.000 55.24337 287 ASP A O 1
ATOM 2246 N N . PHE A 1 288 ? -8.60928 29.65820 66.51939 1.000 52.85532 288 PHE A N 1
ATOM 2247 C CA . PHE A 1 288 ? -7.95337 28.88716 67.56625 1.000 45.55903 288 PHE A CA 1
ATOM 2248 C C . PHE A 1 288 ? -6.66265 28.26737 67.04639 1.000 45.89787 288 PHE A C 1
ATOM 2249 O O . PHE A 1 288 ? -5.66163 28.17734 67.76587 1.000 46.97628 288 PHE A O 1
ATOM 2257 N N . LEU A 1 289 ? -6.66356 27.87010 65.78101 1.000 42.15283 289 LEU A N 1
ATOM 2258 C CA . LEU A 1 289 ? -5.50389 27.21328 65.20370 1.000 41.36643 289 LEU A CA 1
ATOM 2259 C C . LEU A 1 289 ? -4.31262 28.16349 65.16078 1.000 43.22914 289 LEU A C 1
ATOM 2260 O O . LEU A 1 289 ? -3.20690 27.80675 65.57708 1.000 44.13156 289 LEU A O 1
ATOM 2265 N N . TRP A 1 290 ? -4.52361 29.40031 64.70040 1.000 42.20676 290 TRP A N 1
ATOM 2266 C CA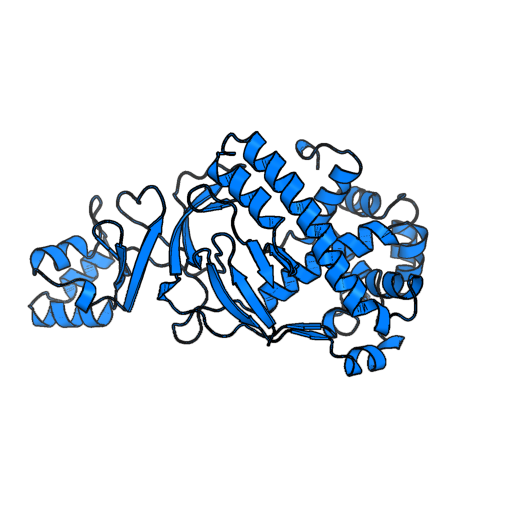 . TRP A 1 290 ? -3.37312 30.27925 64.53644 1.000 43.36798 290 TRP A CA 1
ATOM 2267 C C . TRP A 1 290 ? -2.97699 30.97172 65.83402 1.000 43.65792 290 TRP A C 1
ATOM 2268 O O . TRP A 1 290 ? -1.79129 31.27506 66.02811 1.000 41.28283 290 TRP A O 1
ATOM 2279 N N . GLU A 1 291 ? -3.93116 31.19594 66.74137 1.000 39.47438 291 GLU A N 1
ATOM 2280 C CA . GLU A 1 291 ? -3.56003 31.53313 68.11011 1.000 39.82521 291 GLU A CA 1
ATOM 2281 C C . GLU A 1 291 ? -2.67321 30.45377 68.70527 1.000 44.84023 291 GLU A C 1
ATOM 2282 O O . GLU A 1 291 ? -1.64455 30.76068 69.31814 1.000 44.47273 291 GLU A O 1
ATOM 2288 N N . ALA A 1 292 ? -3.02010 29.18000 68.48440 1.000 34.54487 292 ALA A N 1
ATOM 2289 C CA . ALA A 1 292 ? -2.22495 28.10168 69.06224 1.000 37.40913 292 ALA A CA 1
ATOM 2290 C C . ALA A 1 292 ? -0.80621 28.08965 68.50557 1.000 36.86405 292 ALA A C 1
ATOM 2291 O O . ALA A 1 292 ? 0.14413 27.80073 69.24045 1.000 41.87115 292 ALA A O 1
ATOM 2293 N N . VAL A 1 293 ? -0.63741 28.41849 67.22208 1.000 37.66438 293 VAL A N 1
ATOM 2294 C CA . VAL A 1 293 ? 0.70727 28.48820 66.66508 1.000 40.50083 293 VAL A CA 1
ATOM 2295 C C . VAL A 1 293 ? 1.49821 29.62760 67.29993 1.000 46.27056 293 VAL A C 1
ATOM 2296 O O . VAL A 1 293 ? 2.69117 29.47653 67.60997 1.000 44.78483 293 VAL A O 1
ATOM 2300 N N . ASP A 1 294 ? 0.83583 30.75427 67.57147 1.000 44.32294 294 ASP A N 1
ATOM 2301 C CA . ASP A 1 294 ? 1.52495 31.88096 68.18082 1.000 44.34697 294 ASP A CA 1
ATOM 2302 C C . ASP A 1 294 ? 1.87514 31.61065 69.64121 1.000 43.29598 294 ASP A C 1
ATOM 2303 O O . ASP A 1 294 ? 3.02862 31.80623 70.04011 1.000 40.25975 294 ASP A O 1
ATOM 2308 N N . GLU A 1 295 ? 0.91402 31.13021 70.45103 1.000 47.70453 295 GLU A N 1
ATOM 2309 C CA . GLU A 1 295 ? 1.23456 30.82145 71.84812 1.000 49.75720 295 GLU A CA 1
ATOM 2310 C C . GLU A 1 295 ? 2.34930 29.79142 71.94735 1.000 45.61780 295 GLU A C 1
ATOM 2311 O O . GLU A 1 295 ? 3.30028 29.96463 72.71917 1.000 44.88381 295 GLU A O 1
ATOM 2317 N N . PHE A 1 296 ? 2.25174 28.70705 71.17585 1.000 45.11878 296 PHE A N 1
ATOM 2318 C CA . PHE A 1 296 ? 3.12844 27.56926 71.42200 1.000 40.22192 296 PHE A CA 1
ATOM 2319 C C . PHE A 1 296 ? 4.56941 27.90964 71.06809 1.000 38.39051 296 PHE A C 1
ATOM 2320 O O . PHE A 1 296 ? 5.47186 27.76039 71.90144 1.000 36.80886 296 PHE A O 1
ATOM 2328 N N . TYR A 1 297 ? 4.79854 28.43486 69.86391 1.000 35.91780 297 TYR A N 1
ATOM 2329 C CA . TYR A 1 297 ? 6.17082 28.65956 69.43859 1.000 34.98540 297 TYR A CA 1
ATOM 2330 C C . TYR A 1 297 ? 6.80083 29.88698 70.07258 1.000 37.05555 297 TYR A C 1
ATOM 2331 O O . TYR A 1 297 ? 8.03066 29.97358 70.10770 1.000 43.15719 297 TYR A O 1
ATOM 2340 N N . TH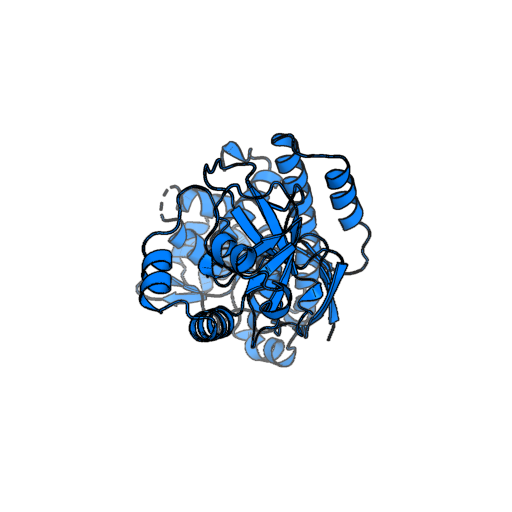R A 1 298 ? 6.00872 30.80174 70.63216 1.000 41.60001 298 THR A N 1
ATOM 2341 C CA . THR A 1 298 ? 6.55109 31.70245 71.64259 1.000 41.85816 298 THR A CA 1
ATOM 2342 C C . THR A 1 298 ? 7.14094 30.92657 72.81237 1.000 46.55177 298 THR A C 1
ATOM 2343 O O . THR A 1 298 ? 8.29260 31.15091 73.20180 1.000 50.11679 298 THR A O 1
ATOM 2347 N N . ALA A 1 299 ? 6.37089 29.99505 73.38028 1.000 47.45905 299 ALA A N 1
ATOM 2348 C CA . ALA A 1 299 ? 6.88358 29.22876 74.51163 1.000 45.09436 299 ALA A CA 1
ATOM 2349 C C . ALA A 1 299 ? 8.05098 28.34372 74.10425 1.000 42.06375 299 ALA A C 1
ATOM 2350 O O . ALA A 1 299 ? 8.96313 28.11207 74.90932 1.000 40.60890 299 ALA A O 1
ATOM 2352 N N . VAL A 1 300 ? 8.04383 27.85204 72.86214 1.000 42.35080 300 VAL A N 1
ATOM 2353 C CA . VAL A 1 300 ? 9.15161 27.03677 72.37454 1.000 43.53463 300 VAL A CA 1
ATOM 2354 C C . VAL A 1 300 ? 10.43538 27.84912 72.35858 1.000 49.03176 300 VAL A C 1
ATOM 2355 O O . VAL A 1 300 ? 11.46524 27.41977 72.88748 1.000 48.97927 300 VAL A O 1
ATOM 2359 N N . MET A 1 301 ? 10.39518 29.04118 71.75977 1.000 55.27902 301 MET A N 1
ATOM 2360 C CA . MET A 1 301 ? 11.63981 29.78096 71.60839 1.000 60.20642 301 MET A CA 1
ATOM 2361 C C . MET A 1 301 ? 12.16122 30.27430 72.95182 1.000 58.56933 301 MET A C 1
ATOM 2362 O O . MET A 1 301 ? 13.37437 30.43961 73.11677 1.000 55.28191 301 MET A O 1
ATOM 2367 N N . LYS A 1 302 ? 11.27373 30.49293 73.92625 1.000 58.25843 302 LYS A N 1
ATOM 2368 C CA . LYS A 1 302 ? 11.73731 30.89811 75.24779 1.000 61.16350 302 LYS A CA 1
ATOM 2369 C C . LYS A 1 302 ? 12.55659 29.79556 75.90293 1.000 65.04952 302 LYS A C 1
ATOM 2370 O O . LYS A 1 302 ? 13.61691 30.05866 76.48290 1.000 67.24000 302 LYS A O 1
ATOM 2376 N N . TYR A 1 303 ? 12.09950 28.54831 75.79767 1.000 64.85941 303 TYR A N 1
ATOM 2377 C CA . TYR A 1 303 ? 12.83288 27.45054 76.40643 1.000 64.29609 303 TYR A CA 1
ATOM 2378 C C . TYR A 1 303 ? 13.90481 26.86742 75.50129 1.000 66.55640 303 TYR A C 1
ATOM 2379 O O . TYR A 1 303 ? 14.85651 26.26034 76.00604 1.000 69.68417 303 TYR A O 1
ATOM 2388 N N . GLU A 1 304 ? 13.80153 27.05955 74.18650 1.000 64.42860 304 GLU A N 1
ATOM 2389 C CA . GLU A 1 304 ? 14.96360 26.81154 73.34968 1.000 62.21706 304 GLU A CA 1
ATOM 2390 C C . GLU A 1 304 ? 16.08018 27.79194 73.68507 1.000 62.99352 304 GLU A C 1
ATOM 2391 O O . GLU A 1 304 ? 17.24986 27.39731 73.73914 1.000 61.02956 304 GLU A O 1
ATOM 2397 N N . THR A 1 305 ? 15.73248 29.04611 73.99724 1.000 65.70349 305 THR A N 1
ATOM 2398 C CA . THR A 1 305 ? 16.74268 30.02439 74.39668 1.000 66.28924 305 THR A CA 1
ATOM 2399 C C . THR A 1 305 ? 17.40891 29.62873 75.70488 1.000 68.35379 305 THR A C 1
ATOM 2400 O O . THR A 1 305 ? 18.64268 29.62190 75.80952 1.000 67.46718 305 THR A O 1
ATOM 2404 N N . ILE A 1 306 ? 16.60584 29.26613 76.70585 1.000 68.07387 306 ILE A N 1
ATOM 2405 C CA . ILE A 1 306 ? 17.16171 28.86946 77.99202 1.000 68.78242 306 ILE A CA 1
ATOM 2406 C C . ILE A 1 306 ? 18.02429 27.62283 77.84767 1.000 72.53230 306 ILE A C 1
ATOM 2407 O O . ILE A 1 306 ? 19.02863 27.46910 78.55244 1.000 77.48555 306 ILE A O 1
ATOM 2412 N N . GLU A 1 307 ? 17.68952 26.74370 76.90369 1.000 71.06201 307 GLU A N 1
ATOM 2413 C CA . GLU A 1 307 ? 18.42762 25.49293 76.77503 1.000 74.60834 307 GLU A CA 1
ATOM 2414 C C . GLU A 1 307 ? 19.76919 25.69657 76.07138 1.000 76.03919 307 GLU A C 1
ATOM 2415 O O . GLU A 1 307 ? 20.77774 25.10831 76.47747 1.000 76.85239 307 GLU A O 1
ATOM 2421 N N . VAL A 1 308 ? 19.79648 26.52342 75.01800 1.000 73.90035 308 VAL A N 1
ATOM 2422 C CA . VAL A 1 308 ? 21.03484 26.82068 74.29426 1.000 66.71908 308 VAL A CA 1
ATOM 2423 C C . VAL A 1 308 ? 22.01279 27.61778 75.16124 1.000 68.05322 308 VAL A C 1
ATOM 2424 O O . VAL A 1 308 ? 23.23815 27.48630 75.02907 1.000 63.99434 308 VAL A O 1
ATOM 2428 N N . GLN A 1 309 ? 21.50122 28.46386 76.05225 1.000 71.85017 309 GLN A N 1
ATOM 2429 C CA . GLN A 1 309 ? 22.40835 29.19445 76.92415 1.000 77.08867 309 GLN A CA 1
ATOM 2430 C C . GLN A 1 309 ? 22.84409 28.36919 78.12638 1.000 87.62339 309 GLN A C 1
ATOM 2431 O O . GLN A 1 309 ? 23.87914 28.67226 78.72942 1.000 91.60173 309 GLN A O 1
ATOM 2437 N N . LYS A 1 310 ? 22.10242 27.30985 78.45734 1.000 94.48560 310 LYS A N 1
ATOM 2438 C CA . LYS A 1 310 ? 22.51585 26.38298 79.50373 1.000 95.00100 310 LYS A CA 1
ATOM 2439 C C . LYS A 1 310 ? 23.67437 25.50590 79.05182 1.000 91.37288 310 LYS A C 1
ATOM 2440 O O . LYS A 1 310 ? 24.33395 24.88518 79.89199 1.000 94.61929 310 LYS A O 1
ATOM 2446 N N . PHE A 1 311 ? 23.93722 25.44430 77.74518 1.000 84.26672 311 PHE A N 1
ATOM 2447 C CA . PHE A 1 311 ? 25.05729 24.68477 77.20373 1.000 81.08009 311 PHE A CA 1
ATOM 2448 C C . PHE A 1 311 ? 26.07475 25.58095 76.50385 1.000 77.91755 311 PHE A C 1
ATOM 2449 O O . PHE A 1 311 ? 26.87444 25.09839 75.69516 1.000 73.66232 311 PHE A O 1
ATOM 2457 N N . GLY A 1 312 ? 26.05052 26.88142 76.78404 1.000 79.26530 312 GLY A N 1
ATOM 2458 C CA . GLY A 1 312 ? 27.19892 27.71860 76.51770 1.000 76.87824 312 GLY A CA 1
ATOM 2459 C C . GLY A 1 312 ? 27.34137 28.12413 75.07353 1.000 74.28966 312 GLY A C 1
ATOM 2460 O O . GLY A 1 312 ? 28.35205 28.73334 74.70961 1.000 75.00096 312 GLY A O 1
ATOM 2461 N N . ARG A 1 313 ? 26.36021 27.80166 74.23851 1.000 73.84732 313 ARG A N 1
ATOM 2462 C CA . ARG A 1 313 ? 26.41735 28.06812 72.81255 1.000 73.28110 313 ARG A CA 1
ATOM 2463 C C . ARG A 1 313 ? 25.67961 29.34411 72.41893 1.000 70.91550 313 ARG A C 1
ATOM 2464 O O . ARG A 1 313 ? 25.47613 29.58249 71.22388 1.000 68.98846 313 ARG A O 1
ATOM 2472 N N . TYR A 1 314 ? 25.27042 30.16457 73.39265 1.000 68.70841 314 TYR A N 1
ATOM 2473 C CA . TYR A 1 314 ? 24.35429 31.28125 73.14716 1.000 67.39026 314 TYR A CA 1
ATOM 2474 C C . TYR A 1 314 ? 25.16665 32.50786 72.73394 1.000 67.96627 314 TYR A C 1
ATOM 2475 O O . TYR A 1 314 ? 25.42746 33.42111 73.52031 1.000 67.31709 314 TYR A O 1
ATOM 2484 N N . THR A 1 315 ? 25.56305 32.52111 71.46122 1.000 71.97703 315 THR A N 1
ATOM 2485 C CA . THR A 1 315 ? 26.47537 33.51346 70.90950 1.000 75.71546 315 THR A CA 1
ATOM 2486 C C . THR A 1 315 ? 25.72099 34.78685 70.52466 1.000 79.25994 315 THR A C 1
ATOM 2487 O O . THR A 1 315 ? 24.49273 34.86234 70.59922 1.000 77.23413 315 THR A O 1
ATOM 2491 N N . SER A 1 316 ? 26.48264 35.80899 70.11848 1.000 85.53125 316 SER A N 1
ATOM 2492 C CA . SER A 1 316 ? 25.86589 37.04602 69.64595 1.000 85.43745 316 SER A CA 1
ATOM 2493 C C . SER A 1 316 ? 24.99478 36.81819 68.42155 1.000 81.53700 316 SER A C 1
ATOM 2494 O O . SER A 1 316 ? 23.99466 37.52050 68.23782 1.000 83.14890 316 SER A O 1
ATOM 2497 N N . GLN A 1 317 ? 25.36460 35.86923 67.56003 1.000 80.81776 317 GLN A N 1
ATOM 2498 C CA . GLN A 1 317 ? 24.51128 35.56741 66.41719 1.000 81.66195 317 GLN A CA 1
ATOM 2499 C C . GLN A 1 317 ? 23.19182 34.95627 66.86258 1.000 76.61977 317 GLN A C 1
ATOM 2500 O O . GLN A 1 317 ? 22.14850 35.20285 66.24626 1.000 77.23001 317 GLN A O 1
ATOM 2506 N N . VAL A 1 318 ? 23.21947 34.18292 67.94591 1.000 69.82725 318 VAL A N 1
ATOM 2507 C CA . VAL A 1 318 ? 22.04803 33.41741 68.33850 1.000 66.12346 318 VAL A CA 1
ATOM 2508 C C . VAL A 1 318 ? 21.05641 34.29203 69.09136 1.000 70.48510 318 VAL A C 1
ATOM 2509 O O . VAL A 1 318 ? 19.84357 34.20226 68.86792 1.000 76.44769 318 VAL A O 1
ATOM 2513 N N . ARG A 1 319 ? 21.54024 35.16793 69.97452 1.000 67.93395 319 ARG A N 1
ATOM 2514 C CA . ARG A 1 319 ? 20.63538 36.13733 70.57944 1.000 67.87493 319 ARG A CA 1
ATOM 2515 C C . ARG A 1 319 ? 20.04388 37.06090 69.53123 1.000 63.12080 319 ARG A C 1
ATOM 2516 O O . ARG A 1 319 ? 18.85052 37.38047 69.57566 1.000 62.79902 319 ARG A O 1
ATOM 2524 N N . SER A 1 320 ? 20.85175 37.46311 68.55020 1.000 59.51536 320 SER A N 1
ATOM 2525 C CA . SER A 1 320 ? 20.30764 38.23891 67.44775 1.000 61.73254 320 SER A CA 1
ATOM 2526 C C . SER A 1 320 ? 19.27886 37.44126 66.65355 1.000 62.09791 320 SER A C 1
ATOM 2527 O O . SER A 1 320 ? 18.26804 38.00593 66.21439 1.000 60.98502 320 SER A O 1
ATOM 2530 N N . PHE A 1 321 ? 19.48097 36.12542 66.50929 1.000 58.37059 321 PHE A N 1
ATOM 2531 C CA . PHE A 1 321 ? 18.51480 35.31554 65.77142 1.000 51.06739 321 PHE A CA 1
ATOM 2532 C C . PHE A 1 321 ? 17.16428 35.27229 66.47226 1.000 50.07204 321 PHE A C 1
ATOM 2533 O O . PHE A 1 321 ? 16.12249 35.46263 65.83420 1.000 46.32556 321 PHE A O 1
ATOM 2541 N N . TYR A 1 322 ? 17.15516 34.98490 67.78068 1.000 54.76471 322 TYR A N 1
ATOM 2542 C CA . TYR A 1 322 ? 15.88301 34.88322 68.49359 1.000 52.84391 322 TYR A CA 1
ATOM 2543 C C . TYR A 1 322 ? 15.15966 36.21738 68.59147 1.000 57.34029 322 TYR A C 1
ATOM 2544 O O . TYR A 1 322 ? 13.92435 36.24882 68.55959 1.000 61.12840 322 TYR A O 1
ATOM 2553 N N . ALA A 1 323 ? 15.89897 37.32463 68.70234 1.000 59.10407 323 ALA A N 1
ATOM 2554 C CA . ALA A 1 323 ? 15.25113 38.62460 68.60424 1.000 58.83391 323 ALA A CA 1
ATOM 2555 C C . ALA A 1 323 ? 14.64507 38.83429 67.22703 1.000 60.06356 323 ALA A C 1
ATOM 2556 O O . ALA A 1 323 ? 13.54309 39.38372 67.11442 1.000 62.67976 323 ALA A O 1
ATOM 2558 N N . SER A 1 324 ? 15.31474 38.35242 66.17930 1.000 55.99709 324 SER A N 1
ATOM 2559 C CA . SER A 1 324 ? 14.77560 38.52254 64.83832 1.000 56.70672 324 SER A CA 1
ATOM 2560 C C . SER A 1 324 ? 13.46850 37.76326 64.65410 1.000 57.40608 324 SER A C 1
ATOM 2561 O O . SER A 1 324 ? 12.62336 38.19126 63.86439 1.000 62.54523 324 SER A O 1
ATOM 2564 N N . LEU A 1 325 ? 13.27125 36.65391 65.37842 1.000 53.96106 325 LEU A N 1
ATOM 2565 C CA . LEU A 1 325 ? 12.01580 35.91441 65.26494 1.000 54.59842 325 LEU A CA 1
ATOM 2566 C C . LEU A 1 325 ? 10.81797 36.75043 65.68240 1.000 60.37163 325 LEU A C 1
ATOM 2567 O O . LEU A 1 325 ? 9.70306 36.53156 65.19318 1.000 62.63521 325 LEU A O 1
ATOM 2572 N N . GLU A 1 326 ? 11.01894 37.69057 66.59602 1.000 60.20846 326 GLU A N 1
ATOM 2573 C CA . GLU A 1 326 ? 9.92431 38.51448 67.07257 1.000 60.16292 326 GLU A CA 1
ATOM 2574 C C . GLU A 1 326 ? 9.56044 39.63651 66.11102 1.000 58.71133 326 GLU A C 1
ATOM 2575 O O . GLU A 1 326 ? 8.51797 40.26983 66.29671 1.000 60.15085 326 GLU A O 1
ATOM 2581 N N . ASP A 1 327 ? 10.37618 39.89120 65.08880 1.000 60.15244 327 ASP A N 1
ATOM 2582 C CA . ASP A 1 327 ? 10.11214 40.99851 64.17839 1.000 63.46397 327 ASP A CA 1
ATOM 2583 C C . ASP A 1 327 ? 9.58981 40.50457 62.83103 1.000 57.19374 327 ASP A C 1
ATOM 2584 O O . ASP A 1 327 ? 10.14235 40.84101 61.77787 1.000 55.76500 327 ASP A O 1
ATOM 2589 N N . HIS A 1 328 ? 8.51721 39.71624 62.85635 1.000 53.47926 328 HIS A N 1
ATOM 2590 C CA . HIS A 1 328 ? 7.83592 39.25158 61.65531 1.000 51.80721 328 HIS A CA 1
ATOM 2591 C C . HIS A 1 328 ? 6.33952 39.44099 61.82527 1.000 49.41943 328 HIS A C 1
ATOM 2592 O O . HIS A 1 328 ? 5.81360 39.36495 62.93584 1.000 52.51793 328 HIS A O 1
ATOM 2599 N N . SER A 1 329 ? 5.65112 39.68818 60.71844 1.000 48.79607 329 SER A N 1
ATOM 2600 C CA . SER A 1 329 ? 4.21733 39.91271 60.81035 1.000 51.16617 329 SER A CA 1
ATOM 2601 C C . SER A 1 329 ? 3.38782 38.65557 60.56510 1.000 52.29077 329 SER A C 1
ATOM 2602 O O . SER A 1 329 ? 2.25129 38.57998 61.04639 1.000 60.37733 329 SER A O 1
ATOM 2605 N N . GLY A 1 330 ? 3.93742 37.65157 59.88939 1.000 49.43282 330 GLY A N 1
ATOM 2606 C CA . GLY A 1 330 ? 3.26100 36.38361 59.70102 1.000 49.71507 330 GLY A CA 1
ATOM 2607 C C . GLY A 1 330 ? 3.46339 35.44061 60.87200 1.000 49.10004 330 GLY A C 1
ATOM 2608 O O . GLY A 1 330 ? 3.92262 35.82486 61.94755 1.000 53.85396 330 GLY A O 1
ATOM 2609 N N . HIS A 1 331 ? 3.07680 34.18372 60.66622 1.000 46.01126 331 HIS A N 1
ATOM 2610 C CA . HIS A 1 331 ? 3.15282 33.19170 61.73326 1.000 42.54391 331 HIS A CA 1
ATOM 2611 C C . HIS A 1 331 ? 4.49416 32.47671 61.68230 1.000 38.62218 331 HIS A C 1
ATOM 2612 O O . HIS A 1 331 ? 4.91669 32.02509 60.61602 1.000 41.16905 331 HIS A O 1
ATOM 2619 N N . VAL A 1 332 ? 5.14748 32.35700 62.83547 1.000 35.71251 332 VAL A N 1
ATOM 2620 C CA . VAL A 1 332 ? 6.45698 31.72487 62.93854 1.000 34.61611 332 VAL A CA 1
ATOM 2621 C C . VAL A 1 332 ? 6.28911 30.32646 63.51945 1.000 37.16072 332 VAL A C 1
ATOM 2622 O O . VAL A 1 332 ? 5.60215 30.14251 64.53115 1.000 41.41163 332 VAL A O 1
ATOM 2626 N N . LEU A 1 333 ? 6.91158 29.33981 62.87860 1.000 38.49764 333 LEU A N 1
ATOM 2627 C CA . LEU A 1 333 ? 6.80254 27.95383 63.29891 1.000 37.67748 333 LEU A CA 1
ATOM 2628 C C . LEU A 1 333 ? 8.19001 27.33035 63.27259 1.000 35.68277 333 LEU A C 1
ATOM 2629 O O . LEU A 1 333 ? 9.08256 27.78110 62.54807 1.000 35.05243 333 LEU A O 1
ATOM 2634 N N . ARG A 1 334 ? 8.36032 26.27696 64.06519 1.000 34.42926 334 ARG A N 1
ATOM 2635 C CA . ARG A 1 334 ? 9.54275 25.42952 63.99342 1.000 29.72753 334 ARG A CA 1
ATOM 2636 C C . ARG A 1 334 ? 9.12824 24.06097 63.47224 1.000 32.85728 334 ARG A C 1
ATOM 2637 O O . ARG A 1 334 ? 8.38016 23.33813 64.13714 1.000 31.13182 334 ARG A O 1
ATOM 2645 N N . LEU A 1 335 ? 9.61050 23.71342 62.28514 1.000 39.47334 335 LEU A N 1
ATOM 2646 C CA . LEU A 1 335 ? 9.28632 22.44271 61.66112 1.000 35.73721 335 LEU A CA 1
ATOM 2647 C C . LEU A 1 335 ? 10.24108 21.36558 62.14211 1.000 39.47451 335 LEU A C 1
ATOM 2648 O O . LEU A 1 335 ? 11.31609 21.64761 62.67686 1.000 43.72815 335 LEU A O 1
ATOM 2653 N N . GLY A 1 336 ? 9.83344 20.11536 61.92708 1.000 43.73178 336 GLY A N 1
ATOM 2654 C CA . GLY A 1 336 ? 10.62801 18.95525 62.26548 1.000 45.24600 336 GLY A CA 1
ATOM 2655 C C . GLY A 1 336 ? 10.23490 18.37793 63.60463 1.000 51.50697 336 GLY A C 1
ATOM 2656 O O . GLY A 1 336 ? 11.03090 18.38908 64.54401 1.000 63.59552 336 GLY A O 1
ATOM 2657 N N . TRP A 1 337 ? 9.00587 17.89252 63.71756 1.000 47.10401 337 TRP A N 1
ATOM 2658 C CA . TRP A 1 337 ? 8.54746 17.19569 64.90793 1.000 43.02403 337 TRP A CA 1
ATOM 2659 C C . TRP A 1 337 ? 8.57640 15.69814 64.66251 1.000 49.91608 337 TRP A C 1
ATOM 2660 O O . TRP A 1 337 ? 8.01095 15.21265 63.67700 1.000 57.53253 337 TRP A O 1
ATOM 2671 N N . GLY A 1 338 ? 9.22355 14.97683 65.56574 1.000 46.29968 338 GLY A N 1
ATOM 2672 C CA . GLY A 1 338 ? 9.31622 13.53964 65.49550 1.000 43.08649 338 GLY A CA 1
ATOM 2673 C C . GLY A 1 338 ? 8.26911 12.85944 66.34992 1.000 50.09090 338 GLY A C 1
ATOM 2674 O O . GLY A 1 338 ? 7.18834 13.39196 66.61249 1.000 50.75996 338 GLY A O 1
ATOM 2675 N N . SER A 1 339 ? 8.59468 11.63684 66.76307 1.000 52.99435 339 SER A N 1
ATOM 2676 C CA . SER A 1 339 ? 7.61982 10.76185 67.39485 1.000 51.51337 339 SER A CA 1
ATOM 2677 C C . SER A 1 339 ? 7.31282 11.16381 68.83518 1.000 51.21121 339 SER A C 1
ATOM 2678 O O . SER A 1 339 ? 6.26870 10.77229 69.36748 1.000 51.72737 339 SER A O 1
ATOM 2681 N N . GLY A 1 340 ? 8.16788 11.96814 69.45635 1.000 47.51857 340 GLY A N 1
ATOM 2682 C CA . GLY A 1 340 ? 7.93449 12.43722 70.80694 1.000 42.55294 340 GLY A CA 1
ATOM 2683 C C . GLY A 1 340 ? 7.21934 13.77350 70.91441 1.000 39.30990 340 GLY A C 1
ATOM 2684 O O . GLY A 1 340 ? 7.31438 14.43357 71.95207 1.000 41.34378 340 GLY A O 1
ATOM 2685 N N . TRP A 1 341 ? 6.51251 14.19644 69.85749 1.000 36.19975 341 TRP A N 1
ATOM 2686 C CA . TRP A 1 341 ? 5.92324 15.53645 69.85091 1.000 38.78032 341 TRP A CA 1
ATOM 2687 C C . TRP A 1 341 ? 4.91466 15.74753 70.97982 1.000 38.27049 341 TRP A C 1
ATOM 2688 O O . TRP A 1 341 ? 4.87530 16.84057 71.55882 1.000 42.28292 341 TRP A O 1
ATOM 2699 N N . LEU A 1 342 ? 4.11577 14.73064 71.33600 1.000 39.49947 342 LEU A N 1
ATOM 2700 C CA . LEU A 1 342 ? 3.21148 14.91526 72.46995 1.000 47.79521 342 LEU A CA 1
ATOM 2701 C C . LEU A 1 342 ? 3.97072 14.97309 73.77712 1.000 52.08825 342 LEU A C 1
ATOM 2702 O O . LEU A 1 342 ? 3.62485 15.75869 74.66702 1.000 55.89218 342 LEU A O 1
ATOM 2707 N N . ALA A 1 343 ? 4.96967 14.10653 73.93196 1.000 52.23439 343 ALA A N 1
ATOM 2708 C CA . ALA A 1 343 ? 5.73041 14.08853 75.16962 1.000 49.76529 343 ALA A CA 1
ATOM 2709 C C . ALA A 1 343 ? 6.49274 15.39433 75.36690 1.000 49.69487 343 ALA A C 1
ATOM 2710 O O . ALA A 1 343 ? 6.56259 15.91210 76.48757 1.000 52.19128 343 ALA A O 1
ATOM 2712 N N . MET A 1 344 ? 7.01645 15.97777 74.28205 1.000 49.53001 344 MET A N 1
ATOM 2713 C CA . MET A 1 344 ? 7.68456 17.27207 74.40464 1.000 53.68453 344 MET A CA 1
ATOM 2714 C C . MET A 1 344 ? 6.70606 18.35838 74.82630 1.000 49.93065 344 MET A C 1
ATOM 2715 O O . MET A 1 344 ? 6.99761 19.15191 75.72875 1.000 51.73923 344 MET A O 1
ATOM 2720 N N . THR A 1 345 ? 5.52756 18.38165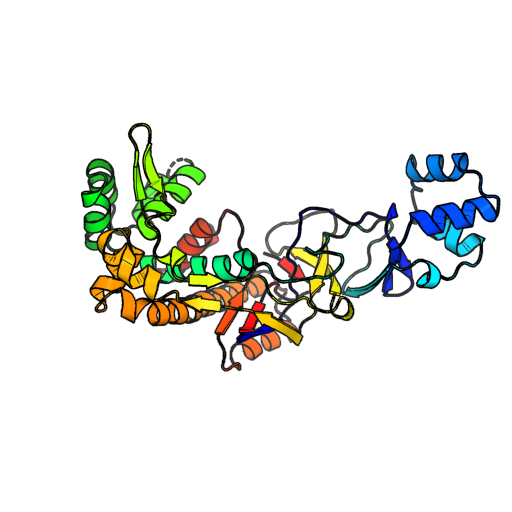 74.20551 1.000 42.45568 345 THR A N 1
ATOM 2721 C CA . THR A 1 345 ? 4.51312 19.36509 74.55662 1.000 43.05023 345 THR A CA 1
ATOM 2722 C C . THR A 1 345 ? 4.03691 19.20608 75.99888 1.000 47.35272 345 THR A C 1
ATOM 2723 O O . THR A 1 345 ? 3.86051 20.20839 76.70238 1.000 51.40511 345 THR A O 1
ATOM 2727 N N . ILE A 1 346 ? 3.87088 17.96496 76.48230 1.000 46.56792 346 ILE A N 1
ATOM 2728 C CA . ILE A 1 346 ? 3.54617 17.77948 77.89920 1.000 46.45891 346 ILE A CA 1
ATOM 2729 C C . ILE A 1 346 ? 4.65756 18.35486 78.75688 1.000 47.15480 346 ILE A C 1
ATOM 2730 O O . ILE A 1 346 ? 4.40511 18.97432 79.79814 1.000 47.24757 346 ILE A O 1
ATOM 2735 N N . GLY A 1 347 ? 5.90467 18.20721 78.30162 1.000 52.77222 347 GLY A N 1
ATOM 2736 C CA . GLY A 1 347 ? 7.02662 18.68117 79.09319 1.000 54.98969 347 GLY A CA 1
ATOM 2737 C C . GLY A 1 347 ? 7.10442 20.19421 79.18205 1.000 52.76455 347 GLY A C 1
ATOM 2738 O O . GLY A 1 347 ? 7.42721 20.73786 80.23947 1.000 56.05506 347 GLY A O 1
ATOM 2739 N N . LEU A 1 348 ? 6.78298 20.89865 78.09039 1.000 51.32293 348 LEU A N 1
ATOM 2740 C CA . LEU A 1 348 ? 6.71904 22.35549 78.17761 1.000 61.06748 348 LEU A CA 1
ATOM 2741 C C . LEU A 1 348 ? 5.63276 22.79590 79.14206 1.000 60.63840 348 LEU A C 1
ATOM 2742 O O . LEU A 1 348 ? 5.85235 23.68868 79.96759 1.000 61.99625 348 LEU A O 1
ATOM 2747 N N . LEU A 1 349 ? 4.46485 22.15684 79.07648 1.000 57.42773 349 LEU A N 1
ATOM 2748 C CA . LEU A 1 349 ? 3.39116 22.50453 79.99534 1.000 54.34738 349 LEU A CA 1
ATOM 2749 C C . LEU A 1 349 ? 3.76075 22.18678 81.43685 1.000 53.50355 349 LEU A C 1
ATOM 2750 O O . LEU A 1 349 ? 3.35358 22.91136 82.35239 1.000 57.28056 349 LEU A O 1
ATOM 2755 N N . LEU A 1 350 ? 4.54194 21.12856 81.66667 1.000 52.53332 350 LEU A N 1
ATOM 2756 C CA . LEU A 1 350 ? 4.96191 20.83623 83.03391 1.000 58.40529 350 LEU A CA 1
ATOM 2757 C C . LEU A 1 350 ? 5.94247 21.88130 83.54063 1.000 59.09582 350 LEU A C 1
ATOM 2758 O O . LEU A 1 350 ? 5.90161 22.26128 84.71743 1.000 58.43734 350 LEU A O 1
ATOM 2763 N N . VAL A 1 351 ? 6.83162 22.35508 82.66529 1.000 59.80152 351 VAL A N 1
ATOM 2764 C CA . VAL A 1 351 ? 7.78371 23.39021 83.05493 1.000 59.83762 351 VAL A CA 1
ATOM 2765 C C . VAL A 1 351 ? 7.07760 24.72303 83.27146 1.000 61.20020 351 VAL A C 1
ATOM 2766 O O . VAL A 1 351 ? 7.43579 25.49068 84.17401 1.000 68.07085 351 VAL A O 1
ATOM 2770 N N . GLU A 1 352 ? 6.05809 25.01829 82.46417 1.000 51.62682 352 GLU A N 1
ATOM 2771 C CA . GLU A 1 352 ? 5.34874 26.27652 82.64587 1.000 56.16742 352 GLU A CA 1
ATOM 2772 C C . GLU A 1 352 ? 4.62124 26.32312 83.97582 1.000 62.70234 352 GLU A C 1
ATOM 2773 O O . GLU A 1 352 ? 4.42083 27.40494 84.53336 1.000 65.82387 352 GLU A O 1
ATOM 2779 N N . LYS A 1 353 ? 4.21499 25.17248 84.49287 1.000 68.02402 353 LYS A N 1
ATOM 2780 C CA . LYS A 1 353 ? 3.62589 25.10640 85.81845 1.000 71.80935 353 LYS A CA 1
ATOM 2781 C C . LYS A 1 353 ? 4.68220 25.00332 86.91210 1.000 72.23168 353 LYS A C 1
ATOM 2782 O O . LYS A 1 353 ? 4.33215 24.97087 88.09738 1.000 71.70427 353 LYS A O 1
ATOM 2788 N N . GLY A 1 354 ? 5.95993 24.96548 86.53392 1.000 69.10953 354 GLY A N 1
ATOM 2789 C CA . GLY A 1 354 ? 7.06121 25.03259 87.47074 1.000 66.80981 354 GLY A CA 1
ATOM 2790 C C . GLY A 1 354 ? 7.56523 23.67584 87.91556 1.000 67.92721 354 GLY A C 1
ATOM 2791 O O . GLY A 1 354 ? 7.67497 23.42978 89.11987 1.000 71.23679 354 GLY A O 1
ATOM 2792 N N . TYR A 1 355 ? 7.87044 22.77767 86.97906 1.000 68.64326 355 TYR A N 1
ATOM 2793 C CA . TYR A 1 355 ? 8.77063 21.66615 87.26174 1.000 71.57317 355 TYR A CA 1
ATOM 2794 C C . TYR A 1 355 ? 10.07016 21.84788 86.48827 1.000 71.20653 355 TYR A C 1
ATOM 2795 O O . TYR A 1 355 ? 10.07278 22.35944 85.36217 1.000 65.03288 355 TYR A O 1
ATOM 2804 N N . LYS A 1 356 ? 11.16845 21.42186 87.10541 1.000 79.11702 356 LYS A N 1
ATOM 2805 C CA . LYS A 1 356 ? 12.46967 21.42554 86.45220 1.000 87.21098 356 LYS A CA 1
ATOM 2806 C C . LYS A 1 356 ? 12.50444 20.42288 85.30226 1.000 92.12614 356 LYS A C 1
ATOM 2807 O O . LYS A 1 356 ? 11.99238 19.30373 85.41461 1.000 90.87630 356 LYS A O 1
ATOM 2813 N N . TRP A 1 357 ? 13.13255 20.82853 84.19251 1.000 98.70115 357 TRP A N 1
ATOM 2814 C CA . TRP A 1 357 ? 13.19543 19.97106 83.01131 1.000 104.29338 357 TRP A CA 1
ATOM 2815 C C . TRP A 1 357 ? 14.02695 18.71808 83.26089 1.000 110.50237 357 TRP A C 1
ATOM 2816 O O . TRP A 1 357 ? 13.78490 17.68311 82.62843 1.000 109.97458 357 TRP A O 1
ATOM 2827 N N . GLU A 1 358 ? 14.99600 18.78100 84.18047 1.000 116.72721 358 GLU A N 1
ATOM 2828 C CA . GLU A 1 358 ? 15.80062 17.59915 84.47756 1.000 119.21063 358 GLU A CA 1
ATOM 2829 C C . GLU A 1 358 ? 14.97264 16.47745 85.09470 1.000 114.00517 358 GLU A C 1
ATOM 2830 O O . GLU A 1 358 ? 15.33847 15.30418 84.96576 1.000 117.51997 358 GLU A O 1
ATOM 2836 N N . ASN A 1 359 ? 13.87404 16.80462 85.77693 1.000 106.16508 359 ASN A N 1
ATOM 2837 C CA . ASN A 1 359 ? 13.01581 15.78197 86.36475 1.000 98.10044 359 ASN A CA 1
ATOM 2838 C C . ASN A 1 359 ? 11.88743 15.30953 85.44806 1.000 93.48407 359 ASN A C 1
ATOM 2839 O O . ASN A 1 359 ? 11.21213 14.33313 85.79011 1.000 95.48879 359 ASN A O 1
ATOM 2844 N N . VAL A 1 360 ? 11.67400 15.94850 84.29797 1.000 86.86150 360 VAL A N 1
ATOM 2845 C CA . VAL A 1 360 ? 10.51044 15.64813 83.45681 1.000 80.28721 360 VAL A CA 1
ATOM 2846 C C . VAL A 1 360 ? 10.86923 14.70632 82.29926 1.000 77.55760 360 VAL A C 1
ATOM 2847 O O . VAL A 1 360 ? 11.97174 14.74851 81.74519 1.000 75.15982 360 VAL A O 1
ATOM 2851 N N . ARG A 1 383 ? 18.28583 18.24426 70.92688 1.000 93.22901 383 ARG A N 1
ATOM 2852 C CA . ARG A 1 383 ? 18.12344 19.38992 70.04560 1.000 92.56955 383 ARG A CA 1
ATOM 2853 C C . ARG A 1 383 ? 19.47653 19.79722 69.43412 1.000 89.05367 383 ARG A C 1
ATOM 2854 O O . ARG A 1 383 ? 20.53369 19.46656 69.97514 1.000 90.56641 383 ARG A O 1
ATOM 2862 N N . ARG A 1 384 ? 19.43152 20.53099 68.31552 1.000 83.15711 384 ARG A N 1
ATOM 2863 C CA . ARG A 1 384 ? 20.43892 20.49298 67.26213 1.000 73.76337 384 ARG A CA 1
ATOM 2864 C C . ARG A 1 384 ? 20.78199 21.92022 66.84831 1.000 61.77935 384 ARG A C 1
ATOM 2865 O O . ARG A 1 384 ? 19.89668 22.77243 66.73787 1.000 54.86840 384 ARG A O 1
ATOM 2873 N N . LEU A 1 385 ? 22.06813 22.17792 66.61615 1.000 61.20780 385 LEU A N 1
ATOM 2874 C CA . LEU A 1 385 ? 22.53694 23.43014 66.02919 1.000 53.43265 385 LEU A CA 1
ATOM 2875 C C . LEU A 1 385 ? 23.19070 23.12443 64.69201 1.000 53.11974 385 LEU A C 1
ATOM 2876 O O . LEU A 1 385 ? 24.09170 22.28405 64.62225 1.000 56.60274 385 LEU A O 1
ATOM 2881 N N . ALA A 1 386 ? 22.73594 23.79858 63.63840 1.000 48.25376 386 ALA A N 1
ATOM 2882 C CA . ALA A 1 386 ? 23.38998 23.75449 62.33439 1.000 41.75183 386 ALA A CA 1
ATOM 2883 C C . ALA A 1 386 ? 24.37184 24.91433 62.25432 1.000 44.85649 386 ALA A C 1
ATOM 2884 O O . ALA A 1 386 ? 23.96023 26.07721 62.18054 1.000 44.95064 386 ALA A O 1
ATOM 2886 N N . ASP A 1 387 ? 25.66793 24.59822 62.28438 1.000 46.01424 387 ASP A N 1
ATOM 2887 C CA . ASP A 1 387 ? 26.72118 25.60602 62.36515 1.000 45.10998 387 ASP A CA 1
ATOM 2888 C C . ASP A 1 387 ? 26.40611 26.64274 63.44677 1.000 46.33235 387 ASP A C 1
ATOM 2889 O O . ASP A 1 387 ? 26.46266 27.85481 63.22506 1.000 46.82352 387 ASP A O 1
ATOM 2894 N N . GLY A 1 388 ? 26.01455 26.15133 64.62028 1.000 46.71492 388 GLY A N 1
ATOM 2895 C CA . GLY A 1 388 ? 25.74853 27.01599 65.74916 1.000 48.16939 388 GLY A CA 1
ATOM 2896 C C . GLY A 1 388 ? 24.36290 27.61676 65.80637 1.000 52.55305 388 GLY A C 1
ATOM 2897 O O . GLY A 1 388 ? 24.07794 28.38278 66.73248 1.000 60.00291 388 GLY A O 1
ATOM 2898 N N . MET A 1 389 ? 23.48446 27.29221 64.86777 1.000 55.00059 389 MET A N 1
ATOM 2899 C CA . MET A 1 389 ? 22.24667 28.03511 64.74440 1.000 55.43734 389 MET A CA 1
ATOM 2900 C C . MET A 1 389 ? 21.06215 27.09843 64.95368 1.000 48.23765 389 MET A C 1
ATOM 2901 O O . MET A 1 389 ? 21.07087 25.97569 64.43930 1.000 48.52017 389 MET A O 1
ATOM 2906 N N . PRO A 1 390 ? 20.03163 27.51754 65.68925 1.000 46.98393 390 PRO A N 1
ATOM 2907 C CA . PRO A 1 390 ? 18.89211 26.61735 65.91849 1.000 44.13201 390 PRO A CA 1
ATOM 2908 C C . PRO A 1 390 ? 18.22139 26.28542 64.59700 1.000 43.99646 390 PRO A C 1
ATOM 2909 O O . PRO A 1 390 ? 18.19753 27.09781 63.67082 1.000 46.13436 390 PRO A O 1
ATOM 2913 N N . MET A 1 391 ? 17.71869 25.06048 64.49700 1.000 43.05322 391 MET A N 1
ATOM 2914 C CA . MET A 1 391 ? 17.22047 24.53618 63.23743 1.000 41.24562 391 MET A CA 1
ATOM 2915 C C . MET A 1 391 ? 15.70116 24.62151 63.16489 1.000 42.22385 391 MET A C 1
ATOM 2916 O O . MET A 1 391 ? 15.00252 24.56701 64.18333 1.000 42.78476 391 MET A O 1
ATOM 2921 N N . GLY A 1 392 ? 15.20345 24.73208 61.93162 1.000 39.64319 392 GLY A N 1
ATOM 2922 C CA . GLY A 1 392 ? 13.84032 24.40732 61.58900 1.000 36.73696 392 GLY A CA 1
ATOM 2923 C C . GLY A 1 392 ? 12.85217 25.54714 61.67569 1.000 36.51769 392 GLY A C 1
ATOM 2924 O O . GLY A 1 392 ? 11.64856 25.31109 61.49923 1.000 35.52888 392 GLY A O 1
ATOM 2925 N N . TRP A 1 393 ? 13.30796 26.76886 61.94762 1.000 37.82046 393 TRP A N 1
ATOM 2926 C CA . TRP A 1 393 ? 12.39686 27.90172 62.07883 1.000 39.13232 393 TRP A CA 1
ATOM 2927 C C . TRP A 1 393 ? 11.98159 28.46344 60.71995 1.000 41.08323 393 TRP A C 1
ATOM 2928 O O . TRP A 1 393 ? 12.81914 28.69873 59.84014 1.000 40.89775 393 TRP A O 1
ATOM 2939 N N . VAL A 1 394 ? 10.67328 28.71894 60.57954 1.000 37.61156 394 VAL A N 1
ATOM 2940 C CA . VAL A 1 394 ? 10.06992 29.23022 59.35385 1.000 36.09534 394 VAL A CA 1
ATOM 2941 C C . VAL A 1 394 ? 9.01279 30.26060 59.73688 1.000 39.96151 394 VAL A C 1
ATOM 2942 O O . VAL A 1 394 ? 8.56052 30.32883 60.88315 1.000 38.53252 394 VAL A O 1
ATOM 2946 N N . VAL A 1 395 ? 8.62518 31.07492 58.75491 1.000 38.87291 395 VAL A N 1
ATOM 2947 C CA . VAL A 1 395 ? 7.48269 31.97403 58.87011 1.000 36.46744 395 VAL A CA 1
ATOM 2948 C C . VAL A 1 395 ? 6.57622 31.78305 57.65517 1.000 38.67456 395 VAL A C 1
ATOM 2949 O O . VAL A 1 395 ? 7.05147 31.73651 56.51306 1.000 34.61697 395 VAL A O 1
ATOM 2953 N N . LEU A 1 396 ? 5.27590 31.64887 57.90784 1.000 41.38117 396 LEU A N 1
ATOM 2954 C CA . LEU A 1 396 ? 4.25332 31.74584 56.86751 1.000 47.52182 396 LEU A CA 1
ATOM 2955 C C . LEU A 1 396 ? 3.78251 33.17347 56.65433 1.000 55.19333 396 LEU A C 1
ATOM 2956 O O . LEU A 1 396 ? 2.81984 33.60725 57.29583 1.000 59.24332 396 LEU A O 1
#

Foldseek 3Di:
DAKKFFQAWAADFPQDKDKLCQWDDDDQKTFRFQNVVVLVVVVVVPDDVVVLVVCVVPPDPFAGRCVVVCVVVVNDSVVGGPDMAGEFDDDDGHMDMAGEGDADPPFHWAAQCQVLVLLVLLLLLVLCVPQQFLVNLLVQCCVAANVVNVQCNPQGGNLRVLVVCVCPNVLSLQVSCCQAFHWHQDDVRRIGRDNLQGQSVQKDKHIWDTFGCVQWHKFWKDDLPDDDPDIYIYTTGHGGTMTDIDIDGNLVSCVVCVVVHGHSSQSVLVVVPRNSVCPVVSSQVSLQVPVVLVLVVVQVSCVVSPLCDPVAVVSSVVQVPDDFGKTFTDDDDCSVLVSSLSVVVVVPDDSVVRAMDGSSYGYRMMGD

Secondary structure (DSSP, 8-state):
-EEEEE-S-B--EEEEEE-GGGEEEETTEEEEE-HHHHHHHHHHTT--HHHHHHHHHS--SSS-SSHHHHHHTT--GGGTEEEEEEEESSPPSS---EEEEPEETTEE---HHHHHHHHHHHHHHHHHHHH-SHHHHHHHHHTT-HHHHHHHHSSSSHHHHHHHHH--HHHHHHHHHHHHH-EEE-SSSSEEE-GGG-GGGGEEEPPPPPPPGGGEEEEEEEESS---SS-EEEEEEPTT-EEEE-EEE-HHHHHHTTTT--SHHHHHHHTTSSHHHHHHHHHHHHHHHHHHHHHHHHHHHHHHTT---HHHHHHHHHHTS-SS-EEE----TTHHHHHHHHHHHHTT--GGG--EEETTEE--EEE-

Solvent-accessible surface area: 18920 Å² total; per-residue (Å²): 115,90,94,2,91,2,22,0,4,1,30,22,38,68,57,100,55,14,49,27,43,41,0,9,33,109,166,84,44,0,9,11,11,41,39,130,106,0,26,71,50,0,67,131,96,62,11,118,82,110,90,1,98,45,30,63,157,104,65,52,58,129,37,26,6,2,91,41,13,4,89,111,60,164,31,66,2,66,84,15,24,84,26,58,0,104,18,49,28,173,112,10,193,45,63,3,94,0,65,45,1,40,41,120,137,32,137,0,34,3,14,4,91,22,1,53,22,0,0,35,1,0,2,0,5,5,0,4,96,93,5,6,75,27,202,7,0,63,120,13,0,59,150,28,28,43,93,6,2,189,86,4,15,230,17,141,46,3,4,62,13,8,67,61,63,52,126,122,179,163,87,2,20,67,11,5,33,0,1,0,0,0,0,44,77,55,250,236,34,116,2,91,61,17,72,122,47,4,0,4,91,0,2,37,20,137,81,9,110,56,5,40,83,170,56,4,0,0,8,49,6,55,33,24,43,90,128,103,128,119,72,43,5,0,0,0,0,28,65,46,4,69,14,51,2,69,18,82,20,45,78,115,17,4,164,135,30,42,150,69,11,32,3,0,1,6,12,5,0,93,111,104,41,135,14,30,138,17,3,81,87,2,2,24,61,0,0,70,79,0,2,59,8,6,22,121,64,7,25,90,55,2,88,125,81,68,118,57,61,94,112,1,160,70,18,13,62,51,6,141,123,65,128,35,45,18,0,24,5,45,53,53,109,31,36,2,28,90,0,3,1,22,2,9,26,57,126,60,131,148,110,126,126,60,82,69,3,1,75,31,42,0,8,4,0,0,13,16

Radius of gyration: 24.47 Å; Cα contacts (8 Å, |Δi|>4): 635; chains: 1; bounding box: 67×46×62 Å

Nearest PDB structures (foldseek):
  6ldn-assembly1_A  TM=1.003E+00  e=1.520E-77  Thermococcus onnurineus NA1
  6iqw-assembly1_F  TM=9.219E-01  e=4.806E-52  Thermococcus onnurineus NA1
  6mur-assembly1_F  TM=8.671E-01  e=1.055E-49  Thermococcus onnurineus NA1
  6muu-assembly1_F  TM=8.781E-01  e=3.334E-41  Thermococcus onnurineus
  6o7i-assembly1_F  TM=8.597E-01  e=3.934E-37  Thermococcus onnurineus NA1

B-factor: mean 61.27, std 22.62, range [24.59, 156.25]

Sequence (368 aa):
ERTLKVLSPLHIGTGNELTPVDIYPRENIIHVLDTERLVNDLMNLGVELNEILALLKNPPGDAYIWKGYIEEFHLDPSDYSIYTLKIHGKIGRKSMQIKEFIKLNGRPYIPGSSLKGAIRTAVLYKALKECGDARAVMRVVSKVNGDVARDIGRSEDVLDYYMSFLSDRKRADDLLEAIVFGMEPDRRSKIRYEPKRDPMKALIVRDSKPVGRKHLAVYHVEVIGNPQPIPIWVEAIEPGAATDVEIHVDTEALRLNADYFNGLLWECLKERGEPGEVFEDFLWEAVDEFYTAVMKYETIEVQKFGRYTSQVRSFYASLEDHSGHVLRLGWGSGWLAMTIGLLLVEKGYKWENVRRLADGMPMGWVVL

InterPro domains:
  IPR005537 CRISPR type III-associated protein [PF03787] (5-258)
  IPR010173 CRISPR-associated protein Csm5 [PTHR38007] (2-397)
  IPR010173 CRISPR-associated protein Csm5 [TIGR01899] (5-395)

Organism: Thermococcus onnurineus (strain NA1) (NCBI:txid523850)